Protein AF-A0A7S1AYH3-F1 (afdb_monomer_lite)

Organism: Noctiluca scintillans (NCBI:txid2966)

Secondary structure (DSSP, 8-state):
-----HHHHHHHS-PPPPTTGGGT--EEEEPP-----EEEEEEEEEEE-TTGGGGHHHHHHHHTSTT--EEHHHHHHH-TT-HHHHHHHHHHTTTSSTTSEE-HHHHHHHHHHHH--HHHHTT-HHHH-SS-SSEEEHHHHHHHHHHHHHHHH--HHHHHHHHHHHHHHHHTHHHHHHHHHHGGG------------------PPPPP---HHHHHHHHEEEHHHHHHHHHT--HHHHHHHHHHHS--TTS----SPPEEEEEEEEEEEPPEE--S-EEEEE--HHHHHHHHHHIIIIITTTEE-EEEEEE--HHHHHHTTTHHHHHHHHHHHHHSEEEE-------HHHHHHHT-SS-PPPHHHHHHHHHTEEEEEEE---GGGS--SSTT--S-EEEEEE--PPPPEEEEESS-EEEEEEE--SSSPPPEEEEEEEE--TT-EEEEE----HHHHHHHHHHHHHHHHHHT--EEEEE-TTTSTTHHHHHHHHHHHHIIIIIHHHHHHTT--EEEEEHHHHHHHHHHS---EEEEE-HHHHHHHHHHHHHHHT-GGGEEEEEEETTS--EEEEESS---HHHHHHHHTT-------HHHHHHHHHHHHHHHHHHT-HHHHHHHHHHHHHHHHHHHTT--BHHHHHHHH-TT----B-HHHHHHHHHHHHHHHHTS---------PPPTTHHHHHHHHHHTTT--

Radius of gyration: 31.61 Å; chains: 1; bounding box: 78×70×101 Å

Sequence (705 aa):
MRFLRPRDVARHFLVPRHAWQQRFGFAIYHTPQTPQELEWVLEHPVRVTPWMARLRPAFDALRADPGREMARFELADICPGAVPEIDGIFRTFRSYPRNGKVSYTEVCAMMFVASGRQDMLESWFPVLDDDGDGIISREQLASAIHAMYYVRYQDVEYADLKTRQAVNEAMQVHSATQAARSSDTEKPQADAEVPKGETPPTAAPESPTETESEKLQRECLTLEQFTQWLRGGGRHICELHKLAALPPTSLTISSDKGETWTLPAKMKFAKINVDNPVVEMDGDEMSRILWLLIKQKLIFPFLTMDIDYYDLSVTFRDETDDQVTTGAAKALSKHHVGIKCATMTPDGDRVLEYNLKKMWKSPTSLLRNAIGGTTFWTPIVLGPAVPGILPHWVKPIVVGRHTEEGSAMELTCDGPGTFKIMFEPNDEGKAKEQAAFELSANGGGVMLGTYNTRESVEKFARCCFEHALHMEMPLYFSSKANILGRFDGLFVDVFNHLYHDKYRKVFEEKGIWFETRLIDDMVAQAMRSSGGFVWACKSYDGDVQSDFVAQGFGGVTLMSSVTMSSDGTTMLVEAAHGSITKHYRAHQKSEVTSTNPLSCIYAWIHGLRHRARLDGNARLAHFSQALEEACVATVQNGHLTRDLAVRVHGDGATEWLQTEEMLNAVARELRLTLSKPLWNRPFVQAAPFEGQIEGLDRAINRIDS

InterPro domains:
  IPR002048 EF-hand domain [PS50222] (116-151)
  IPR004790 Isocitrate dehydrogenase NADP-dependent [PTHR11822] (270-675)
  IPR004790 Isocitrate dehydrogenase NADP-dependent [TIGR00127] (271-674)
  IPR011992 EF-hand domain pair [SSF47473] (34-149)
  IPR024084 Isopropylmalate dehydrogenase-like domain [PF00180] (274-666)
  IPR024084 Isopropylmalate dehydrogenase-like domain [SM01329] (277-666)

Foldseek 3Di:
DDDDDPVRVVVPDADDDDDPCPPQNWDWGWQPPPFPLDKDKFWFKDWFFCLLVQQVQVLVVQLVPQPDWAALVRSCVSRVVNNVVSVVLCVLCVVPDPPRTDHNLLSLLQRQLQVLDLVVVLQCQQSLPSVQPQKHFLVSQLSNQLSLVCSAPVDNVVSNVLSVVLSLLLLCLVVVVVVVVVVVPDDDDDDDDDDDDDDDDDDDDDDPDDDPVNVRSSRIGGLQSNLVSLQVPDPSNVVVSVSSNHHHPSDDRDPDRTDIGIRIHIDGAGAAEQPAEAEEEAADFQQNVLLVLCCVQQNSVRHGHIYRYAHQEPLSCQVNVNVSLVVSLVVLVVRQFYQYTFYDQDDPVNCVVNVGPDRDDDSVLVNLVSQLWKKKKWFLQLAPLQAFPQNLQNDIEIETELSDWFDKDKDWFQAWDKDWDWDDDPPPDDIDTDDIDTDHDNRTDMDIDIDDDLVSLLLSLLNQLVVCLLLLFAEEEEDQCVVVVPRVVSNVVSNVVCCVPPRVVVCVVSVYYYDYDYPVVVVVCCSVDNHGHYYYYYNVSSVVVSQVSQNRSQGQLRMKMWTAHSLRRHIHTYRSDHNPNVQSVCVVVVHFAQDRSRSSLLSVLVSQCSSCLVVVPPVSVLLSVLLSVLLSVLVSVVAAGPSSQCSNPNPPRPDYDTSSRSSVSSSSSSVNSVSGSDDDDDPPSPDRSPPPVVVVVVVVVVVVD

pLDDT: mean 78.6, std 19.54, range [24.69, 98.75]

Structure (mmCIF, N/CA/C/O backbone):
data_AF-A0A7S1AYH3-F1
#
_entry.id   AF-A0A7S1AYH3-F1
#
loop_
_atom_site.group_PDB
_atom_site.id
_atom_site.type_symbol
_atom_site.label_atom_id
_atom_site.label_alt_id
_atom_site.label_comp_id
_atom_site.label_asym_id
_atom_site.label_entity_id
_atom_site.label_seq_id
_atom_site.pdbx_PDB_ins_code
_atom_site.Cartn_x
_atom_site.Cartn_y
_atom_site.Cartn_z
_atom_site.occupancy
_atom_site.B_iso_or_equiv
_atom_site.auth_seq_id
_atom_site.auth_comp_id
_atom_site.auth_asym_id
_atom_site.auth_atom_id
_atom_site.pdbx_PDB_model_num
ATOM 1 N N . MET A 1 1 ? 6.974 26.935 -12.895 1.00 35.06 1 MET A N 1
ATOM 2 C CA . MET A 1 1 ? 5.500 26.996 -13.028 1.00 35.06 1 MET A CA 1
ATOM 3 C C . MET A 1 1 ? 4.966 27.862 -11.892 1.00 35.06 1 MET A C 1
ATOM 5 O O . MET A 1 1 ? 5.352 27.624 -10.757 1.00 35.06 1 MET A O 1
ATOM 9 N N . ARG A 1 2 ? 4.210 28.933 -12.185 1.00 27.22 2 ARG A N 1
ATOM 10 C CA . ARG A 1 2 ? 3.680 29.874 -11.176 1.00 27.22 2 ARG A CA 1
ATOM 11 C C . ARG A 1 2 ? 2.567 29.201 -10.357 1.00 27.22 2 ARG A C 1
ATOM 13 O O . ARG A 1 2 ? 1.706 28.548 -10.932 1.00 27.22 2 ARG A O 1
ATOM 20 N N . PHE A 1 3 ? 2.636 29.384 -9.039 1.00 34.00 3 PHE A N 1
ATOM 21 C CA . PHE A 1 3 ? 1.749 28.874 -7.989 1.00 34.00 3 PHE A CA 1
ATOM 22 C C . PHE A 1 3 ? 0.256 28.868 -8.360 1.00 34.00 3 PHE A C 1
ATOM 24 O O . PHE A 1 3 ? -0.306 29.911 -8.691 1.00 34.00 3 PHE A O 1
ATOM 31 N N . LEU A 1 4 ? -0.398 27.712 -8.226 1.00 28.98 4 LEU A N 1
ATOM 32 C CA . LEU A 1 4 ? -1.858 27.620 -8.195 1.00 28.98 4 LEU A CA 1
ATOM 33 C C . LEU A 1 4 ? -2.319 27.743 -6.740 1.00 28.98 4 LEU A C 1
ATOM 35 O O . LEU A 1 4 ? -1.878 26.987 -5.876 1.00 28.98 4 LEU A O 1
ATOM 39 N N . ARG A 1 5 ? -3.211 28.698 -6.459 1.00 33.69 5 ARG A N 1
ATOM 40 C CA . ARG A 1 5 ? -3.952 28.730 -5.189 1.00 33.69 5 ARG A CA 1
ATOM 41 C C . ARG A 1 5 ? -4.891 27.511 -5.143 1.00 33.69 5 ARG A C 1
ATOM 43 O O . ARG A 1 5 ? -5.345 27.091 -6.206 1.00 33.69 5 ARG A O 1
ATOM 50 N N . PRO A 1 6 ? -5.267 26.975 -3.968 1.00 38.84 6 PRO A N 1
ATOM 51 C CA . PRO A 1 6 ? -6.164 25.813 -3.871 1.00 38.84 6 PRO A CA 1
ATOM 52 C C . PRO A 1 6 ? -7.480 25.966 -4.661 1.00 38.84 6 PRO A C 1
ATOM 54 O O . PRO A 1 6 ? -7.933 25.027 -5.308 1.00 38.84 6 PRO A O 1
ATOM 57 N N . ARG A 1 7 ? -8.041 27.185 -4.731 1.00 34.88 7 ARG A N 1
ATOM 58 C CA . ARG A 1 7 ? -9.218 27.500 -5.570 1.00 34.88 7 ARG A CA 1
ATOM 59 C C . ARG A 1 7 ? -8.960 27.477 -7.085 1.00 34.88 7 ARG A C 1
ATOM 61 O O . ARG A 1 7 ? -9.907 27.320 -7.851 1.00 34.88 7 ARG A O 1
ATOM 68 N N . ASP A 1 8 ? -7.714 27.638 -7.521 1.00 35.22 8 ASP A N 1
ATOM 69 C CA . ASP A 1 8 ? -7.328 27.678 -8.936 1.00 35.22 8 ASP A CA 1
ATOM 70 C C . ASP A 1 8 ? -7.064 26.266 -9.508 1.00 35.22 8 ASP A C 1
ATOM 72 O O . ASP A 1 8 ? -7.216 26.068 -10.716 1.00 35.22 8 ASP A O 1
ATOM 76 N N . VAL A 1 9 ? -6.775 25.268 -8.655 1.00 39.59 9 VAL A N 1
ATOM 77 C CA . VAL A 1 9 ? -6.632 23.844 -9.043 1.00 39.59 9 VAL A CA 1
ATOM 78 C C . VAL A 1 9 ? -7.961 23.276 -9.551 1.00 39.59 9 VAL A C 1
ATOM 80 O O . VAL A 1 9 ? -7.996 22.626 -10.591 1.00 39.59 9 VAL A O 1
ATOM 83 N N . ALA A 1 10 ? -9.075 23.630 -8.903 1.00 38.41 10 ALA A N 1
ATOM 84 C CA . ALA A 1 10 ? -10.421 23.236 -9.328 1.00 38.41 10 ALA A CA 1
ATOM 85 C C . ALA A 1 10 ? -10.908 23.933 -10.618 1.00 38.41 10 ALA A C 1
ATOM 87 O O . ALA A 1 10 ? -11.940 23.554 -11.165 1.00 38.41 10 ALA A O 1
ATOM 88 N N . ARG A 1 11 ? -10.213 24.978 -11.097 1.00 36.38 11 ARG A N 1
ATOM 89 C CA . ARG A 1 11 ? -10.559 25.700 -12.339 1.00 36.38 11 ARG A CA 1
ATOM 90 C C . ARG A 1 11 ? -9.756 25.251 -13.558 1.00 36.38 11 ARG A C 1
ATOM 92 O O . ARG A 1 11 ? -10.199 25.517 -14.669 1.00 36.38 11 ARG A O 1
ATOM 99 N N . HIS A 1 12 ? -8.594 24.622 -13.371 1.00 34.69 12 HIS A N 1
ATOM 100 C CA . HIS A 1 12 ? -7.700 24.265 -14.482 1.00 34.69 12 HIS A CA 1
ATOM 101 C C . HIS A 1 12 ? -7.874 22.833 -14.998 1.00 34.69 12 HIS A C 1
ATOM 103 O O . HIS A 1 12 ? -7.355 22.526 -16.066 1.00 34.69 12 HIS A O 1
ATOM 109 N N . PHE A 1 13 ? -8.638 21.979 -14.310 1.00 39.75 13 PHE A N 1
ATOM 110 C CA . PHE A 1 13 ? -8.932 20.626 -14.778 1.00 39.75 13 PHE A CA 1
ATOM 111 C C . PHE A 1 13 ? -10.377 20.212 -14.430 1.00 39.75 13 PHE A C 1
ATOM 113 O O . PHE A 1 13 ? -10.768 20.283 -13.269 1.00 39.75 13 PHE A O 1
ATOM 120 N N . LEU A 1 14 ? -11.095 19.708 -15.452 1.00 40.66 14 LEU A N 1
ATOM 121 C CA . LEU A 1 14 ? -12.330 18.886 -15.439 1.00 40.66 14 LEU A CA 1
ATOM 122 C C . LEU A 1 14 ? -13.707 19.593 -15.666 1.00 40.66 14 LEU A C 1
ATOM 124 O O . LEU A 1 14 ? -13.961 20.712 -15.237 1.00 40.66 14 LEU A O 1
ATOM 128 N N . VAL A 1 15 ? -14.545 18.883 -16.443 1.00 33.75 15 VAL A N 1
ATOM 129 C CA . VAL A 1 15 ? -15.781 19.168 -17.244 1.00 33.75 15 VAL A CA 1
ATOM 130 C C . VAL A 1 15 ? -17.033 19.587 -16.399 1.00 33.75 15 VAL A C 1
ATOM 132 O O . VAL A 1 15 ? -16.984 19.453 -15.178 1.00 33.75 15 VAL A O 1
ATOM 135 N N . PRO A 1 16 ? -18.128 20.185 -16.960 1.00 36.84 16 PRO A N 1
ATOM 136 C CA . PRO A 1 16 ? -18.965 21.158 -16.247 1.00 36.84 16 PRO A CA 1
ATOM 137 C C . PRO A 1 16 ? -20.050 20.584 -15.319 1.00 36.84 16 PRO A C 1
ATOM 139 O O . PRO A 1 16 ? -20.597 19.503 -15.507 1.00 36.84 16 PRO A O 1
ATOM 142 N N . ARG A 1 17 ? -20.377 21.414 -14.322 1.00 36.78 17 ARG A N 1
ATOM 143 C CA . ARG A 1 17 ? -21.222 21.161 -13.145 1.00 36.78 17 ARG A CA 1
ATOM 144 C C . ARG A 1 17 ? -22.711 21.005 -13.487 1.00 36.78 17 ARG A C 1
ATOM 146 O O . ARG A 1 17 ? -23.308 21.940 -14.018 1.00 36.78 17 ARG A O 1
ATOM 153 N N . HIS A 1 18 ? -23.337 19.901 -13.068 1.00 35.06 18 HIS A N 1
ATOM 154 C CA . HIS A 1 18 ? -24.800 19.736 -13.075 1.00 35.06 18 HIS A CA 1
ATOM 155 C C . HIS A 1 18 ? -25.420 20.143 -11.718 1.00 35.06 18 HIS A C 1
ATOM 157 O O . HIS A 1 18 ? -24.805 20.021 -10.657 1.00 35.06 18 HIS A O 1
ATOM 163 N N . ALA A 1 19 ? -26.655 20.656 -11.751 1.00 31.39 19 ALA A N 1
ATOM 164 C CA . ALA A 1 19 ? -27.261 21.528 -10.731 1.00 31.39 19 ALA A CA 1
ATOM 165 C C . ALA A 1 19 ? -27.438 20.971 -9.294 1.00 31.39 19 ALA A C 1
ATOM 167 O O . ALA A 1 19 ? -27.672 21.758 -8.380 1.00 31.39 19 ALA A O 1
ATOM 168 N N . TRP A 1 20 ? -27.281 19.666 -9.043 1.00 33.00 20 TRP A N 1
ATOM 169 C CA . TRP A 1 20 ? -27.378 19.091 -7.686 1.00 33.00 20 TRP A CA 1
ATOM 170 C C . TRP A 1 20 ? -26.069 19.177 -6.869 1.00 33.00 20 TRP A C 1
ATOM 172 O O . TRP A 1 20 ? -26.107 19.138 -5.642 1.00 33.00 20 TRP A O 1
ATOM 182 N N . GLN A 1 21 ? -24.914 19.378 -7.518 1.00 42.78 21 GLN A N 1
ATOM 183 C CA . GLN A 1 21 ? -23.586 19.436 -6.873 1.00 42.78 21 GLN A CA 1
ATOM 184 C C . GLN A 1 21 ? -23.283 20.774 -6.165 1.00 42.78 21 GLN A C 1
ATOM 186 O O . GLN A 1 21 ? -22.289 20.902 -5.449 1.00 42.78 21 GLN A O 1
ATOM 191 N N . GLN A 1 22 ? -24.126 21.798 -6.344 1.00 38.62 22 GLN A N 1
ATOM 192 C CA . GLN A 1 22 ? -23.790 23.174 -5.961 1.00 38.62 22 GLN A CA 1
ATOM 193 C C . GLN A 1 22 ? -23.875 23.490 -4.462 1.00 38.62 22 GLN A C 1
ATOM 195 O O . GLN A 1 22 ? -23.338 24.515 -4.051 1.00 38.62 22 GLN A O 1
ATOM 200 N N . ARG A 1 23 ? -24.512 22.653 -3.631 1.00 38.50 23 ARG A N 1
ATOM 201 C CA . ARG A 1 23 ? -24.723 23.004 -2.214 1.00 38.50 23 ARG A CA 1
ATOM 202 C C . ARG A 1 23 ? -23.624 22.512 -1.266 1.00 38.50 23 ARG A C 1
ATOM 204 O O . ARG A 1 23 ? -23.480 23.093 -0.198 1.00 38.50 23 ARG A O 1
ATOM 211 N N . PHE A 1 24 ? -22.842 21.501 -1.662 1.00 39.66 24 PHE A N 1
ATOM 212 C CA . PHE A 1 24 ? -21.825 20.879 -0.795 1.00 39.66 24 PHE A CA 1
ATOM 213 C C . PHE A 1 24 ? -20.517 20.451 -1.495 1.00 39.66 24 PHE A C 1
ATOM 215 O O . PHE A 1 24 ? -19.638 19.909 -0.838 1.00 39.66 24 PHE A O 1
ATOM 222 N N . GLY A 1 25 ? -20.342 20.712 -2.799 1.00 44.56 25 GLY A N 1
ATOM 223 C CA . GLY A 1 25 ? -19.037 20.539 -3.458 1.00 44.56 25 GLY A CA 1
ATOM 224 C C . GLY A 1 25 ? -18.561 19.091 -3.633 1.00 44.56 25 GLY A C 1
ATOM 225 O O . GLY A 1 25 ? -17.359 18.865 -3.701 1.00 44.56 25 GLY A O 1
ATOM 226 N N . PHE A 1 26 ? -19.474 18.122 -3.733 1.00 53.59 26 PHE A N 1
ATOM 227 C CA . PHE A 1 26 ? -19.140 16.737 -4.087 1.00 53.59 26 PHE A CA 1
ATOM 228 C C . PHE A 1 26 ? -19.052 16.596 -5.609 1.00 53.59 26 PHE A C 1
ATOM 230 O O . PHE A 1 26 ? -19.979 17.002 -6.318 1.00 53.59 26 PHE A O 1
ATOM 237 N N . ALA A 1 27 ? -17.950 16.045 -6.115 1.00 54.78 27 ALA A N 1
ATOM 238 C CA . ALA A 1 27 ? -17.737 15.856 -7.543 1.00 54.78 27 ALA A CA 1
ATOM 239 C C . ALA A 1 27 ? -17.349 14.405 -7.821 1.00 54.78 27 ALA A C 1
ATOM 241 O O . ALA A 1 27 ? -16.257 13.974 -7.465 1.00 54.78 27 ALA A O 1
ATOM 242 N N . ILE A 1 28 ? -18.226 13.680 -8.515 1.00 54.38 28 ILE A N 1
ATOM 243 C CA . ILE A 1 28 ? -17.785 12.515 -9.276 1.00 54.38 28 ILE A CA 1
ATOM 244 C C . ILE A 1 28 ? -17.100 13.083 -10.509 1.00 54.38 28 ILE A C 1
ATOM 246 O O . ILE A 1 28 ? -17.728 13.828 -11.270 1.00 54.38 28 ILE A O 1
ATOM 250 N N . TYR A 1 29 ? -15.816 12.792 -10.676 1.00 67.62 29 TYR A N 1
ATOM 251 C CA . TYR A 1 29 ? -15.111 13.143 -11.896 1.00 67.62 29 TYR A CA 1
ATOM 252 C C . TYR A 1 29 ? -14.601 11.890 -12.591 1.00 67.62 29 TYR A C 1
ATOM 254 O O . TYR A 1 29 ? -14.086 10.955 -11.978 1.00 67.62 29 TYR A O 1
ATOM 262 N N . HIS A 1 30 ? -14.754 11.901 -13.907 1.00 60.25 30 HIS A N 1
ATOM 263 C CA . HIS A 1 30 ? -14.210 10.878 -14.774 1.00 60.25 30 HIS A CA 1
ATOM 264 C C . HIS A 1 30 ? -12.747 11.209 -15.042 1.00 60.25 30 HIS A C 1
ATOM 266 O O . HIS A 1 30 ? -12.399 12.360 -15.344 1.00 60.25 30 HIS A O 1
ATOM 272 N N . THR A 1 31 ? -11.880 10.204 -14.960 1.00 62.31 31 THR A N 1
ATOM 273 C CA . THR A 1 31 ? -10.553 10.312 -15.577 1.00 62.31 31 THR A CA 1
ATOM 274 C C . THR A 1 31 ? -10.708 10.745 -17.044 1.00 62.31 31 THR A C 1
ATOM 276 O O . THR A 1 31 ? -11.663 10.322 -17.700 1.00 62.31 31 THR A O 1
ATOM 279 N N . PRO A 1 32 ? -9.839 11.630 -17.578 1.00 53.91 32 PRO A N 1
ATOM 280 C CA . PRO A 1 32 ? -9.981 12.125 -18.944 1.00 53.91 32 PRO A CA 1
ATOM 281 C C . PRO A 1 32 ? -10.142 10.966 -19.936 1.00 53.91 32 PRO A C 1
ATOM 283 O O . PRO A 1 32 ? -9.243 10.135 -20.068 1.00 53.91 32 PRO A O 1
ATOM 286 N N . GLN A 1 33 ? -11.296 10.926 -20.612 1.00 44.09 33 GLN A N 1
ATOM 287 C CA . GLN A 1 33 ? -11.733 9.815 -21.463 1.00 44.09 33 GLN A CA 1
ATOM 288 C C . GLN A 1 33 ? -10.948 9.655 -22.762 1.00 44.09 33 GLN A C 1
ATOM 290 O O . GLN A 1 33 ? -11.305 8.791 -23.555 1.00 44.09 33 GLN A O 1
ATOM 295 N N . THR A 1 34 ? -9.915 10.457 -23.032 1.00 45.31 34 THR A N 1
ATOM 296 C CA . THR A 1 34 ? -9.166 10.294 -24.276 1.00 45.31 34 THR A CA 1
ATOM 297 C C . THR A 1 34 ? -8.597 8.874 -24.304 1.00 45.31 34 THR A C 1
ATOM 299 O O . THR A 1 34 ? -7.733 8.565 -23.470 1.00 45.31 34 THR A O 1
ATOM 302 N N . PRO A 1 35 ? -9.056 8.001 -25.226 1.00 44.81 35 PRO A N 1
ATOM 303 C CA . PRO A 1 35 ? -8.439 6.713 -25.456 1.00 44.81 35 PRO A CA 1
ATOM 304 C C . PRO A 1 35 ? -7.127 7.046 -26.148 1.00 44.81 35 PRO A C 1
ATOM 306 O O . PRO A 1 35 ? -7.035 7.138 -27.366 1.00 44.81 35 PRO A O 1
ATOM 309 N N . GLN A 1 36 ? -6.120 7.376 -25.358 1.00 53.69 36 GLN A N 1
ATOM 310 C CA . GLN A 1 36 ? -4.764 7.294 -25.835 1.00 53.69 36 GLN A CA 1
ATOM 311 C C . GLN A 1 36 ? -4.395 5.841 -25.603 1.00 53.69 36 GLN A C 1
ATOM 313 O O . GLN A 1 36 ? -4.161 5.442 -24.462 1.00 53.69 36 GLN A O 1
ATOM 318 N N . GLU A 1 37 ? -4.396 5.047 -26.679 1.00 58.50 37 GLU A N 1
ATOM 319 C CA . GLU A 1 37 ? -3.379 4.005 -26.770 1.00 58.50 37 GLU A CA 1
ATOM 320 C C . GLU A 1 37 ? -2.075 4.697 -26.407 1.00 58.50 37 GLU A C 1
ATOM 322 O O . GLU A 1 37 ? -1.625 5.623 -27.088 1.00 58.50 37 GLU A O 1
ATOM 327 N N . LEU A 1 38 ? -1.562 4.364 -25.230 1.00 68.44 38 LEU A N 1
ATOM 328 C CA . LEU A 1 38 ? -0.317 4.941 -24.805 1.00 68.44 38 LEU A CA 1
ATOM 329 C C . LEU A 1 38 ? 0.761 4.209 -25.583 1.00 68.44 38 LEU A C 1
ATOM 331 O O . LEU A 1 38 ? 0.955 3.011 -25.391 1.00 68.44 38 LEU A O 1
ATOM 335 N N . GLU A 1 39 ? 1.419 4.936 -26.476 1.00 70.50 39 GLU A N 1
ATOM 336 C CA . GLU A 1 39 ? 2.622 4.467 -27.138 1.00 70.50 39 GLU A CA 1
ATOM 337 C C . GLU A 1 39 ? 3.822 5.022 -26.376 1.00 70.50 39 GLU A C 1
ATOM 339 O O . GLU A 1 39 ? 3.977 6.236 -26.206 1.00 70.50 39 GLU A O 1
ATOM 344 N N . TRP A 1 40 ? 4.665 4.133 -25.870 1.00 73.31 40 TRP A N 1
ATOM 345 C CA . TRP A 1 40 ? 5.926 4.525 -25.260 1.00 73.31 40 TRP A CA 1
ATOM 346 C C . TRP A 1 40 ? 7.046 3.607 -25.728 1.00 73.31 40 TRP A C 1
ATOM 348 O O . TRP A 1 40 ? 6.832 2.435 -26.027 1.00 73.31 40 TRP A O 1
ATOM 358 N N . VAL A 1 41 ? 8.260 4.151 -25.763 1.00 71.38 41 VAL A N 1
ATOM 359 C CA . VAL A 1 41 ? 9.472 3.361 -25.976 1.00 71.38 41 VAL A CA 1
ATOM 360 C C . VAL A 1 41 ? 9.967 2.895 -24.610 1.00 71.38 41 VAL A C 1
ATOM 362 O O . VAL A 1 41 ? 10.231 3.717 -23.729 1.00 71.38 41 VAL A O 1
ATOM 365 N N . LEU A 1 42 ? 10.041 1.583 -24.417 1.00 69.94 42 LEU A N 1
ATOM 366 C CA . LEU A 1 42 ? 10.668 0.943 -23.269 1.00 69.94 42 LEU A CA 1
ATOM 367 C C . LEU A 1 42 ? 12.103 0.594 -23.587 1.00 69.94 42 LEU A C 1
ATOM 369 O O . LEU A 1 42 ? 12.386 0.057 -24.646 1.00 69.94 42 LEU A O 1
ATOM 373 N N . GLU A 1 43 ? 12.986 0.818 -22.627 1.00 72.62 43 GLU A N 1
ATOM 374 C CA . GLU A 1 43 ? 14.332 0.270 -22.655 1.00 72.62 43 GLU A CA 1
ATOM 375 C C . GLU A 1 43 ? 14.362 -1.012 -21.826 1.00 72.62 43 GLU A C 1
ATOM 377 O O . GLU A 1 43 ? 14.426 -0.962 -20.599 1.00 72.62 43 GLU A O 1
ATOM 382 N N . HIS A 1 44 ? 14.287 -2.167 -22.484 1.00 68.69 44 HIS A N 1
ATOM 383 C CA . HIS A 1 44 ? 14.351 -3.461 -21.811 1.00 68.69 44 HIS A CA 1
ATOM 384 C C . HIS A 1 44 ? 15.799 -3.802 -21.447 1.00 68.69 44 HIS A C 1
ATOM 386 O O . HIS A 1 44 ? 16.621 -3.947 -22.357 1.00 68.69 44 HIS A O 1
ATOM 392 N N . PRO A 1 45 ? 16.140 -3.948 -20.151 1.00 68.19 45 PRO A N 1
ATOM 393 C CA . PRO A 1 45 ? 17.477 -4.347 -19.748 1.00 68.19 45 PRO A CA 1
ATOM 394 C C . PRO A 1 45 ? 17.695 -5.837 -20.037 1.00 68.19 45 PRO A C 1
ATOM 396 O O . PRO A 1 45 ? 17.038 -6.707 -19.467 1.00 68.19 45 PRO A O 1
ATOM 399 N N . VAL A 1 46 ? 18.656 -6.129 -20.903 1.00 67.88 46 VAL A N 1
ATOM 400 C CA . VAL A 1 46 ? 19.089 -7.465 -21.305 1.00 67.88 46 VAL A CA 1
ATOM 401 C C . VAL A 1 46 ? 20.502 -7.677 -20.786 1.00 67.88 46 VAL A C 1
ATOM 403 O O . VAL A 1 46 ? 21.440 -6.972 -21.159 1.00 67.88 46 VAL A O 1
ATOM 406 N N . ARG A 1 47 ? 20.663 -8.659 -19.896 1.00 67.75 47 ARG A N 1
ATOM 407 C CA . ARG A 1 47 ? 21.981 -9.032 -19.384 1.00 67.75 47 ARG A CA 1
ATOM 408 C C . ARG A 1 47 ? 22.653 -9.992 -20.354 1.00 67.75 47 ARG A C 1
ATOM 410 O O . ARG A 1 47 ? 22.162 -11.095 -20.579 1.00 67.75 47 ARG A O 1
ATOM 417 N N . VAL A 1 48 ? 23.797 -9.587 -20.878 1.00 69.06 48 VAL A N 1
ATOM 418 C CA . VAL A 1 48 ? 24.586 -10.337 -21.849 1.00 69.06 48 VAL A CA 1
ATOM 419 C C . VAL A 1 48 ? 25.957 -10.668 -21.272 1.00 69.06 48 VAL A C 1
ATOM 421 O O . VAL A 1 48 ? 26.454 -10.033 -20.342 1.00 69.06 48 VAL A O 1
ATOM 424 N N . THR A 1 49 ? 26.598 -11.701 -21.802 1.00 69.50 49 THR A N 1
ATOM 425 C CA . THR A 1 49 ? 27.997 -11.973 -21.446 1.00 69.50 49 THR A CA 1
ATOM 426 C C . THR A 1 49 ? 28.912 -10.848 -21.969 1.00 69.50 49 THR A C 1
ATOM 428 O O . THR A 1 49 ? 28.607 -10.259 -23.009 1.00 69.50 49 THR A O 1
ATOM 431 N N . PRO A 1 50 ? 30.058 -10.546 -21.325 1.00 72.75 50 PRO A N 1
ATOM 432 C CA . PRO A 1 50 ? 30.923 -9.435 -21.751 1.00 72.75 50 PRO A CA 1
ATOM 433 C C . PRO A 1 50 ? 31.529 -9.602 -23.153 1.00 72.75 50 PRO A C 1
ATOM 435 O O . PRO A 1 50 ? 32.022 -8.649 -23.749 1.00 72.75 50 PRO A O 1
ATOM 438 N N . TRP A 1 51 ? 31.527 -10.818 -23.705 1.00 71.31 51 TRP A N 1
ATOM 439 C CA . TRP A 1 51 ? 31.916 -11.032 -25.096 1.00 71.31 51 TRP A CA 1
ATOM 440 C C . TRP A 1 51 ? 30.787 -10.678 -26.067 1.00 71.31 51 TRP A C 1
ATOM 442 O O . TRP A 1 51 ? 31.060 -10.055 -27.089 1.00 71.31 51 TRP A O 1
ATOM 452 N N . MET A 1 52 ? 29.528 -10.991 -25.729 1.00 72.88 52 MET A N 1
ATOM 453 C CA . MET A 1 52 ? 28.361 -10.572 -26.514 1.00 72.88 52 MET A CA 1
ATOM 454 C C . MET A 1 52 ? 28.267 -9.056 -26.551 1.00 72.88 52 MET A C 1
ATOM 456 O O . MET A 1 52 ? 28.086 -8.529 -27.638 1.00 72.88 52 MET A O 1
ATOM 460 N N . ALA A 1 53 ? 28.560 -8.408 -25.415 1.00 76.31 53 ALA A N 1
ATOM 461 C CA . ALA A 1 53 ? 29.379 -7.197 -25.270 1.00 76.31 53 ALA A CA 1
ATOM 462 C C . ALA A 1 53 ? 29.818 -6.429 -26.543 1.00 76.31 53 ALA A C 1
ATOM 464 O O . ALA A 1 53 ? 29.642 -5.240 -26.808 1.00 76.31 53 ALA A O 1
ATOM 465 N N . ARG A 1 54 ? 30.563 -7.150 -27.362 1.00 79.31 54 ARG A N 1
ATOM 466 C CA . ARG A 1 54 ? 31.323 -6.549 -28.449 1.00 79.31 54 ARG A CA 1
ATOM 467 C C . ARG A 1 54 ? 30.552 -6.569 -29.767 1.00 79.31 54 ARG A C 1
ATOM 469 O O . ARG A 1 54 ? 30.994 -5.949 -30.724 1.00 79.31 54 ARG A O 1
ATOM 476 N N . LEU A 1 55 ? 29.383 -7.212 -29.788 1.00 81.25 55 LEU A N 1
ATOM 477 C CA . LEU A 1 55 ? 28.474 -7.341 -30.927 1.00 81.25 55 LEU A CA 1
ATOM 478 C C . LEU A 1 55 ? 27.323 -6.322 -30.910 1.00 81.25 55 LEU A C 1
ATOM 480 O O . LEU A 1 55 ? 26.472 -6.369 -31.793 1.00 81.25 55 LEU A O 1
ATOM 484 N N . ARG A 1 56 ? 27.276 -5.387 -29.947 1.00 83.12 56 ARG A N 1
ATOM 485 C CA . ARG A 1 56 ? 26.196 -4.383 -29.859 1.00 83.12 56 ARG A CA 1
ATOM 486 C C . ARG A 1 56 ? 26.016 -3.593 -31.157 1.00 83.12 56 ARG A C 1
ATOM 488 O O . ARG A 1 56 ? 24.884 -3.503 -31.619 1.00 83.12 56 ARG A O 1
ATOM 495 N N . PRO A 1 57 ? 27.093 -3.086 -31.795 1.00 86.50 57 PRO A N 1
ATOM 496 C CA . PRO A 1 57 ? 26.948 -2.353 -33.049 1.00 86.50 57 PRO A CA 1
ATOM 497 C C . PRO A 1 57 ? 26.312 -3.200 -34.156 1.00 86.50 57 PRO A C 1
ATOM 499 O O . PRO A 1 57 ? 25.540 -2.680 -34.954 1.00 86.50 57 PRO A O 1
ATOM 502 N N . ALA A 1 58 ? 26.607 -4.504 -34.191 1.00 84.19 58 ALA A N 1
ATOM 503 C CA . ALA A 1 58 ? 26.003 -5.437 -35.138 1.00 84.19 58 ALA A CA 1
ATOM 504 C C . ALA A 1 58 ? 24.528 -5.671 -34.865 1.00 84.19 58 ALA A C 1
ATOM 506 O O . ALA A 1 58 ? 23.724 -5.643 -35.791 1.00 84.19 58 ALA A O 1
ATOM 507 N N . PHE A 1 59 ? 24.180 -5.855 -33.596 1.00 83.50 59 PHE A N 1
ATOM 508 C CA . PHE A 1 59 ? 22.799 -5.992 -33.172 1.00 83.50 59 PHE A CA 1
ATOM 509 C C . PHE A 1 59 ? 21.970 -4.758 -33.562 1.00 83.50 59 PHE A C 1
ATOM 511 O O . PHE A 1 59 ? 20.947 -4.895 -34.230 1.00 83.50 59 PHE A O 1
ATOM 518 N N . ASP A 1 60 ? 22.441 -3.556 -33.218 1.00 82.00 60 ASP A N 1
ATOM 519 C CA . ASP A 1 60 ? 21.740 -2.300 -33.510 1.00 82.00 60 ASP A CA 1
ATOM 520 C C . ASP A 1 60 ? 21.607 -2.067 -35.028 1.00 82.00 60 ASP A C 1
ATOM 522 O O . ASP A 1 60 ? 20.559 -1.637 -35.510 1.00 82.00 60 ASP A O 1
ATOM 526 N N . ALA A 1 61 ? 22.649 -2.400 -35.800 1.00 84.94 61 ALA A N 1
ATOM 527 C CA . ALA A 1 61 ? 22.662 -2.258 -37.255 1.00 84.94 61 ALA A CA 1
ATOM 528 C C . ALA A 1 61 ? 21.733 -3.241 -37.986 1.00 84.94 61 ALA A C 1
ATOM 530 O O . ALA A 1 61 ? 21.207 -2.888 -39.041 1.00 84.94 61 ALA A O 1
ATOM 531 N N . LEU A 1 62 ? 21.567 -4.457 -37.454 1.00 83.62 62 LEU A N 1
ATOM 532 C CA . LEU A 1 62 ? 20.631 -5.465 -37.961 1.00 83.62 62 LEU A CA 1
ATOM 533 C C . LEU A 1 62 ? 19.186 -5.138 -37.559 1.00 83.62 62 LEU A C 1
ATOM 535 O O . LEU A 1 62 ? 18.281 -5.324 -38.359 1.00 83.62 62 LEU A O 1
ATOM 539 N N . ARG A 1 63 ? 18.963 -4.600 -36.353 1.00 78.88 63 ARG A N 1
ATOM 540 C CA . ARG A 1 63 ? 17.625 -4.201 -35.882 1.00 78.88 63 ARG A CA 1
ATOM 541 C C . ARG A 1 63 ? 17.060 -3.003 -36.644 1.00 78.88 63 ARG A C 1
ATOM 543 O O . ARG A 1 63 ? 15.863 -2.926 -36.877 1.00 78.88 63 ARG A O 1
ATOM 550 N N . ALA A 1 64 ? 17.910 -2.047 -37.017 1.00 79.88 64 ALA A N 1
ATOM 551 C CA . ALA A 1 64 ? 17.479 -0.847 -37.737 1.00 79.88 64 ALA A CA 1
ATOM 552 C C . ALA A 1 64 ? 16.943 -1.132 -39.156 1.00 79.88 64 ALA A C 1
ATOM 554 O O . ALA A 1 64 ? 16.297 -0.264 -39.741 1.00 79.88 64 ALA A O 1
ATOM 555 N N . ASP A 1 65 ? 17.229 -2.314 -39.709 1.00 80.62 65 ASP A N 1
ATOM 556 C CA . ASP A 1 65 ? 16.788 -2.760 -41.030 1.00 80.62 65 ASP A CA 1
ATOM 557 C C . ASP A 1 65 ? 16.448 -4.265 -40.971 1.00 80.62 65 ASP A C 1
ATOM 559 O O . ASP A 1 65 ? 17.332 -5.090 -41.214 1.00 80.62 65 ASP A O 1
ATOM 563 N N . PRO A 1 66 ? 15.194 -4.639 -40.635 1.00 67.50 66 PRO A N 1
ATOM 564 C CA . PRO A 1 66 ? 14.771 -6.030 -40.407 1.00 67.50 66 PRO A CA 1
ATOM 565 C C . PRO A 1 66 ? 15.011 -7.006 -41.577 1.00 67.50 66 PRO A C 1
ATOM 567 O O . PRO A 1 66 ? 14.978 -8.219 -41.388 1.00 67.50 66 PRO A O 1
ATOM 570 N N . GLY A 1 67 ? 15.305 -6.509 -42.786 1.00 74.00 67 GLY A N 1
ATOM 571 C CA . GLY A 1 67 ? 15.688 -7.328 -43.946 1.00 74.00 67 GLY A CA 1
ATOM 572 C C . GLY A 1 67 ? 17.200 -7.481 -44.159 1.00 74.00 67 GLY A C 1
ATOM 573 O O . GLY A 1 67 ? 17.628 -8.150 -45.104 1.00 74.00 67 GLY A O 1
ATOM 574 N N . ARG A 1 68 ? 18.031 -6.840 -43.331 1.00 85.19 68 ARG A N 1
ATOM 575 C CA . ARG A 1 68 ? 19.485 -6.824 -43.489 1.00 85.19 68 ARG A CA 1
ATOM 576 C C . ARG A 1 68 ? 20.111 -8.123 -42.994 1.00 85.19 68 ARG A C 1
ATOM 578 O O . ARG A 1 68 ? 19.895 -8.566 -41.872 1.00 85.19 68 ARG A O 1
ATOM 585 N N . GLU A 1 69 ? 21.006 -8.668 -43.810 1.00 86.69 69 GLU A N 1
ATOM 586 C CA . GLU A 1 69 ? 21.890 -9.772 -43.437 1.00 86.69 69 GLU A CA 1
ATOM 587 C C . GLU A 1 69 ? 23.346 -9.343 -43.602 1.00 86.69 69 GLU A C 1
ATOM 589 O O . GLU A 1 69 ? 23.694 -8.677 -44.583 1.00 86.69 69 GLU A O 1
ATOM 594 N N . MET A 1 70 ? 24.212 -9.761 -42.681 1.00 87.88 70 MET A N 1
ATOM 595 C CA . MET A 1 70 ? 25.618 -9.355 -42.668 1.00 87.88 70 MET A CA 1
ATOM 596 C C . MET A 1 70 ? 26.561 -10.535 -42.871 1.00 87.88 70 MET A C 1
ATOM 598 O O . MET A 1 70 ? 26.479 -11.554 -42.186 1.00 87.88 70 MET A O 1
ATOM 602 N N . ALA A 1 71 ? 27.498 -10.390 -43.803 1.00 89.06 71 ALA A N 1
ATOM 603 C CA . ALA A 1 71 ? 28.600 -11.320 -43.986 1.00 89.06 71 ALA A CA 1
ATOM 604 C C . ALA A 1 71 ? 29.647 -11.169 -42.871 1.00 89.06 71 ALA A C 1
ATOM 606 O O . ALA A 1 71 ? 29.760 -10.135 -42.209 1.00 89.06 71 ALA A O 1
ATOM 607 N N . ARG A 1 72 ? 30.495 -12.192 -42.712 1.00 87.56 72 ARG A N 1
ATOM 608 C CA . ARG A 1 72 ? 31.557 -12.217 -41.690 1.00 87.56 72 ARG A CA 1
ATOM 609 C C . ARG A 1 72 ? 32.452 -10.977 -41.704 1.00 87.56 72 ARG A C 1
ATOM 611 O O . ARG A 1 72 ? 32.819 -10.482 -40.643 1.00 87.56 72 ARG A O 1
ATOM 618 N N . PHE A 1 73 ? 32.837 -10.501 -42.889 1.00 87.38 73 PHE A N 1
ATOM 619 C CA . PHE A 1 73 ? 33.728 -9.346 -43.010 1.00 87.38 73 PHE A CA 1
ATOM 620 C C . PHE A 1 73 ? 33.039 -8.039 -42.599 1.00 87.38 73 PHE A C 1
ATOM 622 O O . PHE A 1 73 ? 33.680 -7.207 -41.973 1.00 87.38 73 PHE A O 1
ATOM 629 N N . GLU A 1 74 ? 31.742 -7.887 -42.887 1.00 87.62 74 GLU A N 1
ATOM 630 C CA . GLU A 1 74 ? 30.963 -6.706 -42.500 1.00 87.62 74 GLU A CA 1
ATOM 631 C C . GLU A 1 74 ? 30.832 -6.639 -40.981 1.00 87.62 74 GLU A C 1
ATOM 633 O O . GLU A 1 74 ? 31.056 -5.587 -40.394 1.00 87.62 74 GLU A O 1
ATOM 638 N N . LEU A 1 75 ? 30.560 -7.779 -40.333 1.00 85.62 75 LEU A N 1
ATOM 639 C CA . LEU A 1 75 ? 30.534 -7.880 -38.873 1.00 85.62 75 LEU A CA 1
ATOM 640 C C . LEU A 1 75 ? 31.890 -7.564 -38.238 1.00 85.62 75 LEU A C 1
ATOM 642 O O . LEU A 1 75 ? 31.942 -6.886 -37.216 1.00 85.62 75 LEU A O 1
ATOM 646 N N . ALA A 1 76 ? 32.988 -8.029 -38.838 1.00 86.38 76 ALA A N 1
ATOM 647 C CA . ALA A 1 76 ? 34.331 -7.742 -38.340 1.00 86.38 76 ALA A CA 1
ATOM 648 C C . ALA A 1 76 ? 34.707 -6.258 -38.482 1.00 86.38 76 ALA A C 1
ATOM 650 O O . ALA A 1 76 ? 35.479 -5.759 -37.669 1.00 86.38 76 ALA A O 1
ATOM 651 N N . ASP A 1 77 ? 34.153 -5.559 -39.475 1.00 89.62 77 ASP A N 1
ATOM 652 C CA . ASP A 1 77 ? 34.375 -4.127 -39.687 1.00 89.62 77 ASP A CA 1
ATOM 653 C C . ASP A 1 77 ? 33.646 -3.272 -38.638 1.00 89.62 77 ASP A C 1
ATOM 655 O O . ASP A 1 77 ? 34.244 -2.398 -38.013 1.00 89.62 77 ASP A O 1
ATOM 659 N N . ILE A 1 78 ? 32.373 -3.577 -38.363 1.00 89.94 78 ILE A N 1
ATOM 660 C CA . ILE A 1 78 ? 31.581 -2.832 -37.369 1.00 89.94 78 ILE A CA 1
ATOM 661 C C . ILE A 1 78 ? 31.858 -3.254 -35.917 1.00 89.94 78 ILE A C 1
ATOM 663 O O . ILE A 1 78 ? 31.583 -2.499 -34.983 1.00 89.94 78 ILE A O 1
ATOM 667 N N . CYS A 1 79 ? 32.410 -4.451 -35.711 1.00 87.62 79 CYS A N 1
ATOM 668 C CA . CYS A 1 79 ? 32.774 -4.994 -34.404 1.00 87.62 79 CYS A CA 1
ATOM 669 C C . CYS A 1 79 ? 34.240 -5.481 -34.399 1.00 87.62 79 CYS A C 1
ATOM 671 O O . CYS A 1 79 ? 34.500 -6.670 -34.186 1.00 87.62 79 CYS A O 1
ATOM 673 N N . PRO A 1 80 ? 35.234 -4.584 -34.574 1.00 81.62 80 PRO A N 1
ATOM 674 C CA . PRO A 1 80 ? 36.638 -4.967 -34.769 1.00 81.62 80 PRO A CA 1
ATOM 675 C C . PRO A 1 80 ? 37.261 -5.681 -33.560 1.00 81.62 80 PRO A C 1
ATOM 677 O O . PRO A 1 80 ? 38.213 -6.445 -33.704 1.00 81.62 80 PRO A O 1
ATOM 680 N N . GLY A 1 81 ? 36.706 -5.483 -32.359 1.00 82.31 81 GLY A N 1
ATOM 681 C CA . GLY A 1 81 ? 37.118 -6.173 -31.131 1.00 82.31 81 GLY A CA 1
ATOM 682 C C . GLY A 1 81 ? 36.454 -7.536 -30.890 1.00 82.31 81 GLY A C 1
ATOM 683 O O . GLY A 1 81 ? 36.698 -8.134 -29.841 1.00 82.31 81 GLY A O 1
ATOM 684 N N . ALA A 1 82 ? 35.601 -8.014 -31.804 1.00 81.81 82 ALA A N 1
ATOM 685 C CA . ALA A 1 82 ? 34.759 -9.202 -31.625 1.00 81.81 82 ALA A CA 1
ATOM 686 C C . ALA A 1 82 ? 35.103 -10.368 -32.578 1.00 81.81 82 ALA A C 1
ATOM 688 O O . ALA A 1 82 ? 34.270 -11.236 -32.823 1.00 81.81 82 ALA A O 1
ATOM 689 N N . VAL A 1 83 ? 36.298 -10.388 -33.185 1.00 79.69 83 VAL A N 1
ATOM 690 C CA . VAL A 1 83 ? 36.645 -11.372 -34.235 1.00 79.69 83 VAL A CA 1
ATOM 691 C C . VAL A 1 83 ? 36.496 -12.840 -33.778 1.00 79.69 83 VAL A C 1
ATOM 693 O O . VAL A 1 83 ? 35.868 -13.607 -34.512 1.00 79.69 83 VAL A O 1
ATOM 696 N N . PRO A 1 84 ? 36.986 -13.260 -32.590 1.00 76.81 84 PRO A N 1
ATOM 697 C CA . PRO A 1 84 ? 36.758 -14.621 -32.087 1.00 76.81 84 PRO A CA 1
ATOM 698 C C . PRO A 1 84 ? 35.274 -14.971 -31.903 1.00 76.81 84 PRO A C 1
ATOM 700 O O . PRO A 1 84 ? 34.862 -16.108 -32.137 1.00 76.81 84 PRO A O 1
ATOM 703 N N . GLU A 1 85 ? 34.467 -13.997 -31.490 1.00 76.94 85 GLU A N 1
ATOM 704 C CA . GLU A 1 85 ? 33.032 -14.137 -31.252 1.00 76.94 85 GLU A CA 1
ATOM 705 C C . GLU A 1 85 ? 32.265 -14.268 -32.571 1.00 76.94 85 GLU A C 1
ATOM 707 O O . GLU A 1 85 ? 31.425 -15.156 -32.716 1.00 76.94 85 GLU A O 1
ATOM 712 N N . ILE A 1 86 ? 32.617 -13.441 -33.557 1.00 81.25 86 ILE A N 1
ATOM 713 C CA . ILE A 1 86 ? 32.107 -13.514 -34.929 1.00 81.25 86 ILE A CA 1
ATOM 714 C C . ILE A 1 86 ? 32.426 -14.892 -35.521 1.00 81.25 86 ILE A C 1
ATOM 716 O O . ILE A 1 86 ? 31.546 -15.545 -36.076 1.00 81.25 86 ILE A O 1
ATOM 720 N N . ASP A 1 87 ? 33.646 -15.400 -35.337 1.00 80.38 87 ASP A N 1
ATOM 721 C CA . ASP A 1 87 ? 34.005 -16.757 -35.768 1.00 80.38 87 ASP A CA 1
ATOM 722 C C . ASP A 1 87 ? 33.179 -17.844 -35.067 1.00 80.38 87 ASP A C 1
ATOM 724 O O . ASP A 1 87 ? 32.852 -18.863 -35.679 1.00 80.38 87 ASP A O 1
ATOM 728 N N . GLY A 1 88 ? 32.815 -17.635 -33.800 1.00 77.56 88 GLY A N 1
ATOM 729 C CA . GLY A 1 88 ? 31.895 -18.496 -33.058 1.00 77.56 88 GLY A CA 1
ATOM 730 C C . GLY A 1 88 ? 30.478 -18.497 -33.639 1.00 77.56 88 GLY A C 1
ATOM 731 O O . GLY A 1 88 ? 29.895 -19.574 -33.803 1.00 77.56 88 GLY A O 1
ATOM 732 N N . ILE A 1 89 ? 29.951 -17.323 -34.008 1.00 79.44 89 ILE A N 1
ATOM 733 C CA . ILE A 1 89 ? 28.648 -17.173 -34.678 1.00 79.44 89 ILE A CA 1
ATOM 734 C C . ILE A 1 89 ? 28.657 -17.961 -35.988 1.00 79.44 89 ILE A C 1
ATOM 736 O O . ILE A 1 89 ? 27.888 -18.908 -36.137 1.00 79.44 89 ILE A O 1
ATOM 740 N N . PHE A 1 90 ? 29.590 -17.663 -36.896 1.00 81.94 90 PHE A N 1
ATOM 741 C CA . PHE A 1 90 ? 29.663 -18.324 -38.206 1.00 81.94 90 PHE A CA 1
ATOM 742 C C . PHE A 1 90 ? 30.030 -19.812 -38.129 1.00 81.94 90 PHE A C 1
ATOM 744 O O . PHE A 1 90 ? 29.791 -20.552 -39.080 1.00 81.94 90 PHE A O 1
ATOM 751 N N . ARG A 1 91 ? 30.598 -20.288 -37.013 1.00 79.19 91 ARG A N 1
ATOM 752 C CA . ARG A 1 91 ? 30.793 -21.725 -36.762 1.00 79.19 91 ARG A CA 1
ATOM 753 C C . ARG A 1 91 ? 29.508 -22.406 -36.304 1.00 79.19 91 ARG A C 1
ATOM 755 O O . ARG A 1 91 ? 29.234 -23.522 -36.733 1.00 79.19 91 ARG A O 1
ATOM 762 N N . THR A 1 92 ? 28.736 -21.752 -35.442 1.00 78.00 92 THR A N 1
ATOM 763 C CA . THR A 1 92 ? 27.451 -22.269 -34.944 1.00 78.00 92 THR A CA 1
ATOM 764 C C . THR A 1 92 ? 26.432 -22.336 -36.079 1.00 78.00 92 THR A C 1
ATOM 766 O O . THR A 1 92 ? 25.756 -23.342 -36.267 1.00 78.00 92 THR A O 1
ATOM 769 N N . PHE A 1 93 ? 26.436 -21.297 -36.905 1.00 76.62 93 PHE A N 1
ATOM 770 C CA . PHE A 1 93 ? 25.593 -21.089 -38.074 1.00 76.62 93 PHE A CA 1
ATOM 771 C C . PHE A 1 93 ? 26.286 -21.515 -39.383 1.00 76.62 93 PHE A C 1
ATOM 773 O O . PHE A 1 93 ? 25.919 -21.119 -40.480 1.00 76.62 93 PHE A O 1
ATOM 780 N N . ARG A 1 94 ? 27.307 -22.381 -39.316 1.00 67.31 94 ARG A N 1
ATOM 781 C CA . ARG A 1 94 ? 28.100 -22.755 -40.506 1.00 67.31 94 ARG A CA 1
ATOM 782 C C . ARG A 1 94 ? 27.275 -23.422 -41.609 1.00 67.31 94 ARG A C 1
ATOM 784 O O . ARG A 1 94 ? 27.621 -23.311 -42.781 1.00 67.31 94 ARG A O 1
ATOM 791 N N . SER A 1 95 ? 26.208 -24.112 -41.216 1.00 62.66 95 SER A N 1
ATOM 792 C CA . SER A 1 95 ? 25.264 -24.793 -42.109 1.00 62.66 95 SER A CA 1
ATOM 793 C C . SER A 1 95 ? 23.941 -24.023 -42.274 1.00 62.66 95 SER A C 1
ATOM 795 O O . SER A 1 95 ? 23.005 -24.558 -42.862 1.00 62.66 95 SER A O 1
ATOM 797 N N . TYR A 1 96 ? 23.846 -22.797 -41.741 1.00 58.06 96 TYR A N 1
ATOM 798 C CA . TYR A 1 96 ? 22.604 -22.031 -41.597 1.00 58.06 96 TYR A CA 1
ATOM 799 C C . TYR A 1 96 ? 22.917 -20.521 -41.518 1.00 58.06 96 TYR A C 1
ATOM 801 O O . TYR A 1 96 ? 23.410 -20.137 -40.472 1.00 58.06 96 TYR A O 1
ATOM 809 N N . PRO A 1 97 ? 22.710 -19.660 -42.539 1.00 55.06 97 PRO A N 1
ATOM 810 C CA . PRO A 1 97 ? 21.848 -19.803 -43.705 1.00 55.06 97 PRO A CA 1
ATOM 811 C C . PRO A 1 97 ? 22.604 -19.849 -45.055 1.00 55.06 97 PRO A C 1
ATOM 813 O O . PRO A 1 97 ? 23.826 -19.721 -45.153 1.00 55.06 97 PRO A O 1
ATOM 816 N N . ARG A 1 98 ? 21.820 -20.061 -46.124 1.00 57.06 98 ARG A N 1
ATOM 817 C CA . ARG A 1 98 ? 22.147 -20.426 -47.525 1.00 57.06 98 ARG A CA 1
ATOM 818 C C . ARG A 1 98 ? 23.153 -19.532 -48.289 1.00 57.06 98 ARG A C 1
ATOM 820 O O . ARG A 1 98 ? 23.330 -19.734 -49.489 1.00 57.06 98 ARG A O 1
ATOM 827 N N . ASN A 1 99 ? 23.803 -18.559 -47.652 1.00 66.50 99 ASN A N 1
ATOM 828 C CA . ASN A 1 99 ? 24.619 -17.532 -48.313 1.00 66.50 99 ASN A CA 1
ATOM 829 C C . ASN A 1 99 ? 25.864 -17.050 -47.528 1.00 66.50 99 ASN A C 1
ATOM 831 O O . ASN A 1 99 ? 26.566 -16.166 -48.019 1.00 66.50 99 ASN A O 1
ATOM 835 N N . GLY A 1 100 ? 26.165 -17.605 -46.345 1.00 75.75 100 GLY A N 1
ATOM 836 C CA . GLY A 1 100 ? 27.325 -17.184 -45.543 1.00 75.75 100 GLY A CA 1
ATOM 837 C C . GLY A 1 100 ? 27.164 -15.824 -44.848 1.00 75.75 100 GLY A C 1
ATOM 838 O O . GLY A 1 100 ? 28.164 -15.143 -44.599 1.00 75.75 100 GLY A O 1
ATOM 839 N N . LYS A 1 101 ? 25.923 -15.427 -44.550 1.00 85.12 101 LYS A N 1
ATOM 840 C CA . LYS A 1 101 ? 25.561 -14.223 -43.788 1.00 85.12 101 LYS A CA 1
ATOM 841 C C . LYS A 1 101 ? 24.792 -14.588 -42.518 1.00 85.12 101 LYS A C 1
ATOM 843 O O . LYS A 1 101 ? 24.440 -15.744 -42.352 1.00 85.12 101 LYS A O 1
ATOM 848 N N . VAL A 1 102 ? 24.549 -13.624 -41.635 1.00 84.12 102 VAL A N 1
ATOM 849 C CA . VAL A 1 102 ? 23.667 -13.788 -40.469 1.00 84.12 102 VAL A CA 1
ATOM 850 C C . VAL A 1 102 ? 22.660 -12.647 -40.356 1.00 84.12 102 VAL A C 1
ATOM 852 O O . VAL A 1 102 ? 22.958 -11.505 -40.716 1.00 84.12 102 VAL A O 1
ATOM 855 N N . SER A 1 103 ? 21.479 -12.981 -39.853 1.00 84.56 103 SER A N 1
ATOM 856 C CA . SER A 1 103 ? 20.319 -12.115 -39.635 1.00 84.56 103 SER A CA 1
ATOM 857 C C . SER A 1 103 ? 20.211 -11.636 -38.183 1.00 84.56 103 SER A C 1
ATOM 859 O O . SER A 1 103 ? 20.847 -12.180 -37.274 1.00 84.56 103 SER A O 1
ATOM 861 N N . TYR A 1 104 ? 19.350 -10.640 -37.950 1.00 83.19 104 TYR A N 1
ATOM 862 C CA . TYR A 1 104 ? 18.989 -10.176 -36.606 1.00 83.19 104 TYR A CA 1
ATOM 863 C C . TYR A 1 104 ? 18.529 -11.333 -35.701 1.00 83.19 104 TYR A C 1
ATOM 865 O O . TYR A 1 104 ? 19.008 -11.485 -34.574 1.00 83.19 104 TYR A O 1
ATOM 873 N N . THR A 1 105 ? 17.649 -12.197 -36.213 1.00 79.62 105 THR A N 1
ATOM 874 C CA . THR A 1 105 ? 17.050 -13.301 -35.459 1.00 79.62 105 THR A CA 1
ATOM 875 C C . THR A 1 105 ? 18.075 -14.351 -35.023 1.00 79.62 105 THR A C 1
ATOM 877 O O . THR A 1 105 ? 18.007 -14.855 -33.902 1.00 79.62 105 THR A O 1
ATOM 880 N N . GLU A 1 106 ? 19.060 -14.666 -35.865 1.00 82.19 106 GLU A N 1
ATOM 881 C CA . GLU A 1 106 ? 20.125 -15.628 -35.541 1.00 82.19 106 GLU A CA 1
ATOM 882 C C . GLU A 1 106 ? 21.067 -15.089 -34.460 1.00 82.19 106 GLU A C 1
ATOM 884 O O . GLU A 1 106 ? 21.443 -15.820 -33.536 1.00 82.19 106 GLU A O 1
ATOM 889 N N . VAL A 1 107 ? 21.392 -13.794 -34.526 1.00 80.25 107 VAL A N 1
ATOM 890 C CA . VAL A 1 107 ? 22.157 -13.108 -33.477 1.00 80.25 107 VAL A CA 1
ATOM 891 C C . VAL A 1 107 ? 21.373 -13.121 -32.158 1.00 80.25 107 VAL A C 1
ATOM 893 O O . VAL A 1 107 ? 21.934 -13.499 -31.126 1.00 80.25 107 VAL A O 1
ATOM 896 N N . CYS A 1 108 ? 20.069 -12.816 -32.185 1.00 77.75 108 CYS A N 1
ATOM 897 C CA . CYS A 1 108 ? 19.194 -12.884 -31.009 1.00 77.75 108 CYS A CA 1
ATOM 898 C C . CYS A 1 108 ? 19.128 -14.296 -30.412 1.00 77.75 108 CYS A C 1
ATOM 900 O O . CYS A 1 108 ? 19.318 -14.471 -29.208 1.00 77.75 108 CYS A O 1
ATOM 902 N N . ALA A 1 109 ? 18.909 -15.322 -31.237 1.00 78.69 109 ALA A N 1
ATOM 903 C CA . ALA A 1 109 ? 18.844 -16.713 -30.794 1.00 78.69 109 ALA A CA 1
ATOM 904 C C . ALA A 1 109 ? 20.151 -17.160 -30.125 1.00 78.69 109 ALA A C 1
ATOM 906 O O . ALA A 1 109 ? 20.126 -17.809 -29.077 1.00 78.69 109 ALA A O 1
ATOM 907 N N . MET A 1 110 ? 21.302 -16.766 -30.676 1.00 76.19 110 MET A N 1
ATOM 908 C CA . MET A 1 110 ? 22.596 -17.045 -30.059 1.00 76.19 110 MET A CA 1
ATOM 909 C C . MET A 1 110 ? 22.762 -16.324 -28.719 1.00 76.19 110 MET A C 1
ATOM 911 O O . MET A 1 110 ? 23.227 -16.944 -27.762 1.00 76.19 110 MET A O 1
ATOM 915 N N . MET A 1 111 ? 22.336 -15.060 -28.613 1.00 73.81 111 MET A N 1
ATOM 916 C CA . MET A 1 111 ? 22.313 -14.335 -27.337 1.00 73.81 111 MET A CA 1
ATOM 917 C C . MET A 1 111 ? 21.448 -15.054 -26.297 1.00 73.81 111 MET A C 1
ATOM 919 O O . MET A 1 111 ? 21.885 -15.236 -25.161 1.00 73.81 111 MET A O 1
ATOM 923 N N . PHE A 1 112 ? 20.262 -15.529 -26.689 1.00 72.81 112 PHE A N 1
ATOM 924 C CA . PHE A 1 112 ? 19.358 -16.257 -25.801 1.00 72.81 112 PHE A CA 1
ATOM 925 C C . PHE A 1 112 ? 19.975 -17.547 -25.272 1.00 72.81 112 PHE A C 1
ATOM 927 O O . PHE A 1 112 ? 20.115 -17.697 -24.057 1.00 72.81 112 PHE A O 1
ATOM 934 N N . VAL A 1 113 ? 20.390 -18.455 -26.159 1.00 71.12 113 VAL A N 1
ATOM 935 C CA . VAL A 1 113 ? 20.882 -19.776 -25.740 1.00 71.12 113 VAL A CA 1
ATOM 936 C C . VAL A 1 113 ? 22.198 -19.651 -24.967 1.00 71.12 113 VAL A C 1
ATOM 938 O O . VAL A 1 113 ? 22.385 -20.328 -23.960 1.00 71.12 113 VAL A O 1
ATOM 941 N N . ALA A 1 114 ? 23.111 -18.762 -25.369 1.00 67.69 114 ALA A N 1
ATOM 942 C CA . ALA A 1 114 ? 24.393 -18.628 -24.677 1.00 67.69 114 ALA A CA 1
ATOM 943 C C . ALA A 1 114 ? 24.341 -17.789 -23.388 1.00 67.69 114 ALA A C 1
ATOM 945 O O . ALA A 1 114 ? 25.271 -17.879 -22.588 1.00 67.69 114 ALA A O 1
ATOM 946 N N . SER A 1 115 ? 23.264 -17.033 -23.135 1.00 66.19 115 SER A N 1
ATOM 947 C CA . SER A 1 115 ? 23.051 -16.382 -21.832 1.00 66.19 115 SER A CA 1
ATOM 948 C C . SER A 1 115 ? 22.729 -17.376 -20.710 1.00 66.19 115 SER A C 1
ATOM 950 O O . SER A 1 115 ? 22.998 -17.083 -19.544 1.00 66.19 115 SER A O 1
ATOM 952 N N . GLY A 1 116 ? 22.154 -18.540 -21.038 1.00 60.56 116 GLY A N 1
ATOM 953 C CA . GLY A 1 116 ? 21.769 -19.541 -20.044 1.00 60.56 116 GLY A CA 1
ATOM 954 C C . GLY A 1 116 ? 20.637 -19.096 -19.104 1.00 60.56 116 GLY A C 1
ATOM 955 O O . GLY A 1 116 ? 20.412 -19.752 -18.085 1.00 60.56 116 GLY A O 1
ATOM 956 N N . ARG A 1 117 ? 19.966 -17.962 -19.372 1.00 60.66 117 ARG A N 1
ATOM 957 C CA . ARG A 1 117 ? 19.002 -17.376 -18.435 1.00 60.66 117 ARG A CA 1
ATOM 958 C C . ARG A 1 117 ? 17.562 -17.484 -18.910 1.00 60.66 117 ARG A C 1
ATOM 960 O O . ARG A 1 117 ? 17.187 -16.990 -19.968 1.00 60.66 117 ARG A O 1
ATOM 967 N N . GLN A 1 118 ? 16.737 -18.057 -18.042 1.00 59.94 118 GLN A N 1
ATOM 968 C CA . GLN A 1 118 ? 15.298 -18.182 -18.241 1.00 59.94 118 GLN A CA 1
ATOM 969 C C . GLN A 1 118 ? 14.577 -16.821 -18.258 1.00 59.94 118 GLN A C 1
ATOM 971 O O . GLN A 1 118 ? 13.628 -16.658 -19.010 1.00 59.94 118 GLN A O 1
ATOM 976 N N . ASP A 1 119 ? 15.058 -15.816 -17.521 1.00 57.91 119 ASP A N 1
ATOM 977 C CA . ASP A 1 119 ? 14.434 -14.480 -17.472 1.00 57.91 119 ASP A CA 1
ATOM 978 C C . ASP A 1 119 ? 14.520 -13.705 -18.803 1.00 57.91 119 ASP A C 1
ATOM 980 O O . ASP A 1 119 ? 13.732 -12.797 -19.068 1.00 57.91 119 ASP A O 1
ATOM 984 N N . MET A 1 120 ? 15.447 -14.095 -19.681 1.00 61.41 120 MET A N 1
ATOM 985 C CA . MET A 1 120 ? 15.521 -13.585 -21.048 1.00 61.41 120 MET A CA 1
ATOM 986 C C . MET A 1 120 ? 14.369 -14.116 -21.904 1.00 61.41 120 MET A C 1
ATOM 988 O O . MET A 1 120 ? 13.847 -13.359 -22.717 1.00 61.41 120 MET A O 1
ATOM 992 N N . LEU A 1 121 ? 13.926 -15.365 -21.683 1.00 62.41 121 LEU A N 1
ATOM 993 C CA . LEU A 1 121 ? 12.718 -15.921 -22.316 1.00 62.41 121 LEU A CA 1
ATOM 994 C C . LEU A 1 121 ? 11.474 -15.108 -21.970 1.00 62.41 121 LEU A C 1
ATOM 996 O O . LEU A 1 121 ? 10.622 -14.837 -22.812 1.00 62.41 121 LEU A O 1
ATOM 1000 N N . GLU A 1 122 ? 11.412 -14.667 -20.719 1.00 59.81 122 GLU A N 1
ATOM 1001 C CA . GLU A 1 122 ? 10.333 -13.842 -20.186 1.00 59.81 122 GLU A CA 1
ATOM 1002 C C . GLU A 1 122 ? 10.350 -12.418 -20.767 1.00 59.81 122 GLU A C 1
ATOM 1004 O O . GLU A 1 122 ? 9.395 -11.680 -20.595 1.00 59.81 122 GLU A O 1
ATOM 1009 N N . SER A 1 123 ? 11.394 -12.017 -21.496 1.00 62.03 123 SER A N 1
ATOM 1010 C CA . SER A 1 123 ? 11.494 -10.703 -22.152 1.00 62.03 123 SER A CA 1
ATOM 1011 C C . SER A 1 123 ? 11.491 -10.810 -23.682 1.00 62.03 123 SER A C 1
ATOM 1013 O O . SER A 1 123 ? 11.944 -9.895 -24.364 1.00 62.03 123 SER A O 1
ATOM 1015 N N . TRP A 1 124 ? 11.003 -11.929 -24.233 1.00 73.62 124 TRP A N 1
ATOM 1016 C CA . TRP A 1 124 ? 11.066 -12.231 -25.667 1.00 73.62 124 TRP A CA 1
ATOM 1017 C C . TRP A 1 124 ? 10.342 -11.263 -26.561 1.00 73.62 124 TRP A C 1
ATOM 1019 O O . TRP A 1 124 ? 10.847 -10.959 -27.633 1.00 73.62 124 TRP A O 1
ATOM 1029 N N . PHE A 1 125 ? 9.179 -10.789 -26.138 1.00 72.19 125 PHE A N 1
ATOM 1030 C CA . PHE A 1 125 ? 8.317 -10.038 -27.031 1.00 72.19 125 PHE A CA 1
ATOM 1031 C C . PHE A 1 125 ? 9.036 -8.813 -27.653 1.00 72.19 125 PHE A C 1
ATOM 1033 O O . PHE A 1 125 ? 9.169 -8.786 -28.870 1.00 72.19 125 PHE A O 1
ATOM 1040 N N . PRO A 1 126 ? 9.673 -7.921 -26.865 1.00 67.06 126 PRO A N 1
ATOM 1041 C CA . PRO A 1 126 ? 10.534 -6.830 -27.361 1.00 67.06 126 PRO A CA 1
ATOM 1042 C C . PRO A 1 126 ? 11.727 -7.207 -28.258 1.00 67.06 126 PRO A C 1
ATOM 1044 O O . PRO A 1 126 ? 12.315 -6.342 -28.921 1.00 67.06 126 PRO A O 1
ATOM 1047 N N . VAL A 1 127 ? 12.185 -8.458 -28.169 1.00 70.50 127 VAL A N 1
ATOM 1048 C CA . VAL A 1 127 ? 13.348 -8.964 -28.910 1.00 70.50 127 VAL A CA 1
ATOM 1049 C C . VAL A 1 127 ? 12.916 -9.610 -30.225 1.00 70.50 127 VAL A C 1
ATOM 1051 O O . VAL A 1 127 ? 13.658 -9.512 -31.196 1.00 70.50 127 VAL A O 1
ATOM 1054 N N . LEU A 1 128 ? 11.743 -10.252 -30.241 1.00 74.00 128 LEU A N 1
ATOM 1055 C CA . LEU A 1 128 ? 11.157 -10.952 -31.388 1.00 74.00 128 LEU A CA 1
ATOM 1056 C C . LEU A 1 128 ? 10.362 -10.036 -32.321 1.00 74.00 128 LEU A C 1
ATOM 1058 O O . LEU A 1 128 ? 10.298 -10.316 -33.513 1.00 74.00 128 LEU A O 1
ATOM 1062 N N . ASP A 1 129 ? 9.772 -8.980 -31.768 1.00 72.38 129 ASP A N 1
ATOM 1063 C CA . ASP A 1 129 ? 9.176 -7.860 -32.496 1.00 72.38 129 ASP A CA 1
ATOM 1064 C C . ASP A 1 129 ? 10.318 -6.979 -33.044 1.00 72.38 129 ASP A C 1
ATOM 1066 O O . ASP A 1 129 ? 10.781 -6.030 -32.394 1.00 72.38 129 ASP A O 1
ATOM 1070 N N . ASP A 1 130 ? 10.898 -7.414 -34.167 1.00 67.81 130 ASP A N 1
ATOM 1071 C CA . ASP A 1 130 ? 12.105 -6.819 -34.749 1.00 67.81 130 ASP A CA 1
ATOM 1072 C C . ASP A 1 130 ? 11.848 -5.452 -35.399 1.00 67.81 130 ASP A C 1
ATOM 1074 O O . ASP A 1 130 ? 12.726 -4.584 -35.358 1.00 67.81 130 ASP A O 1
ATOM 1078 N N . ASP A 1 131 ? 10.632 -5.221 -35.889 1.00 66.12 131 ASP A N 1
ATOM 1079 C CA . ASP A 1 131 ? 10.140 -3.961 -36.437 1.00 66.12 131 ASP A CA 1
ATOM 1080 C C . ASP A 1 131 ? 9.451 -3.064 -35.392 1.00 66.12 131 ASP A C 1
ATOM 1082 O O . ASP A 1 131 ? 9.281 -1.859 -35.618 1.00 66.12 131 ASP A O 1
ATOM 1086 N N . GLY A 1 132 ? 9.169 -3.593 -34.199 1.00 64.75 132 GLY A N 1
ATOM 1087 C CA . GLY A 1 132 ? 8.636 -2.841 -33.065 1.00 64.75 132 GLY A CA 1
ATOM 1088 C C . GLY A 1 132 ? 7.187 -2.411 -33.277 1.00 64.75 132 GLY A C 1
ATOM 1089 O O . GLY A 1 132 ? 6.794 -1.337 -32.802 1.00 64.75 132 GLY A O 1
ATOM 1090 N N . ASP A 1 133 ? 6.423 -3.178 -34.049 1.00 66.19 133 ASP A N 1
ATOM 1091 C CA . ASP A 1 133 ? 5.046 -2.864 -34.419 1.00 66.19 133 ASP A CA 1
ATOM 1092 C C . ASP A 1 133 ? 4.027 -3.308 -33.348 1.00 66.19 133 ASP A C 1
ATOM 1094 O O . ASP A 1 133 ? 2.852 -2.909 -33.379 1.00 66.19 133 ASP A O 1
ATOM 1098 N N . GLY A 1 134 ? 4.498 -4.029 -32.326 1.00 67.25 134 GLY A N 1
ATOM 1099 C CA . GLY A 1 134 ? 3.708 -4.512 -31.206 1.00 67.25 134 GLY A CA 1
ATOM 1100 C C . GLY A 1 134 ? 2.975 -5.821 -31.491 1.00 67.25 134 GLY A C 1
ATOM 1101 O O . GLY A 1 134 ? 2.060 -6.163 -30.728 1.00 67.25 134 GLY A O 1
ATOM 1102 N N . ILE A 1 135 ? 3.352 -6.552 -32.543 1.00 76.31 135 ILE A N 1
ATOM 1103 C CA . ILE A 1 135 ? 2.905 -7.915 -32.839 1.00 76.31 135 ILE A CA 1
ATOM 1104 C C . ILE A 1 135 ? 4.100 -8.806 -33.211 1.00 76.31 135 ILE A C 1
ATOM 1106 O O . ILE A 1 135 ? 5.165 -8.351 -33.585 1.00 76.31 135 ILE A O 1
ATOM 1110 N N . ILE A 1 136 ? 3.934 -10.120 -33.067 1.00 82.81 136 ILE A N 1
ATOM 1111 C CA . ILE A 1 136 ? 4.893 -11.099 -33.586 1.00 82.81 136 ILE A CA 1
ATOM 1112 C C . ILE A 1 136 ? 4.198 -11.862 -34.701 1.00 82.81 136 ILE A C 1
ATOM 1114 O O . ILE A 1 136 ? 3.291 -12.658 -34.444 1.00 82.81 136 ILE A O 1
ATOM 1118 N N . SER A 1 137 ? 4.627 -11.645 -35.936 1.00 85.19 137 SER A N 1
ATOM 1119 C CA . SER A 1 137 ? 4.179 -12.424 -37.085 1.00 85.19 137 SER A CA 1
ATOM 1120 C C . SER A 1 137 ? 4.603 -13.889 -36.974 1.00 85.19 137 SER A C 1
ATOM 1122 O O . SER A 1 137 ? 5.578 -14.267 -36.314 1.00 85.19 137 SER A O 1
ATOM 1124 N N . ARG A 1 138 ? 3.879 -14.756 -37.678 1.00 88.19 138 ARG A N 1
ATOM 1125 C CA . ARG A 1 138 ? 4.191 -16.180 -37.794 1.00 88.19 138 ARG A CA 1
ATOM 1126 C C . ARG A 1 138 ? 5.600 -16.418 -38.313 1.00 88.19 138 ARG A C 1
ATOM 1128 O O . ARG A 1 138 ? 6.241 -17.372 -37.878 1.00 88.19 138 ARG A O 1
ATOM 1135 N N . GLU A 1 139 ? 6.067 -15.569 -39.220 1.00 85.44 139 GLU A N 1
ATOM 1136 C CA . GLU A 1 139 ? 7.402 -15.656 -39.805 1.00 85.44 139 GLU A CA 1
ATOM 1137 C C . GLU A 1 139 ? 8.484 -15.267 -38.794 1.00 85.44 139 GLU A C 1
ATOM 1139 O O . GLU A 1 139 ? 9.412 -16.053 -38.590 1.00 85.44 139 GLU A O 1
ATOM 1144 N N . GLN A 1 140 ? 8.321 -14.140 -38.088 1.00 84.38 140 GLN A N 1
ATOM 1145 C CA . GLN A 1 140 ? 9.221 -13.723 -37.002 1.00 84.38 140 GLN A CA 1
ATOM 1146 C C . GLN A 1 140 ? 9.318 -14.815 -35.921 1.00 84.38 140 GLN A C 1
ATOM 1148 O O . GLN A 1 140 ? 10.417 -15.236 -35.544 1.00 84.38 140 GLN A O 1
ATOM 1153 N N . LEU A 1 141 ? 8.174 -15.358 -35.478 1.00 86.00 141 LEU A N 1
ATOM 1154 C CA . LEU A 1 141 ? 8.137 -16.427 -34.475 1.00 86.00 141 LEU A CA 1
ATOM 1155 C C . LEU A 1 141 ? 8.807 -17.714 -34.976 1.00 86.00 141 LEU A C 1
ATOM 1157 O O . LEU A 1 141 ? 9.582 -18.337 -34.247 1.00 86.00 141 LEU A O 1
ATOM 1161 N N . ALA A 1 142 ? 8.515 -18.124 -36.214 1.00 88.00 142 ALA A N 1
ATOM 1162 C CA . ALA A 1 142 ? 9.093 -19.326 -36.803 1.00 88.00 142 ALA A CA 1
ATOM 1163 C C . ALA A 1 142 ? 10.610 -19.209 -36.953 1.00 88.00 142 ALA A C 1
ATOM 1165 O O . ALA A 1 142 ? 11.332 -20.129 -36.565 1.00 88.00 142 ALA A O 1
ATOM 1166 N N . SER A 1 143 ? 11.091 -18.073 -37.458 1.00 85.88 143 SER A N 1
ATOM 1167 C CA . SER A 1 143 ? 12.518 -17.796 -37.624 1.00 85.88 143 SER A CA 1
ATOM 1168 C C . SER A 1 143 ? 13.260 -17.893 -36.287 1.00 85.88 143 SER A C 1
ATOM 1170 O O . SER A 1 143 ? 14.269 -18.596 -36.174 1.00 85.88 143 SER A O 1
ATOM 1172 N N . ALA A 1 144 ? 12.710 -17.282 -35.233 1.00 83.94 144 ALA A N 1
ATOM 1173 C CA . ALA A 1 144 ? 13.325 -17.273 -33.910 1.00 83.94 144 ALA A CA 1
ATOM 1174 C C . ALA A 1 144 ? 13.366 -18.652 -33.248 1.00 83.94 144 ALA A C 1
ATOM 1176 O O . ALA A 1 144 ? 14.425 -19.092 -32.788 1.00 83.94 144 ALA A O 1
ATOM 1177 N N . ILE A 1 145 ? 12.234 -19.363 -33.235 1.00 87.00 145 ILE A N 1
ATOM 1178 C CA . ILE A 1 145 ? 12.159 -20.714 -32.670 1.00 87.00 145 ILE A CA 1
ATOM 1179 C C . ILE A 1 145 ? 13.101 -21.652 -33.431 1.00 87.00 145 ILE A C 1
ATOM 1181 O O . ILE A 1 145 ? 13.839 -22.421 -32.808 1.00 87.00 145 ILE A O 1
ATOM 1185 N N . HIS A 1 146 ? 13.133 -21.551 -34.762 1.00 88.00 146 HIS A N 1
ATOM 1186 C CA . HIS A 1 146 ? 14.030 -22.352 -35.587 1.00 88.00 146 HIS A CA 1
ATOM 1187 C C . HIS A 1 146 ? 15.491 -22.103 -35.227 1.00 88.00 146 HIS A C 1
ATOM 1189 O O . HIS A 1 146 ? 16.218 -23.054 -34.925 1.00 88.00 146 HIS A O 1
ATOM 1195 N N . ALA A 1 147 ? 15.918 -20.838 -35.208 1.00 85.25 147 ALA A N 1
ATOM 1196 C CA . ALA A 1 147 ? 17.291 -20.474 -34.886 1.00 85.25 147 ALA A CA 1
ATOM 1197 C C . ALA A 1 147 ? 17.714 -21.022 -33.512 1.00 85.25 147 ALA A C 1
ATOM 1199 O O . ALA A 1 147 ? 18.811 -21.557 -33.374 1.00 85.25 147 ALA A O 1
ATOM 1200 N N . MET A 1 148 ? 16.837 -20.992 -32.508 1.00 82.69 148 MET A N 1
ATOM 1201 C CA . MET A 1 148 ? 17.145 -21.531 -31.182 1.00 82.69 148 MET A CA 1
ATOM 1202 C C . MET A 1 148 ? 17.306 -23.048 -31.129 1.00 82.69 148 MET A C 1
ATOM 1204 O O . MET A 1 148 ? 18.267 -23.543 -30.531 1.00 82.69 148 MET A O 1
ATOM 1208 N N . TYR A 1 149 ? 16.377 -23.797 -31.731 1.00 85.50 149 TYR A N 1
ATOM 1209 C CA . TYR A 1 149 ? 16.512 -25.251 -31.826 1.00 85.50 149 TYR A CA 1
ATOM 1210 C C . TYR A 1 149 ? 17.795 -25.606 -32.586 1.00 85.50 149 TYR A C 1
ATOM 1212 O O . TYR A 1 149 ? 18.563 -26.468 -32.150 1.00 85.50 149 TYR A O 1
ATOM 1220 N N . TYR A 1 150 ? 18.085 -24.882 -33.664 1.00 84.38 150 TYR A N 1
ATOM 1221 C CA . TYR A 1 150 ? 19.281 -25.100 -34.459 1.00 84.38 150 TYR A CA 1
ATOM 1222 C C . TYR A 1 150 ? 20.579 -24.809 -33.685 1.00 84.38 150 TYR A C 1
ATOM 1224 O O . TYR A 1 150 ? 21.484 -25.643 -33.697 1.00 84.38 150 TYR A O 1
ATOM 1232 N N . VAL A 1 151 ? 20.666 -23.698 -32.940 1.00 80.38 151 VAL A N 1
ATOM 1233 C CA . VAL A 1 151 ? 21.844 -23.359 -32.109 1.00 80.38 151 VAL A CA 1
ATOM 1234 C C . VAL A 1 151 ? 22.206 -24.500 -31.154 1.00 80.38 151 VAL A C 1
ATOM 1236 O O . VAL A 1 151 ? 23.387 -24.754 -30.911 1.00 80.38 151 VAL A O 1
ATOM 1239 N N . ARG A 1 152 ? 21.207 -25.211 -30.617 1.00 78.06 152 ARG A N 1
ATOM 1240 C CA . ARG A 1 152 ? 21.444 -26.297 -29.663 1.00 78.06 152 ARG A CA 1
ATOM 1241 C C . ARG A 1 152 ? 21.758 -27.633 -30.320 1.00 78.06 152 ARG A C 1
ATOM 1243 O O . ARG A 1 152 ? 22.672 -28.320 -29.862 1.00 78.06 152 ARG A O 1
ATOM 1250 N N . TYR A 1 153 ? 20.949 -28.032 -31.296 1.00 81.94 153 TYR A N 1
ATOM 1251 C CA . TYR A 1 153 ? 20.969 -29.391 -31.839 1.00 81.94 153 TYR A CA 1
ATOM 1252 C C . TYR A 1 153 ? 21.823 -29.517 -33.100 1.00 81.94 153 TYR A C 1
ATOM 1254 O O . TYR A 1 153 ? 22.228 -30.624 -33.435 1.00 81.94 153 TYR A O 1
ATOM 1262 N N . GLN A 1 154 ? 22.122 -28.397 -33.766 1.00 80.75 154 GLN A N 1
ATOM 1263 C CA . GLN A 1 154 ? 22.833 -28.340 -35.047 1.00 80.75 154 GLN A CA 1
ATOM 1264 C C . GLN A 1 154 ? 22.234 -29.269 -36.119 1.00 80.75 154 GLN A C 1
ATOM 1266 O O . GLN A 1 154 ? 22.944 -29.788 -36.977 1.00 80.75 154 GLN A O 1
ATOM 1271 N N . ASP A 1 155 ? 20.915 -29.462 -36.064 1.00 85.06 155 ASP A N 1
ATOM 1272 C CA . ASP A 1 155 ? 20.137 -30.331 -36.944 1.00 85.06 155 ASP A CA 1
ATOM 1273 C C . ASP A 1 155 ? 18.974 -29.520 -37.531 1.00 85.06 155 ASP A C 1
ATOM 1275 O O . ASP A 1 155 ? 18.091 -29.057 -36.801 1.00 85.06 155 ASP A O 1
ATOM 1279 N N . VAL A 1 156 ? 19.020 -29.308 -38.850 1.00 84.00 156 VAL A N 1
ATOM 1280 C CA . VAL A 1 156 ? 18.045 -28.490 -39.588 1.00 84.00 156 VAL A CA 1
ATOM 1281 C C . VAL A 1 156 ? 16.686 -29.179 -39.647 1.00 84.00 156 VAL A C 1
ATOM 1283 O O . VAL A 1 156 ? 15.672 -28.542 -39.383 1.00 84.00 156 VAL A O 1
ATOM 1286 N N . GLU A 1 157 ? 16.644 -30.482 -39.933 1.00 86.12 157 GLU A N 1
ATOM 1287 C CA . GLU A 1 157 ? 15.376 -31.211 -40.056 1.00 86.12 157 GLU A CA 1
ATOM 1288 C C . GLU A 1 157 ? 14.652 -31.275 -38.707 1.00 86.12 157 GLU A C 1
ATOM 1290 O O . GLU A 1 157 ? 13.426 -31.120 -38.631 1.00 86.12 157 GLU A O 1
ATOM 1295 N N . TYR A 1 158 ? 15.416 -31.450 -37.626 1.00 87.19 158 TYR A N 1
ATOM 1296 C CA . TYR A 1 158 ? 14.883 -31.426 -36.271 1.00 87.19 158 TYR A CA 1
ATOM 1297 C C . TYR A 1 158 ? 14.368 -30.036 -35.875 1.00 87.19 158 TYR A C 1
ATOM 1299 O O . TYR A 1 158 ? 13.271 -29.929 -35.314 1.00 87.19 158 TYR A O 1
ATOM 1307 N N . ALA A 1 159 ? 15.121 -28.975 -36.184 1.00 87.44 159 ALA A N 1
ATOM 1308 C CA . ALA A 1 159 ? 14.695 -27.600 -35.939 1.00 87.44 159 ALA A CA 1
ATOM 1309 C C . ALA A 1 159 ? 13.411 -27.268 -36.719 1.00 87.44 159 ALA A C 1
ATOM 1311 O O . ALA A 1 159 ? 12.436 -26.825 -36.114 1.00 87.44 159 ALA A O 1
ATOM 1312 N N . ASP A 1 160 ? 13.338 -27.598 -38.010 1.00 87.88 160 ASP A N 1
ATOM 1313 C CA . ASP A 1 160 ? 12.149 -27.412 -38.850 1.00 87.88 160 ASP A CA 1
ATOM 1314 C C . ASP A 1 160 ? 10.910 -28.128 -38.305 1.00 87.88 160 ASP A C 1
ATOM 1316 O O . ASP A 1 160 ? 9.793 -27.598 -38.346 1.00 87.88 160 ASP A O 1
ATOM 1320 N N . LEU A 1 161 ? 11.072 -29.366 -37.829 1.00 89.88 161 LEU A N 1
ATOM 1321 C CA . LEU A 1 161 ? 9.977 -30.140 -37.248 1.00 89.88 161 LEU A CA 1
ATOM 1322 C C . LEU A 1 161 ? 9.444 -29.469 -35.978 1.00 89.88 161 LEU A C 1
ATOM 1324 O O . LEU A 1 161 ? 8.231 -29.304 -35.823 1.00 89.88 161 LEU A O 1
ATOM 1328 N N . LYS A 1 162 ? 10.346 -29.086 -35.070 1.00 90.62 162 LYS A N 1
ATOM 1329 C CA . LYS A 1 162 ? 9.986 -28.491 -33.780 1.00 90.62 162 LYS A CA 1
ATOM 1330 C C . LYS A 1 162 ? 9.389 -27.100 -33.931 1.00 90.62 162 LYS A C 1
ATOM 1332 O O . LYS A 1 162 ? 8.364 -26.827 -33.309 1.00 90.62 162 LYS A O 1
ATOM 1337 N N . THR A 1 163 ? 9.948 -26.276 -34.812 1.00 90.31 163 THR A N 1
ATOM 1338 C CA . THR A 1 163 ? 9.415 -24.951 -35.143 1.00 90.31 163 THR A CA 1
ATOM 1339 C C . THR A 1 163 ? 7.994 -25.035 -35.658 1.00 90.31 163 THR A C 1
ATOM 1341 O O . THR A 1 163 ? 7.116 -24.367 -35.124 1.00 90.31 163 THR A O 1
ATOM 1344 N N . ARG A 1 164 ? 7.726 -25.901 -36.646 1.00 89.81 164 ARG A N 1
ATOM 1345 C CA . ARG A 1 164 ? 6.369 -26.058 -37.190 1.00 89.81 164 ARG A CA 1
ATOM 1346 C C . ARG A 1 164 ? 5.358 -26.418 -36.106 1.00 89.81 164 ARG A C 1
ATOM 1348 O O . ARG A 1 164 ? 4.260 -25.874 -36.099 1.00 89.81 164 ARG A O 1
ATOM 1355 N N . GLN A 1 165 ? 5.721 -27.310 -35.187 1.00 88.56 165 GLN A N 1
ATOM 1356 C CA . GLN A 1 165 ? 4.838 -27.714 -34.094 1.00 88.56 165 GLN A CA 1
ATOM 1357 C C . GLN A 1 165 ? 4.597 -26.578 -33.091 1.00 88.56 165 GLN A C 1
ATOM 1359 O O . GLN A 1 165 ? 3.444 -26.282 -32.796 1.00 88.56 165 GLN A O 1
ATOM 1364 N N . ALA A 1 166 ? 5.661 -25.921 -32.623 1.00 87.88 166 ALA A N 1
ATOM 1365 C CA . ALA A 1 166 ? 5.573 -24.845 -31.637 1.00 87.88 166 ALA A CA 1
ATOM 1366 C C . ALA A 1 166 ? 4.833 -23.611 -32.181 1.00 87.88 166 ALA A C 1
ATOM 1368 O O . ALA A 1 166 ? 3.994 -23.040 -31.493 1.00 87.88 166 ALA A O 1
ATOM 1369 N N . VAL A 1 167 ? 5.088 -23.230 -33.437 1.00 88.75 167 VAL A N 1
ATOM 1370 C CA . VAL A 1 167 ? 4.393 -22.115 -34.100 1.00 88.75 167 VAL A CA 1
ATOM 1371 C C . VAL A 1 167 ? 2.919 -22.443 -34.305 1.00 88.75 167 VAL A C 1
ATOM 1373 O O . VAL A 1 167 ? 2.069 -21.598 -34.051 1.00 88.75 167 VAL A O 1
ATOM 1376 N N . ASN A 1 168 ? 2.585 -23.666 -34.731 1.00 87.75 168 ASN A N 1
ATOM 1377 C CA . ASN A 1 168 ? 1.185 -24.068 -34.869 1.00 87.75 168 ASN A CA 1
ATOM 1378 C C . ASN A 1 168 ? 0.453 -24.040 -33.521 1.00 87.75 168 ASN A C 1
ATOM 1380 O O . ASN A 1 168 ? -0.683 -23.582 -33.470 1.00 87.75 168 ASN A O 1
ATOM 1384 N N . GLU A 1 169 ? 1.101 -24.489 -32.444 1.00 87.38 169 GLU A N 1
ATOM 1385 C CA . GLU A 1 169 ? 0.564 -24.394 -31.083 1.00 87.38 169 GLU A CA 1
ATOM 1386 C C . GLU A 1 169 ? 0.336 -22.931 -30.671 1.00 87.38 169 GLU A C 1
ATOM 1388 O O . GLU A 1 169 ? -0.734 -22.595 -30.167 1.00 87.38 169 GLU A O 1
ATOM 1393 N N . ALA A 1 170 ? 1.296 -22.046 -30.948 1.00 85.38 170 ALA A N 1
ATOM 1394 C CA . ALA A 1 170 ? 1.190 -20.624 -30.631 1.00 85.38 170 ALA A CA 1
ATOM 1395 C C . ALA A 1 170 ? 0.039 -19.939 -31.382 1.00 85.38 170 ALA A C 1
ATOM 1397 O O . ALA A 1 170 ? -0.769 -19.233 -30.783 1.00 85.38 170 ALA A O 1
ATOM 1398 N N . MET A 1 171 ? -0.089 -20.204 -32.684 1.00 86.69 171 MET A N 1
ATOM 1399 C CA . MET A 1 171 ? -1.128 -19.609 -33.534 1.00 86.69 171 MET A CA 1
ATOM 1400 C C . MET A 1 171 ? -2.536 -20.152 -33.223 1.00 86.69 171 MET A C 1
ATOM 1402 O O . MET A 1 171 ? -3.537 -19.506 -33.523 1.00 86.69 171 MET A O 1
ATOM 1406 N N . GLN A 1 172 ? -2.645 -21.315 -32.568 1.00 80.62 172 GLN A N 1
ATOM 1407 C CA . GLN A 1 172 ? -3.925 -21.886 -32.124 1.00 80.62 172 GLN A CA 1
ATOM 1408 C C . GLN A 1 172 ? -4.500 -21.226 -30.861 1.00 80.62 172 GLN A C 1
ATOM 1410 O O . GLN A 1 172 ? -5.675 -21.432 -30.549 1.00 80.62 172 GLN A O 1
ATOM 1415 N N . VAL A 1 173 ? -3.739 -20.375 -30.163 1.00 70.88 173 VAL A N 1
ATOM 1416 C CA . VAL A 1 173 ? -4.227 -19.636 -28.981 1.00 70.88 173 VAL A CA 1
ATOM 1417 C C . VAL A 1 173 ? -5.421 -18.725 -29.322 1.00 70.88 173 VAL A C 1
ATOM 1419 O O . VAL A 1 173 ? -6.233 -18.410 -28.454 1.00 70.88 173 VAL A O 1
ATOM 1422 N N . HIS A 1 174 ? -5.627 -18.415 -30.607 1.00 56.25 174 HIS A N 1
ATOM 1423 C CA . HIS A 1 174 ? -6.762 -17.645 -31.113 1.00 56.25 174 HIS A CA 1
ATOM 1424 C C . HIS A 1 174 ? -8.139 -18.319 -30.901 1.00 56.25 174 HIS A C 1
ATOM 1426 O O . HIS A 1 174 ? -9.118 -17.634 -30.600 1.00 56.25 174 HIS A O 1
ATOM 1432 N N . SER A 1 175 ? -8.245 -19.653 -31.013 1.00 48.25 175 SER A N 1
ATOM 1433 C CA . SER A 1 175 ? -9.546 -20.351 -30.957 1.00 48.25 175 SER A CA 1
ATOM 1434 C C . SER A 1 175 ? -10.086 -20.559 -29.538 1.00 48.25 175 SER A C 1
ATOM 1436 O O . SER A 1 175 ? -11.299 -20.626 -29.342 1.00 48.25 175 SER A O 1
ATOM 1438 N N . ALA A 1 176 ? -9.214 -20.625 -28.529 1.00 45.50 176 ALA A N 1
ATOM 1439 C CA . ALA A 1 176 ? -9.630 -20.817 -27.136 1.00 45.50 176 ALA A CA 1
ATOM 1440 C C . ALA A 1 176 ? -10.277 -19.551 -26.538 1.00 45.50 176 ALA A C 1
ATOM 1442 O O . ALA A 1 176 ? -11.206 -19.636 -25.734 1.00 45.50 176 ALA A O 1
ATOM 1443 N N . THR A 1 177 ? -9.829 -18.370 -26.969 1.00 42.09 177 THR A N 1
ATOM 1444 C CA . THR A 1 177 ? -10.242 -17.070 -26.416 1.00 42.09 177 THR A CA 1
ATOM 1445 C C . THR A 1 177 ? -11.625 -16.619 -26.910 1.00 42.09 177 THR A C 1
ATOM 1447 O O . THR A 1 177 ? -12.337 -15.925 -26.185 1.00 42.09 177 THR A O 1
ATOM 1450 N N . GLN A 1 178 ? -12.060 -17.053 -28.101 1.00 37.00 178 GLN A N 1
ATOM 1451 C CA . GLN A 1 178 ? -13.437 -16.840 -28.581 1.00 37.00 178 GLN A CA 1
ATOM 1452 C C . GLN A 1 178 ? -14.436 -17.857 -28.002 1.00 37.00 178 GLN A C 1
ATOM 1454 O O . GLN A 1 178 ? -15.569 -17.485 -27.692 1.00 37.00 178 GLN A O 1
ATOM 1459 N N . ALA A 1 179 ? -14.022 -19.113 -27.795 1.00 34.47 179 ALA A N 1
ATOM 1460 C CA . ALA A 1 179 ? -14.872 -20.143 -27.192 1.00 34.47 179 ALA A CA 1
ATOM 1461 C C . ALA A 1 179 ? -15.211 -19.831 -25.720 1.00 34.47 179 ALA A C 1
ATOM 1463 O O . ALA A 1 179 ? -16.361 -19.959 -25.315 1.00 34.47 179 ALA A O 1
ATOM 1464 N N . ALA A 1 180 ? -14.245 -19.326 -24.944 1.00 36.06 180 ALA A N 1
ATOM 1465 C CA . ALA A 1 180 ? -14.474 -18.928 -23.552 1.00 36.06 180 ALA A CA 1
ATOM 1466 C C . ALA A 1 180 ? -15.394 -17.696 -23.413 1.00 36.06 180 ALA A C 1
ATOM 1468 O O . ALA A 1 180 ? -16.163 -17.604 -22.464 1.00 36.06 180 ALA A O 1
ATOM 1469 N N . ARG A 1 181 ? -15.358 -16.759 -24.374 1.00 34.41 181 ARG A N 1
ATOM 1470 C CA . ARG A 1 181 ? -16.233 -15.569 -24.375 1.00 34.41 181 ARG A CA 1
ATOM 1471 C C . ARG A 1 181 ? -17.666 -15.856 -24.830 1.00 34.41 181 ARG A C 1
ATOM 1473 O O . ARG A 1 181 ? -18.554 -15.075 -24.514 1.00 34.41 181 ARG A O 1
ATOM 1480 N 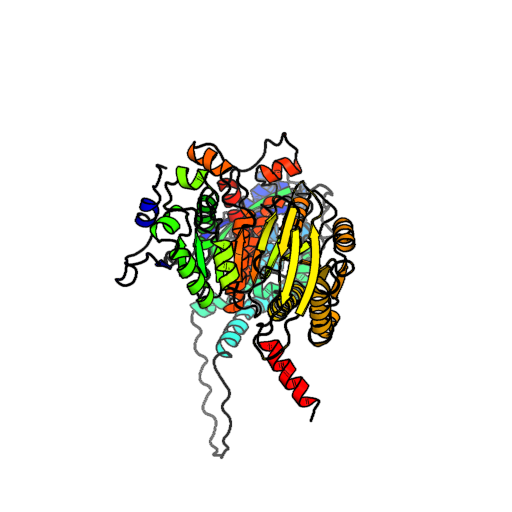N . SER A 1 182 ? -17.892 -16.937 -25.576 1.00 33.44 182 SER A N 1
ATOM 1481 C CA . SER A 1 182 ? -19.225 -17.336 -26.056 1.00 33.44 182 SER A CA 1
ATOM 1482 C C . SER A 1 182 ? -19.949 -18.277 -25.084 1.00 33.44 182 SER A C 1
ATOM 1484 O O . SER A 1 182 ? -21.175 -18.230 -24.994 1.00 33.44 182 SER A O 1
ATOM 1486 N N . SER A 1 183 ? -19.215 -19.065 -24.289 1.00 32.88 183 SER A N 1
ATOM 1487 C CA . SER A 1 183 ? -19.798 -19.956 -23.274 1.00 32.88 183 SER A CA 1
ATOM 1488 C C . SER A 1 183 ? -20.366 -19.249 -22.037 1.00 32.88 183 SER A C 1
ATOM 1490 O O . SER A 1 183 ? -21.155 -19.852 -21.317 1.00 32.88 183 SER A O 1
ATOM 1492 N N . ASP A 1 184 ? -20.027 -17.978 -21.800 1.00 35.50 184 ASP A N 1
ATOM 1493 C CA . ASP A 1 184 ? -20.554 -17.192 -20.668 1.00 35.50 184 ASP A CA 1
ATOM 1494 C C . ASP A 1 184 ? -21.953 -16.590 -20.927 1.00 35.50 184 ASP A C 1
ATOM 1496 O O . ASP A 1 184 ? -22.517 -15.922 -20.059 1.00 35.50 184 ASP A O 1
ATOM 1500 N N . THR A 1 185 ? -22.556 -16.850 -22.096 1.00 33.91 185 THR A N 1
ATOM 1501 C CA . THR A 1 185 ? -23.867 -16.287 -22.481 1.00 33.91 185 THR A CA 1
ATOM 1502 C C . THR A 1 185 ? -25.019 -17.280 -22.642 1.00 33.91 185 THR A C 1
ATOM 1504 O O . THR A 1 185 ? -26.140 -16.838 -22.881 1.00 33.91 185 THR A O 1
ATOM 1507 N N . GLU A 1 186 ? -24.834 -18.584 -22.419 1.00 29.91 186 GLU A N 1
ATOM 1508 C CA . GLU A 1 186 ? -25.948 -19.544 -22.505 1.00 29.91 186 GLU A CA 1
ATOM 1509 C C . GLU A 1 186 ? -26.153 -20.334 -21.205 1.00 29.91 186 GLU A C 1
ATOM 1511 O O . GLU A 1 186 ? -25.431 -21.272 -20.873 1.00 29.91 186 GLU A O 1
ATOM 1516 N N . LYS A 1 187 ? -27.204 -19.960 -20.461 1.00 28.52 187 LYS A N 1
ATOM 1517 C CA . LYS A 1 187 ? -27.818 -20.826 -19.444 1.00 28.52 187 LYS A CA 1
ATOM 1518 C C . LYS A 1 187 ? -28.537 -21.994 -20.138 1.00 28.52 187 LYS A C 1
ATOM 1520 O O . LYS A 1 187 ? -29.239 -21.750 -21.118 1.00 28.52 187 LYS A O 1
ATOM 1525 N N . PRO A 1 188 ? -28.483 -23.225 -19.599 1.00 31.72 188 PRO A N 1
ATOM 1526 C CA . PRO A 1 188 ? -29.216 -24.347 -20.168 1.00 31.72 188 PRO A CA 1
ATOM 1527 C C . PRO A 1 188 ? -30.699 -24.278 -19.773 1.00 31.72 188 PRO A C 1
ATOM 1529 O O . PRO A 1 188 ? -31.033 -24.184 -18.589 1.00 31.72 188 PRO A O 1
ATOM 1532 N N . GLN A 1 189 ? -31.593 -24.355 -20.761 1.00 28.89 189 GLN A N 1
ATOM 1533 C CA . GLN A 1 189 ? -33.010 -24.666 -20.558 1.00 28.89 189 GLN A CA 1
ATOM 1534 C C . GLN A 1 189 ? -33.287 -26.109 -20.994 1.00 28.89 189 GLN A C 1
ATOM 1536 O O . GLN A 1 189 ? -32.803 -26.561 -22.030 1.00 28.89 189 GLN A O 1
ATOM 1541 N N . ALA A 1 190 ? -34.034 -26.819 -20.152 1.00 31.38 190 ALA A N 1
ATOM 1542 C CA . ALA A 1 190 ? -34.353 -28.235 -20.259 1.00 31.38 190 ALA A CA 1
ATOM 1543 C C . ALA A 1 190 ? -35.575 -28.527 -21.158 1.00 31.38 190 ALA A C 1
ATOM 1545 O O . ALA A 1 190 ? -36.503 -27.724 -21.225 1.00 31.38 190 ALA A O 1
ATOM 1546 N N . ASP A 1 191 ? -35.532 -29.731 -21.742 1.00 30.28 191 ASP A N 1
ATOM 1547 C CA . ASP A 1 191 ? -36.596 -30.659 -22.167 1.00 30.28 191 ASP A CA 1
ATOM 1548 C C . ASP A 1 191 ? -37.648 -30.273 -23.232 1.00 30.28 191 ASP A C 1
ATOM 1550 O O . ASP A 1 191 ? -38.511 -29.430 -23.004 1.00 30.28 191 ASP A O 1
ATOM 1554 N N . ALA A 1 192 ? -37.670 -31.042 -24.341 1.00 29.36 192 ALA A N 1
ATOM 1555 C CA . ALA A 1 192 ? -38.854 -31.773 -24.847 1.00 29.36 192 ALA A CA 1
ATOM 1556 C C . ALA A 1 192 ? -38.531 -32.690 -26.061 1.00 29.36 192 ALA A C 1
ATOM 1558 O O . ALA A 1 192 ? -37.693 -32.379 -26.905 1.00 29.36 192 ALA A O 1
ATOM 1559 N N . GLU A 1 193 ? -39.228 -33.828 -26.135 1.00 31.69 193 GLU A N 1
ATOM 1560 C CA . GLU A 1 193 ? -39.062 -34.976 -27.045 1.00 31.69 193 GLU A CA 1
ATOM 1561 C C . GLU A 1 193 ? -39.603 -34.796 -28.499 1.00 31.69 193 GLU A C 1
ATOM 1563 O O . GLU A 1 193 ? -40.684 -34.258 -28.709 1.00 31.69 193 GLU A O 1
ATOM 1568 N N . VAL A 1 194 ? -38.829 -35.292 -29.489 1.00 34.00 194 VAL A N 1
ATOM 1569 C CA . VAL A 1 194 ? -39.102 -36.206 -30.656 1.00 34.00 194 VAL A CA 1
ATOM 1570 C C . VAL A 1 194 ? -40.579 -36.356 -31.152 1.00 34.00 194 VAL A C 1
ATOM 1572 O O . VAL A 1 194 ? -41.431 -36.637 -30.313 1.00 34.00 194 VAL A O 1
ATOM 1575 N N . PRO A 1 195 ? -40.924 -36.337 -32.487 1.00 37.41 195 PRO A N 1
ATOM 1576 C CA . PRO A 1 195 ? -40.498 -37.399 -33.424 1.00 37.41 195 PRO A CA 1
ATOM 1577 C C . PRO A 1 195 ? -40.300 -37.151 -34.948 1.00 37.41 195 PRO A C 1
ATOM 1579 O O . PRO A 1 195 ? -40.971 -36.363 -35.599 1.00 37.41 195 PRO A O 1
ATOM 1582 N N . LYS A 1 196 ? -39.376 -37.983 -35.470 1.00 33.59 196 LYS A N 1
ATOM 1583 C CA . LYS A 1 196 ? -39.127 -38.582 -36.809 1.00 33.59 196 LYS A CA 1
ATOM 1584 C C . LYS A 1 196 ? -39.875 -38.092 -38.070 1.00 33.59 196 LYS A C 1
ATOM 1586 O O . LYS A 1 196 ? -41.089 -38.225 -38.177 1.00 33.59 196 LYS A O 1
ATOM 1591 N N . GLY A 1 197 ? -39.080 -37.827 -39.115 1.00 29.25 197 GLY A N 1
ATOM 1592 C CA . GLY A 1 197 ? -39.439 -37.934 -40.538 1.00 29.25 197 GLY A CA 1
ATOM 1593 C C . GLY A 1 197 ? -38.185 -37.974 -41.431 1.00 29.25 197 GLY A C 1
ATOM 1594 O O . GLY A 1 197 ? -37.304 -37.135 -41.283 1.00 29.25 197 GLY A O 1
ATOM 1595 N N . GLU A 1 198 ? -38.081 -38.978 -42.307 1.00 33.78 198 GLU A N 1
ATOM 1596 C CA . GLU A 1 198 ? -36.974 -39.226 -43.253 1.00 33.78 198 GLU A CA 1
ATOM 1597 C C . GLU A 1 198 ? -37.071 -38.348 -44.520 1.00 33.78 198 GLU A C 1
ATOM 1599 O O . GLU A 1 198 ? -38.167 -38.198 -45.057 1.00 33.78 198 GLU A O 1
ATOM 1604 N N . THR A 1 199 ? -35.946 -37.819 -45.040 1.00 29.92 199 THR A N 1
ATOM 1605 C CA . THR A 1 199 ? -35.645 -37.555 -46.482 1.00 29.92 199 THR A CA 1
ATOM 1606 C C . THR A 1 199 ? -34.175 -37.061 -46.679 1.00 29.92 199 THR A C 1
ATOM 1608 O O . THR A 1 199 ? -33.553 -36.662 -45.697 1.00 29.92 199 THR A O 1
ATOM 1611 N N . PRO A 1 200 ? -33.566 -37.186 -47.889 1.00 33.88 200 PRO A N 1
ATOM 1612 C CA . PRO A 1 200 ? -32.137 -37.515 -48.127 1.00 33.88 200 PRO A CA 1
ATOM 1613 C C . PRO A 1 200 ? -31.185 -36.291 -48.277 1.00 33.88 200 PRO A C 1
ATOM 1615 O O . PRO A 1 200 ? -31.658 -35.158 -48.221 1.00 33.88 200 PRO A O 1
ATOM 1618 N N . PRO A 1 201 ? -29.845 -36.463 -48.438 1.00 35.44 201 PRO A N 1
ATOM 1619 C CA . PRO A 1 201 ? -28.878 -35.417 -48.119 1.00 35.44 201 PRO A CA 1
ATOM 1620 C C . PRO A 1 201 ? -28.756 -34.379 -49.240 1.00 35.44 201 PRO A C 1
ATOM 1622 O O . PRO A 1 201 ? -28.341 -34.690 -50.357 1.00 35.44 201 PRO A O 1
ATOM 1625 N N . THR A 1 202 ? -29.065 -33.126 -48.916 1.00 31.92 202 THR A N 1
ATOM 1626 C CA . THR A 1 202 ? -28.685 -31.952 -49.712 1.00 31.92 202 THR A CA 1
ATOM 1627 C C . THR A 1 202 ? -27.300 -31.463 -49.295 1.00 31.92 202 THR A C 1
ATOM 1629 O O . THR A 1 202 ? -26.952 -31.485 -48.116 1.00 31.92 202 THR A O 1
ATOM 1632 N N . ALA A 1 203 ? -26.518 -31.071 -50.300 1.00 36.72 203 ALA A N 1
ATOM 1633 C CA . ALA A 1 203 ? -25.113 -30.687 -50.240 1.00 36.72 203 ALA A CA 1
ATOM 1634 C C . ALA A 1 203 ? -24.749 -29.749 -49.075 1.00 36.72 203 ALA A C 1
ATOM 1636 O O . ALA A 1 203 ? -25.500 -28.836 -48.730 1.00 36.72 203 ALA A O 1
ATOM 1637 N N . ALA A 1 204 ? -23.562 -29.984 -48.507 1.00 32.72 204 ALA A N 1
ATOM 1638 C CA . ALA A 1 204 ? -22.943 -29.143 -47.490 1.00 32.72 204 ALA A CA 1
ATOM 1639 C C . ALA A 1 204 ? -22.879 -27.675 -47.955 1.00 32.72 204 ALA A C 1
ATOM 1641 O O . ALA A 1 204 ? -22.480 -27.434 -49.098 1.00 32.72 204 ALA A O 1
ATOM 1642 N N . PRO A 1 205 ? -23.232 -26.694 -47.106 1.00 37.50 205 PRO A N 1
ATOM 1643 C CA . PRO A 1 205 ? -22.964 -25.304 -47.419 1.00 37.50 205 PRO A CA 1
ATOM 1644 C C . PRO A 1 205 ? -21.454 -25.075 -47.315 1.00 37.50 205 PRO A C 1
ATOM 1646 O O . PRO A 1 205 ? -20.817 -25.466 -46.334 1.00 37.50 205 PRO A O 1
ATOM 1649 N N . GLU A 1 206 ? -20.887 -24.478 -48.360 1.00 39.66 206 GLU A N 1
ATOM 1650 C CA . GLU A 1 206 ? -19.510 -24.000 -48.375 1.00 39.66 206 GLU A CA 1
ATOM 1651 C C . GLU A 1 206 ? -19.256 -23.125 -47.141 1.00 39.66 206 GLU A C 1
ATOM 1653 O O . GLU A 1 206 ? -20.060 -22.258 -46.786 1.00 39.66 206 GLU A O 1
ATOM 1658 N N . SER A 1 207 ? -18.145 -23.400 -46.457 1.00 37.69 207 SER A N 1
ATOM 1659 C CA . SER A 1 207 ? -17.664 -22.625 -45.316 1.00 37.69 207 SER A CA 1
ATOM 1660 C C . SER A 1 207 ? -17.588 -21.136 -45.672 1.00 37.69 207 SER A C 1
ATOM 1662 O O . SER A 1 207 ? -17.113 -20.826 -46.769 1.00 37.69 207 SER A O 1
ATOM 1664 N N . PRO A 1 208 ? -17.978 -20.212 -44.774 1.00 45.75 208 PRO A N 1
ATOM 1665 C CA . PRO A 1 208 ? -17.822 -18.789 -45.037 1.00 45.75 208 PRO A CA 1
ATOM 1666 C C . PRO A 1 208 ? -16.345 -18.489 -45.310 1.00 45.75 208 PRO A C 1
ATOM 1668 O O . PRO A 1 208 ? -15.469 -18.881 -44.538 1.00 45.75 208 PRO A O 1
ATOM 1671 N N . THR A 1 209 ? -16.071 -17.839 -46.441 1.00 50.06 209 THR A N 1
ATOM 1672 C CA . THR A 1 209 ? -14.742 -17.328 -46.783 1.00 50.06 209 THR A CA 1
ATOM 1673 C C . THR A 1 209 ? -14.287 -16.374 -45.689 1.00 50.06 209 THR A C 1
ATOM 1675 O O . THR A 1 209 ? -14.888 -15.320 -45.492 1.00 50.06 209 THR A O 1
ATOM 1678 N N . GLU A 1 210 ? -13.247 -16.791 -44.977 1.00 52.84 210 GLU A N 1
ATOM 1679 C CA . GLU A 1 210 ? -12.586 -16.048 -43.911 1.00 52.84 210 GLU A CA 1
ATOM 1680 C C . GLU A 1 210 ? -12.149 -14.663 -44.402 1.00 52.84 210 GLU A C 1
ATOM 1682 O O . GLU A 1 210 ? -11.606 -14.526 -45.503 1.00 52.84 210 GLU A O 1
ATOM 1687 N N . THR A 1 211 ? -12.410 -13.624 -43.608 1.00 68.25 211 THR A N 1
ATOM 1688 C CA . THR A 1 211 ? -12.027 -12.258 -43.979 1.00 68.25 211 THR A CA 1
ATOM 1689 C C . THR A 1 211 ? -10.514 -12.062 -43.850 1.00 68.25 211 THR A C 1
ATOM 1691 O O . THR A 1 211 ? -9.849 -12.683 -43.023 1.00 68.25 211 THR A O 1
ATOM 1694 N N . GLU A 1 212 ? -9.940 -11.163 -44.652 1.00 61.84 212 GLU A N 1
ATOM 1695 C CA . GLU A 1 212 ? -8.493 -10.883 -44.649 1.00 61.84 212 GLU A CA 1
ATOM 1696 C C . GLU A 1 212 ? -7.985 -10.427 -43.265 1.00 61.84 212 GLU A C 1
ATOM 1698 O O . GLU A 1 212 ? -6.888 -10.793 -42.852 1.00 61.84 212 GLU A O 1
ATOM 1703 N N . SER A 1 213 ? -8.825 -9.721 -42.498 1.00 57.44 213 SER A N 1
ATOM 1704 C CA . SER A 1 213 ? -8.539 -9.322 -41.114 1.00 57.44 213 SER A CA 1
ATOM 1705 C C . SER A 1 213 ? -8.487 -10.506 -40.143 1.00 57.44 213 SER A C 1
ATOM 1707 O O . SER A 1 213 ? -7.654 -10.507 -39.240 1.00 57.44 213 SER A O 1
ATOM 1709 N N . GLU A 1 214 ? -9.368 -11.496 -40.291 1.00 62.34 214 GLU A N 1
ATOM 1710 C CA . GLU A 1 214 ? -9.365 -12.708 -39.455 1.00 62.34 214 GLU A CA 1
ATOM 1711 C C . GLU A 1 214 ? -8.141 -13.571 -39.762 1.00 62.34 214 GLU A C 1
ATOM 1713 O O . GLU A 1 214 ? -7.497 -14.093 -38.851 1.00 62.34 214 GLU A O 1
ATOM 1718 N N . LYS A 1 215 ? -7.757 -13.636 -41.040 1.00 66.06 215 LYS A N 1
ATOM 1719 C CA . LYS A 1 215 ? -6.550 -14.333 -41.475 1.00 66.06 215 LYS A CA 1
ATOM 1720 C C . LYS A 1 215 ? -5.282 -13.687 -40.907 1.00 66.06 215 LYS A C 1
ATOM 1722 O O . LYS A 1 215 ? -4.448 -14.392 -40.345 1.00 66.06 215 LYS A O 1
ATOM 1727 N N . LEU A 1 216 ? -5.173 -12.355 -40.968 1.00 63.28 216 LEU A N 1
ATOM 1728 C CA . LEU A 1 216 ? -4.043 -11.611 -40.396 1.00 63.28 216 LEU A CA 1
ATOM 1729 C C . LEU A 1 216 ? -3.941 -11.816 -38.871 1.00 63.28 216 LEU A C 1
ATOM 1731 O O . LEU A 1 216 ? -2.857 -12.003 -38.330 1.00 63.28 216 LEU A O 1
ATOM 1735 N N . GLN A 1 217 ? -5.082 -11.853 -38.176 1.00 63.34 217 GLN A N 1
ATOM 1736 C CA . GLN A 1 217 ? -5.154 -12.116 -36.734 1.00 63.34 217 GLN A CA 1
ATOM 1737 C C . GLN A 1 217 ? -4.767 -13.551 -36.337 1.00 63.34 217 GLN A C 1
ATOM 1739 O O . GLN A 1 217 ? -4.355 -13.771 -35.198 1.00 63.34 217 GLN A O 1
ATOM 1744 N N . ARG A 1 218 ? -4.890 -14.527 -37.246 1.00 71.81 218 ARG A N 1
ATOM 1745 C CA . ARG A 1 218 ? -4.400 -15.906 -37.054 1.00 71.81 218 ARG A CA 1
ATOM 1746 C C . ARG A 1 218 ? -2.920 -16.077 -37.389 1.00 71.81 218 ARG A C 1
ATOM 1748 O O . ARG A 1 218 ? -2.332 -17.093 -37.022 1.00 71.81 218 ARG A O 1
ATOM 1755 N N . GLU A 1 219 ? -2.338 -15.128 -38.111 1.00 80.88 219 GLU A N 1
ATOM 1756 C CA . GLU A 1 219 ? -0.941 -15.159 -38.544 1.00 80.88 219 GLU A CA 1
ATOM 1757 C C . GLU A 1 219 ? -0.022 -14.300 -37.664 1.00 80.88 219 GLU A C 1
ATOM 1759 O O . GLU A 1 219 ? 1.190 -14.360 -37.843 1.00 80.88 219 GLU A O 1
ATOM 1764 N N . CYS A 1 220 ? -0.554 -13.569 -36.680 1.00 84.25 220 CYS A N 1
ATOM 1765 C CA . CYS A 1 220 ? 0.223 -12.744 -35.755 1.00 84.25 220 CYS A CA 1
ATOM 1766 C C . CYS A 1 220 ? -0.214 -12.959 -34.299 1.00 84.25 220 CYS A C 1
ATOM 1768 O O . CYS A 1 220 ? -1.373 -13.261 -34.020 1.00 84.25 220 CYS A O 1
ATOM 1770 N N . LEU A 1 221 ? 0.709 -12.761 -33.357 1.00 79.38 221 LEU A N 1
ATOM 1771 C CA . LEU A 1 221 ? 0.443 -12.777 -31.921 1.00 79.38 221 LEU A CA 1
ATOM 1772 C C . LEU A 1 221 ? 0.612 -11.380 -31.336 1.00 79.38 221 LEU A C 1
ATOM 1774 O O . LEU A 1 221 ? 1.674 -10.773 -31.451 1.00 79.38 221 LEU A O 1
ATOM 1778 N N . THR A 1 222 ? -0.402 -10.899 -30.627 1.00 75.44 222 THR A N 1
ATOM 1779 C CA . THR A 1 222 ? -0.234 -9.762 -29.715 1.00 75.44 222 THR A CA 1
ATOM 1780 C C . THR A 1 222 ? 0.574 -10.186 -28.486 1.00 75.44 222 THR A C 1
ATOM 1782 O O . THR A 1 222 ? 0.683 -11.378 -28.179 1.00 75.44 222 THR A O 1
ATOM 1785 N N . LEU A 1 223 ? 1.082 -9.220 -27.712 1.00 71.88 223 LEU A N 1
ATOM 1786 C CA . LEU A 1 223 ? 1.733 -9.504 -26.425 1.00 71.88 223 LEU A CA 1
ATOM 1787 C C . LEU A 1 223 ? 0.851 -10.371 -25.512 1.00 71.88 223 LEU A C 1
ATOM 1789 O O . LEU A 1 223 ? 1.354 -11.273 -24.846 1.00 71.88 223 LEU A O 1
ATOM 1793 N N . GLU A 1 224 ? -0.464 -10.143 -25.508 1.00 68.00 224 GLU A N 1
ATOM 1794 C CA . GLU A 1 224 ? -1.422 -10.920 -24.714 1.00 68.00 224 GLU A CA 1
ATOM 1795 C C . GLU A 1 224 ? -1.475 -12.390 -25.156 1.00 68.00 224 GLU A C 1
ATOM 1797 O O . GLU A 1 224 ? -1.330 -13.290 -24.327 1.00 68.00 224 GLU A O 1
ATOM 1802 N N . GLN A 1 225 ? -1.618 -12.643 -26.458 1.00 76.81 225 GLN A N 1
ATOM 1803 C CA . GLN A 1 225 ? -1.684 -14.002 -27.007 1.00 76.81 225 GLN A CA 1
ATOM 1804 C C . GLN A 1 225 ? -0.353 -14.738 -26.846 1.00 76.81 225 GLN A C 1
ATOM 1806 O O . GLN A 1 225 ? -0.330 -15.907 -26.462 1.00 76.81 225 GLN A O 1
ATOM 1811 N N . PHE A 1 226 ? 0.761 -14.041 -27.064 1.00 78.75 226 PHE A N 1
ATOM 1812 C CA . PHE A 1 226 ? 2.098 -14.574 -26.834 1.00 78.75 226 PHE A CA 1
ATOM 1813 C C . PHE A 1 226 ? 2.313 -14.937 -25.354 1.00 78.75 226 PHE A C 1
ATOM 1815 O O . PHE A 1 226 ? 2.794 -16.024 -25.034 1.00 78.75 226 PHE A O 1
ATOM 1822 N N . THR A 1 227 ? 1.871 -14.072 -24.435 1.00 70.50 227 THR A N 1
ATOM 1823 C CA . THR A 1 227 ? 1.895 -14.335 -22.987 1.00 70.50 227 THR A CA 1
ATOM 1824 C C . THR A 1 227 ? 1.075 -15.568 -22.627 1.00 70.50 227 THR A C 1
ATOM 1826 O O . THR A 1 227 ? 1.522 -16.414 -21.850 1.00 70.50 227 THR A O 1
ATOM 1829 N N . GLN A 1 228 ? -0.133 -15.680 -23.179 1.00 72.56 228 GLN A N 1
ATOM 1830 C CA . GLN A 1 228 ? -1.021 -16.810 -22.944 1.00 72.56 228 GLN A CA 1
ATOM 1831 C C . GLN A 1 228 ? -0.418 -18.118 -23.464 1.00 72.56 228 GLN A C 1
ATOM 1833 O O . GLN A 1 228 ? -0.468 -19.125 -22.758 1.00 72.56 228 GLN A O 1
ATOM 1838 N N . TRP A 1 229 ? 0.191 -18.098 -24.652 1.00 82.12 229 TRP A N 1
ATOM 1839 C CA . TRP A 1 229 ? 0.884 -19.255 -25.212 1.00 82.12 229 TRP A CA 1
ATOM 1840 C C . TRP A 1 229 ? 2.014 -19.732 -24.303 1.00 82.12 229 TRP A C 1
ATOM 1842 O O . TRP A 1 229 ? 2.045 -20.910 -23.947 1.00 82.12 229 TRP A O 1
ATOM 1852 N N . LEU A 1 230 ? 2.886 -18.817 -23.856 1.00 74.00 230 LEU A N 1
ATOM 1853 C CA . LEU A 1 230 ? 3.954 -19.164 -22.924 1.00 74.00 230 LEU A CA 1
ATOM 1854 C C . LEU A 1 230 ? 3.356 -19.842 -21.674 1.00 74.00 230 LEU A C 1
ATOM 1856 O O . LEU A 1 230 ? 3.739 -20.958 -21.327 1.00 74.00 230 LEU A O 1
ATOM 1860 N N . ARG A 1 231 ? 2.338 -19.247 -21.042 1.00 67.12 231 ARG A N 1
ATOM 1861 C CA . ARG A 1 231 ? 1.697 -19.823 -19.841 1.00 67.12 231 ARG A CA 1
ATOM 1862 C C . ARG A 1 231 ? 1.033 -21.177 -20.039 1.00 67.12 231 ARG A C 1
ATOM 1864 O O . ARG A 1 231 ? 0.831 -21.877 -19.050 1.00 67.12 231 ARG A O 1
ATOM 1871 N N . GLY A 1 232 ? 0.653 -21.527 -21.268 1.00 68.94 232 GLY A N 1
ATOM 1872 C CA . GLY A 1 232 ? -0.095 -22.745 -21.577 1.00 68.94 232 GLY A CA 1
ATOM 1873 C C . GLY A 1 232 ? 0.605 -24.031 -21.132 1.00 68.94 232 GLY A C 1
ATOM 1874 O O . GLY A 1 232 ? -0.022 -25.087 -21.108 1.00 68.94 232 GLY A O 1
ATOM 1875 N N . GLY A 1 233 ? 1.891 -23.959 -20.756 1.00 63.81 233 GLY A N 1
ATOM 1876 C CA . GLY A 1 233 ? 2.634 -25.089 -20.196 1.00 63.81 233 GLY A CA 1
ATOM 1877 C C . GLY A 1 233 ? 2.847 -26.212 -21.211 1.00 63.81 233 GLY A C 1
ATOM 1878 O O . GLY A 1 233 ? 3.125 -27.349 -20.829 1.00 63.81 233 GLY A O 1
ATOM 1879 N N . GLY A 1 234 ? 2.701 -25.890 -22.499 1.00 77.88 234 GLY A N 1
ATOM 1880 C CA . GLY A 1 234 ? 2.878 -26.805 -23.610 1.00 77.88 234 GLY A CA 1
ATOM 1881 C C . GLY A 1 234 ? 4.239 -27.487 -23.580 1.00 77.88 234 GLY A C 1
ATOM 1882 O O . GLY A 1 234 ? 5.240 -26.932 -23.113 1.00 77.88 234 GLY A O 1
ATOM 1883 N N . ARG A 1 235 ? 4.301 -28.712 -24.112 1.00 79.75 235 ARG A N 1
ATOM 1884 C CA . ARG A 1 235 ? 5.544 -29.500 -24.151 1.00 79.75 235 ARG A CA 1
ATOM 1885 C C . ARG A 1 235 ? 6.674 -28.721 -24.834 1.00 79.75 235 ARG A C 1
ATOM 1887 O O . ARG A 1 235 ? 7.816 -28.797 -24.381 1.00 79.75 235 ARG A O 1
ATOM 1894 N N . HIS A 1 236 ? 6.354 -27.959 -25.879 1.00 81.56 236 HIS A N 1
ATOM 1895 C CA . HIS A 1 236 ? 7.308 -27.147 -26.631 1.00 81.56 236 HIS A CA 1
ATOM 1896 C C . HIS A 1 236 ? 7.781 -25.926 -25.843 1.00 81.56 236 HIS A C 1
ATOM 1898 O O . HIS A 1 236 ? 8.976 -25.653 -25.851 1.00 81.56 236 HIS A O 1
ATOM 1904 N N . ILE A 1 237 ? 6.917 -25.275 -25.056 1.00 78.12 237 ILE A N 1
ATOM 1905 C CA . ILE A 1 237 ? 7.341 -24.216 -24.123 1.00 78.12 237 ILE A CA 1
ATOM 1906 C C . ILE A 1 237 ? 8.321 -24.758 -23.082 1.00 78.12 237 ILE A C 1
ATOM 1908 O O . ILE A 1 237 ? 9.379 -24.173 -22.855 1.00 78.12 237 ILE A O 1
ATOM 1912 N N . CYS A 1 238 ? 8.021 -25.913 -22.480 1.00 78.12 238 CYS A N 1
ATOM 1913 C CA . CYS A 1 238 ? 8.944 -26.546 -21.539 1.00 78.12 238 CYS A CA 1
ATOM 1914 C C . CYS A 1 238 ? 10.292 -26.901 -22.189 1.00 78.12 238 CYS A C 1
ATOM 1916 O O . CYS A 1 238 ? 11.327 -26.837 -21.525 1.00 78.12 238 CYS A O 1
ATOM 1918 N N . GLU A 1 239 ? 10.305 -27.294 -23.466 1.00 80.25 239 GLU A N 1
ATOM 1919 C CA . GLU A 1 239 ? 11.547 -27.505 -24.216 1.00 80.25 239 GLU A CA 1
ATOM 1920 C C . GLU A 1 239 ? 12.294 -26.191 -24.476 1.00 80.25 239 GLU A C 1
ATOM 1922 O O . GLU A 1 239 ? 13.495 -26.147 -24.225 1.00 80.25 239 GLU A O 1
ATOM 1927 N N . LEU A 1 240 ? 11.613 -25.116 -24.888 1.00 79.38 240 LEU A N 1
ATOM 1928 C CA . LEU A 1 240 ? 12.214 -23.785 -25.057 1.00 79.38 240 LEU A CA 1
ATOM 1929 C C . LEU A 1 240 ? 12.828 -23.268 -23.744 1.00 79.38 240 LEU A C 1
ATOM 1931 O O . LEU A 1 240 ? 13.954 -22.771 -23.741 1.00 79.38 240 LEU A O 1
ATOM 1935 N N . HIS A 1 241 ? 12.152 -23.481 -22.609 1.00 75.25 241 HIS A N 1
ATOM 1936 C CA . HIS A 1 241 ? 12.679 -23.176 -21.273 1.00 75.25 241 HIS A CA 1
ATOM 1937 C C . HIS A 1 241 ? 13.968 -23.950 -20.966 1.00 75.25 241 HIS A C 1
ATOM 1939 O O . HIS A 1 241 ? 14.949 -23.375 -20.495 1.00 75.25 241 HIS A O 1
ATOM 1945 N N . LYS A 1 242 ? 14.005 -25.249 -21.284 1.00 76.00 242 LYS A N 1
ATOM 1946 C CA . LYS A 1 242 ? 15.211 -26.079 -21.119 1.00 76.00 242 LYS A CA 1
ATOM 1947 C C . LYS A 1 242 ? 16.346 -25.651 -22.048 1.00 76.00 242 LYS A C 1
ATOM 1949 O O . LYS A 1 242 ? 17.505 -25.742 -21.652 1.00 76.00 242 LYS A O 1
ATOM 1954 N N . LEU A 1 243 ? 16.021 -25.203 -23.261 1.00 73.88 243 LEU A N 1
ATOM 1955 C CA . LEU A 1 243 ? 16.998 -24.700 -24.224 1.00 73.88 243 LEU A CA 1
ATOM 1956 C C . LEU A 1 243 ? 17.690 -23.436 -23.721 1.00 73.88 243 LEU A C 1
ATOM 1958 O O . LEU A 1 243 ? 18.905 -23.340 -23.843 1.00 73.88 243 LEU A O 1
ATOM 1962 N N . ALA A 1 244 ? 16.953 -22.507 -23.111 1.00 67.94 244 ALA A N 1
ATOM 1963 C CA . ALA A 1 244 ? 17.560 -21.306 -22.542 1.00 67.94 244 ALA A CA 1
ATOM 1964 C C . ALA A 1 244 ? 18.316 -21.557 -21.236 1.00 67.94 244 ALA A C 1
ATOM 1966 O O . ALA A 1 244 ? 19.178 -20.763 -20.898 1.00 67.94 244 ALA A O 1
ATOM 1967 N N . ALA A 1 245 ? 18.013 -22.626 -20.496 1.00 65.44 245 ALA A N 1
ATOM 1968 C CA . ALA A 1 245 ? 18.660 -22.919 -19.214 1.00 65.44 245 ALA A CA 1
ATOM 1969 C C . ALA A 1 245 ? 20.068 -23.531 -19.348 1.00 65.44 245 ALA A C 1
ATOM 1971 O O . ALA A 1 245 ? 20.796 -23.617 -18.359 1.00 65.44 245 ALA A O 1
ATOM 1972 N N . LEU A 1 246 ? 20.452 -23.999 -20.541 1.00 61.62 246 LEU A N 1
ATOM 1973 C CA . LEU A 1 246 ? 21.726 -24.677 -20.770 1.00 61.62 246 LEU A CA 1
ATOM 1974 C C . LEU A 1 246 ? 22.458 -24.057 -21.964 1.00 61.62 246 LEU A C 1
ATOM 1976 O O . LEU A 1 246 ? 21.970 -24.162 -23.091 1.00 61.62 246 LEU A O 1
ATOM 1980 N N . PRO A 1 247 ? 23.652 -23.479 -21.760 1.00 62.25 247 PRO A N 1
ATOM 1981 C CA . PRO A 1 247 ? 24.424 -22.927 -22.860 1.00 62.25 247 PRO A CA 1
ATOM 1982 C C . PRO A 1 247 ? 24.870 -24.025 -23.838 1.00 62.25 247 PRO A C 1
ATOM 1984 O O . PRO A 1 247 ? 25.001 -25.197 -23.454 1.00 62.25 247 PRO A O 1
ATOM 1987 N N . PRO A 1 248 ? 25.126 -23.682 -25.112 1.00 61.31 248 PRO A N 1
ATOM 1988 C CA . PRO A 1 248 ? 25.572 -24.665 -26.082 1.00 61.31 248 PRO A CA 1
ATOM 1989 C C . PRO A 1 248 ? 26.992 -25.125 -25.735 1.00 61.31 248 PRO A C 1
ATOM 1991 O O . PRO A 1 248 ? 27.857 -24.340 -25.351 1.00 61.31 248 PRO A O 1
ATOM 1994 N N . THR A 1 249 ? 27.243 -26.421 -25.907 1.00 55.84 249 THR A N 1
ATOM 1995 C CA . THR A 1 249 ? 28.491 -27.106 -25.531 1.00 55.84 249 THR A CA 1
ATOM 1996 C C . THR A 1 249 ? 29.734 -26.598 -26.276 1.00 55.84 249 THR A C 1
ATOM 1998 O O . THR A 1 249 ? 30.853 -26.925 -25.895 1.00 55.84 249 THR A O 1
ATOM 2001 N N . SER A 1 250 ? 29.544 -25.829 -27.350 1.00 53.59 250 SER A N 1
ATOM 2002 C CA . SER A 1 250 ? 30.578 -25.334 -28.264 1.00 53.59 250 SER A CA 1
ATOM 2003 C C . SER A 1 250 ? 31.050 -23.902 -27.979 1.00 53.59 250 SER A C 1
ATOM 2005 O O . SER A 1 250 ? 32.012 -23.463 -28.613 1.00 53.59 250 SER A O 1
ATOM 2007 N N . LEU A 1 251 ? 30.407 -23.172 -27.059 1.00 55.69 251 LEU A N 1
ATOM 2008 C CA . LEU A 1 251 ? 30.755 -21.785 -26.739 1.00 55.69 251 LEU A CA 1
ATOM 2009 C C . LEU A 1 251 ? 31.440 -21.694 -25.375 1.00 55.69 251 LEU A C 1
ATOM 2011 O O . LEU A 1 251 ? 30.885 -22.082 -24.348 1.00 55.69 251 LEU A O 1
ATOM 2015 N N . THR A 1 252 ? 32.655 -21.148 -25.361 1.00 50.84 252 THR A N 1
ATOM 2016 C CA . THR A 1 252 ? 33.383 -20.846 -24.127 1.00 50.84 252 THR A CA 1
ATOM 2017 C C . THR A 1 252 ? 32.720 -19.650 -23.449 1.00 50.84 252 THR A C 1
ATOM 2019 O O . THR A 1 252 ? 32.821 -18.519 -23.921 1.00 50.84 252 THR A O 1
ATOM 2022 N N . ILE A 1 253 ? 32.017 -19.887 -22.347 1.00 54.62 253 ILE A N 1
ATOM 2023 C CA . ILE A 1 253 ? 31.413 -18.818 -21.551 1.00 54.62 253 ILE A CA 1
ATOM 2024 C C . ILE A 1 253 ? 32.492 -18.269 -20.624 1.00 54.62 253 ILE A C 1
ATOM 2026 O O . ILE A 1 253 ? 33.043 -19.013 -19.813 1.00 54.62 253 ILE A O 1
ATOM 2030 N N . SER A 1 254 ? 32.810 -16.978 -20.745 1.00 50.84 254 SER A N 1
ATOM 2031 C CA . SER A 1 254 ? 33.631 -16.315 -19.728 1.00 50.84 254 SER A CA 1
ATOM 2032 C C . SER A 1 254 ? 32.880 -16.321 -18.394 1.00 50.84 254 SER A C 1
ATOM 2034 O O . SER A 1 254 ? 31.693 -16.001 -18.351 1.00 50.84 254 SER A O 1
ATOM 2036 N N . SER A 1 255 ? 33.577 -16.652 -17.308 1.00 50.50 255 SER A N 1
ATOM 2037 C CA . SER A 1 255 ? 33.071 -16.595 -15.930 1.00 50.50 255 SER A CA 1
ATOM 2038 C C . SER A 1 255 ? 32.896 -15.166 -15.392 1.00 50.50 255 SER A C 1
ATOM 2040 O O . SER A 1 255 ? 32.576 -14.988 -14.216 1.00 50.50 255 SER A O 1
ATOM 2042 N N . ASP A 1 256 ? 33.150 -14.148 -16.214 1.00 55.62 256 ASP A N 1
ATOM 2043 C CA . ASP A 1 256 ? 33.054 -12.746 -15.821 1.00 55.62 256 ASP A CA 1
ATOM 2044 C C . ASP A 1 256 ? 31.605 -12.303 -15.571 1.00 55.62 256 ASP A C 1
ATOM 2046 O O . ASP A 1 256 ? 30.641 -12.822 -16.141 1.00 55.62 256 ASP A O 1
ATOM 2050 N N . LYS A 1 257 ? 31.441 -11.288 -14.714 1.00 58.28 257 LYS A N 1
ATOM 2051 C CA . LYS A 1 257 ? 30.138 -10.672 -14.435 1.00 58.28 257 LYS A CA 1
ATOM 2052 C C . LYS A 1 257 ? 29.564 -10.101 -15.741 1.00 58.28 257 LYS A C 1
ATOM 2054 O O . LYS A 1 257 ? 30.151 -9.189 -16.308 1.00 58.28 257 LYS A O 1
ATOM 2059 N N . GLY A 1 258 ? 28.423 -10.630 -16.192 1.00 64.56 258 GLY A N 1
ATOM 2060 C CA . GLY A 1 258 ? 27.729 -10.164 -17.401 1.00 64.56 258 GLY A CA 1
ATOM 2061 C C . GLY A 1 258 ? 27.442 -8.660 -17.404 1.00 64.56 258 GLY A C 1
ATOM 2062 O O . GLY A 1 258 ? 27.168 -8.090 -16.343 1.00 64.56 258 GLY A O 1
ATOM 2063 N N . GLU A 1 259 ? 27.486 -8.062 -18.593 1.00 66.38 259 GLU A N 1
ATOM 2064 C CA . GLU A 1 259 ? 27.167 -6.661 -18.884 1.00 66.38 259 GLU A CA 1
ATOM 2065 C C . GLU A 1 259 ? 25.657 -6.505 -19.140 1.00 66.38 259 GLU A C 1
ATOM 2067 O O . GLU A 1 259 ? 25.007 -7.444 -19.596 1.00 66.38 259 GLU A O 1
ATOM 2072 N N . THR A 1 260 ? 25.072 -5.347 -18.831 1.00 68.25 260 THR A N 1
ATOM 2073 C CA . THR A 1 260 ? 23.646 -5.075 -19.087 1.00 68.25 260 THR A CA 1
ATOM 2074 C C . THR A 1 260 ? 23.503 -4.063 -20.209 1.00 68.25 260 THR A C 1
ATOM 2076 O O . THR A 1 260 ? 24.079 -2.979 -20.140 1.00 68.25 260 THR A O 1
ATOM 2079 N N . TRP A 1 261 ? 22.691 -4.399 -21.206 1.00 73.44 261 TRP A N 1
ATOM 2080 C CA . TRP A 1 261 ? 22.332 -3.539 -22.332 1.00 73.44 261 TRP A CA 1
ATOM 2081 C C . TRP A 1 261 ? 20.860 -3.203 -22.326 1.00 73.44 261 TRP A C 1
ATOM 2083 O O . TRP A 1 261 ? 20.072 -3.953 -21.767 1.00 73.44 261 TRP A O 1
ATOM 2093 N N . THR A 1 262 ? 20.479 -2.106 -22.970 1.00 70.19 262 THR A N 1
ATOM 2094 C CA . THR A 1 262 ? 19.076 -1.724 -23.121 1.00 70.19 262 THR A CA 1
ATOM 2095 C C . THR A 1 262 ? 18.622 -1.860 -24.566 1.00 70.19 262 THR A C 1
ATOM 2097 O O . THR A 1 262 ? 19.315 -1.425 -25.487 1.00 70.19 262 THR A O 1
ATOM 2100 N N . LEU A 1 263 ? 17.453 -2.474 -24.753 1.00 67.62 263 LEU A N 1
ATOM 2101 C CA . LEU A 1 263 ? 16.794 -2.613 -26.048 1.00 67.62 263 LEU A CA 1
ATOM 2102 C C . LEU A 1 263 ? 15.568 -1.699 -26.110 1.00 67.62 263 LEU A C 1
ATOM 2104 O O . LEU A 1 263 ? 14.667 -1.876 -25.286 1.00 67.62 263 LEU A O 1
ATOM 2108 N N . PRO A 1 264 ? 15.504 -0.740 -27.052 1.00 67.12 264 PRO A N 1
ATOM 2109 C CA . PRO A 1 264 ? 14.321 0.083 -27.234 1.00 67.12 264 PRO A CA 1
ATOM 2110 C C . PRO A 1 264 ? 13.211 -0.741 -27.897 1.00 67.12 264 PRO A C 1
ATOM 2112 O O . PRO A 1 264 ? 13.399 -1.261 -28.992 1.00 67.12 264 PRO A O 1
ATOM 2115 N N . ALA A 1 265 ? 12.044 -0.823 -27.268 1.00 66.50 265 ALA A N 1
ATOM 2116 C CA . ALA A 1 265 ? 10.853 -1.444 -27.832 1.00 66.50 265 ALA A CA 1
ATOM 2117 C C . ALA A 1 265 ? 9.664 -0.502 -27.710 1.00 66.50 265 ALA A C 1
ATOM 2119 O O . ALA A 1 265 ? 9.399 0.052 -26.641 1.00 66.50 265 ALA A O 1
ATOM 2120 N N . LYS A 1 266 ? 8.951 -0.300 -28.815 1.00 68.62 266 LYS A N 1
ATOM 2121 C CA . LYS A 1 266 ? 7.697 0.440 -28.790 1.00 68.62 266 LYS A CA 1
ATOM 2122 C C . LYS A 1 266 ? 6.615 -0.456 -28.227 1.00 68.62 266 LYS A C 1
ATOM 2124 O O . LYS A 1 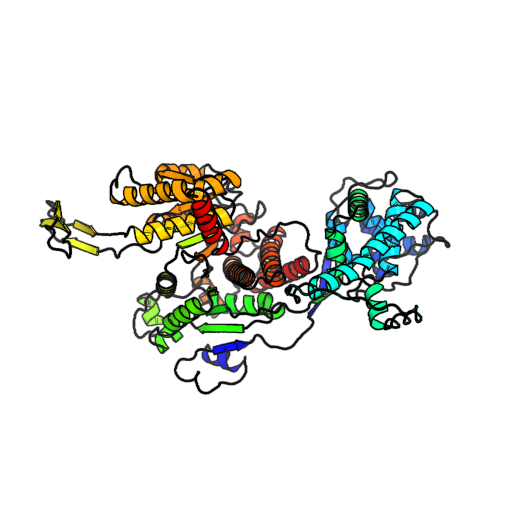266 ? 6.498 -1.620 -28.582 1.00 68.62 266 LYS A O 1
ATOM 2129 N N . MET A 1 267 ? 5.824 0.104 -27.333 1.00 69.88 267 MET A N 1
ATOM 2130 C CA . MET A 1 267 ? 4.739 -0.610 -26.702 1.00 69.88 267 MET A CA 1
ATOM 2131 C C . MET A 1 267 ? 3.479 0.215 -26.739 1.00 69.88 267 MET A C 1
ATOM 2133 O O . MET A 1 267 ? 3.466 1.356 -26.277 1.00 69.88 267 MET A O 1
ATOM 2137 N N . LYS A 1 268 ? 2.421 -0.408 -27.256 1.00 70.81 268 LYS A N 1
ATOM 2138 C CA . LYS A 1 268 ? 1.058 0.093 -27.165 1.00 70.81 268 LYS A CA 1
ATOM 2139 C C . LYS A 1 268 ? 0.395 -0.499 -25.936 1.00 70.81 268 LYS A C 1
ATOM 2141 O O . LYS A 1 268 ? 0.375 -1.714 -25.746 1.00 70.81 268 LYS A O 1
ATOM 2146 N N . PHE A 1 269 ? -0.172 0.362 -25.106 1.00 77.75 269 PHE A N 1
ATOM 2147 C CA . PHE A 1 269 ? -0.938 -0.050 -23.943 1.00 77.75 269 PHE A CA 1
ATOM 2148 C C . PHE A 1 269 ? -2.328 0.564 -23.981 1.00 77.75 269 PHE A C 1
ATOM 2150 O O . PHE A 1 269 ? -2.499 1.786 -23.945 1.00 77.75 269 PHE A O 1
ATOM 2157 N N . ALA A 1 270 ? -3.333 -0.306 -24.009 1.00 80.12 270 ALA A N 1
ATOM 2158 C CA . ALA A 1 270 ? -4.716 0.092 -23.833 1.00 80.12 270 ALA A CA 1
ATOM 2159 C C . ALA A 1 270 ? -5.007 0.262 -22.340 1.00 80.12 270 ALA A C 1
ATOM 2161 O O . ALA A 1 270 ? -4.830 -0.683 -21.560 1.00 80.12 270 ALA A O 1
ATOM 2162 N N . LYS A 1 271 ? -5.496 1.445 -21.948 1.00 86.31 271 LYS A N 1
ATOM 2163 C CA . LYS A 1 271 ? -5.899 1.711 -20.562 1.00 86.31 271 LYS A CA 1
ATOM 2164 C C . LYS A 1 271 ? -6.859 0.642 -20.034 1.00 86.31 271 LYS A C 1
ATOM 2166 O O . LYS A 1 271 ? -7.652 0.054 -20.774 1.00 86.31 271 LYS A O 1
ATOM 2171 N N . ILE A 1 272 ? -6.771 0.377 -18.739 1.00 87.88 272 ILE A N 1
ATOM 2172 C CA . ILE A 1 272 ? -7.620 -0.591 -18.049 1.00 87.88 272 ILE A CA 1
ATOM 2173 C C . ILE A 1 272 ? -8.890 0.127 -17.601 1.00 87.88 272 ILE A C 1
ATOM 2175 O O . ILE A 1 272 ? -8.807 1.128 -16.889 1.00 87.88 272 ILE A O 1
ATOM 2179 N N . ASN A 1 273 ? -10.051 -0.382 -18.011 1.00 89.75 273 ASN A N 1
ATOM 2180 C CA . ASN A 1 273 ? -11.333 0.109 -17.515 1.00 89.75 273 ASN A CA 1
ATOM 2181 C C . ASN A 1 273 ? -11.578 -0.406 -16.093 1.00 89.75 273 ASN A C 1
ATOM 2183 O O . ASN A 1 273 ? -11.335 -1.584 -15.819 1.00 89.75 273 ASN A O 1
ATOM 2187 N N . VAL A 1 274 ? -12.059 0.465 -15.212 1.00 92.88 274 VAL A N 1
ATOM 2188 C CA . VAL A 1 274 ? -12.513 0.125 -13.861 1.00 92.88 274 VAL A CA 1
ATOM 2189 C C . VAL A 1 274 ? -13.995 0.460 -13.780 1.00 92.88 274 VAL A C 1
ATOM 2191 O O . VAL A 1 274 ? -14.369 1.625 -13.898 1.00 92.88 274 VAL A O 1
ATOM 2194 N N . ASP A 1 275 ? -14.825 -0.567 -13.618 1.00 89.25 275 ASP A N 1
ATOM 2195 C CA . ASP A 1 275 ? -16.268 -0.457 -13.845 1.00 89.25 275 ASP A CA 1
ATOM 2196 C C . ASP A 1 275 ? -16.992 0.275 -12.711 1.00 89.25 275 ASP A C 1
ATOM 2198 O O . ASP A 1 275 ? -17.943 1.016 -12.954 1.00 89.25 275 ASP A O 1
ATOM 2202 N N . ASN A 1 276 ? -16.527 0.094 -11.471 1.00 93.94 276 ASN A N 1
ATOM 2203 C CA . ASN A 1 276 ? -17.091 0.744 -10.295 1.00 93.94 276 ASN A CA 1
ATOM 2204 C C . ASN A 1 276 ? -16.147 1.822 -9.738 1.00 93.94 276 ASN A C 1
ATOM 2206 O O . ASN A 1 276 ? -14.925 1.655 -9.752 1.00 93.94 276 ASN A O 1
ATOM 2210 N N . PRO A 1 277 ? -16.689 2.924 -9.193 1.00 93.69 277 PRO A N 1
ATOM 2211 C CA . PRO A 1 277 ? -15.872 4.016 -8.686 1.00 93.69 277 PRO A CA 1
ATOM 2212 C C . PRO A 1 277 ? -15.131 3.645 -7.397 1.00 93.69 277 PRO A C 1
ATOM 2214 O O . PRO A 1 277 ? -15.542 2.766 -6.630 1.00 93.69 277 PRO A O 1
ATOM 2217 N N . VAL A 1 278 ? -14.063 4.396 -7.129 1.00 95.44 278 VAL A N 1
ATOM 2218 C CA . VAL A 1 278 ? -13.413 4.458 -5.812 1.00 95.44 278 VAL A CA 1
ATOM 2219 C C . VAL A 1 278 ? -13.670 5.821 -5.177 1.00 95.44 278 VAL A C 1
ATOM 2221 O O . VAL A 1 278 ? -13.782 6.831 -5.876 1.00 95.44 278 VAL A O 1
ATOM 2224 N N . VAL A 1 279 ? -13.737 5.861 -3.848 1.00 96.62 279 VAL A N 1
ATOM 2225 C CA . VAL A 1 279 ? -13.834 7.113 -3.096 1.00 96.62 279 VAL A CA 1
ATOM 2226 C C . VAL A 1 279 ? -12.430 7.642 -2.863 1.00 96.62 279 VAL A C 1
ATOM 2228 O O . VAL A 1 279 ? -11.645 7.028 -2.141 1.00 96.62 279 VAL A O 1
ATOM 2231 N N . GLU A 1 280 ? -12.100 8.779 -3.464 1.00 95.56 280 GLU A N 1
ATOM 2232 C CA . GLU A 1 280 ? -10.826 9.449 -3.219 1.00 95.56 280 GLU A CA 1
ATOM 2233 C C . GLU A 1 280 ? -11.012 10.531 -2.161 1.00 95.56 280 GLU A C 1
ATOM 2235 O O . GLU A 1 280 ? -11.842 11.427 -2.308 1.00 95.56 280 GLU A O 1
ATOM 2240 N N . MET A 1 281 ? -10.197 10.473 -1.113 1.00 96.00 281 MET A N 1
ATOM 2241 C CA . MET A 1 281 ? -10.178 11.473 -0.053 1.00 96.00 281 MET A CA 1
ATOM 2242 C C . MET A 1 281 ? -8.839 12.210 -0.087 1.00 96.00 281 MET A C 1
ATOM 2244 O O . MET A 1 281 ? -7.820 11.676 0.355 1.00 96.00 281 MET A O 1
ATOM 2248 N N . ASP A 1 282 ? -8.830 13.419 -0.645 1.00 94.12 282 ASP A N 1
ATOM 2249 C CA . ASP A 1 282 ? -7.629 14.252 -0.745 1.00 94.12 282 ASP A CA 1
ATOM 2250 C C . ASP A 1 282 ? -7.238 14.830 0.623 1.00 94.12 282 ASP A C 1
ATOM 2252 O O . ASP A 1 282 ? -8.040 14.856 1.556 1.00 94.12 282 ASP A O 1
ATOM 2256 N N . GLY A 1 283 ? -5.994 15.279 0.754 1.00 93.69 283 GLY A N 1
ATOM 2257 C CA . GLY A 1 283 ? -5.389 15.611 2.039 1.00 93.69 283 GLY A CA 1
ATOM 2258 C C . GLY A 1 283 ? -4.721 16.977 2.082 1.00 93.69 283 GLY A C 1
ATOM 2259 O O . GLY A 1 283 ? -5.120 17.919 1.391 1.00 93.69 283 GLY A O 1
ATOM 2260 N N . ASP A 1 284 ? -3.683 17.076 2.911 1.00 93.56 284 ASP A N 1
ATOM 2261 C CA . ASP A 1 284 ? -2.998 18.328 3.234 1.00 93.56 284 ASP A CA 1
ATOM 2262 C C . ASP A 1 284 ? -1.489 18.297 2.914 1.00 93.56 284 ASP A C 1
ATOM 2264 O O . ASP A 1 284 ? -0.850 17.245 2.795 1.00 93.56 284 ASP A O 1
ATOM 2268 N N . GLU A 1 285 ? -0.904 19.493 2.827 1.00 95.00 285 GLU A N 1
ATOM 2269 C CA . GLU A 1 285 ? 0.544 19.744 2.806 1.00 95.00 285 GLU A CA 1
ATOM 2270 C C . GLU A 1 285 ? 1.323 18.925 1.744 1.00 95.00 285 GLU A C 1
ATOM 2272 O O . GLU A 1 285 ? 0.943 18.892 0.572 1.00 95.00 285 GLU A O 1
ATOM 2277 N N . MET A 1 286 ? 2.452 18.300 2.111 1.00 94.50 286 MET A N 1
ATOM 2278 C CA . MET A 1 286 ? 3.320 17.595 1.160 1.00 94.50 286 MET A CA 1
ATOM 2279 C C . MET A 1 286 ? 2.669 16.304 0.660 1.00 94.50 286 MET A C 1
ATOM 2281 O O . MET A 1 286 ? 2.868 15.918 -0.492 1.00 94.50 286 MET A O 1
ATOM 2285 N N . SER A 1 287 ? 1.860 15.658 1.505 1.00 93.44 287 SER A N 1
ATOM 2286 C CA . SER A 1 287 ? 1.116 14.463 1.108 1.00 93.44 287 SER A CA 1
ATOM 2287 C C . SER A 1 287 ? 0.136 14.752 -0.032 1.00 93.44 287 SER A C 1
ATOM 2289 O O . SER A 1 287 ? 0.098 13.980 -0.983 1.00 93.44 287 SER A O 1
ATOM 2291 N N . ARG A 1 288 ? -0.538 15.912 -0.027 1.00 94.25 288 ARG A N 1
ATOM 2292 C CA . ARG A 1 288 ? -1.416 16.354 -1.124 1.00 94.25 288 ARG A CA 1
ATOM 2293 C C . ARG A 1 288 ? -0.665 16.525 -2.448 1.00 94.25 288 ARG A C 1
ATOM 2295 O O . ARG A 1 288 ? -1.152 16.136 -3.508 1.00 94.25 288 ARG A O 1
ATOM 2302 N N . ILE A 1 289 ? 0.546 17.087 -2.397 1.00 92.25 289 ILE A N 1
ATOM 2303 C CA . ILE A 1 289 ? 1.403 17.257 -3.583 1.00 92.25 289 ILE A CA 1
ATOM 2304 C C . ILE A 1 289 ? 1.809 15.889 -4.142 1.00 92.25 289 ILE A C 1
ATOM 2306 O O . ILE A 1 289 ? 1.687 15.651 -5.344 1.00 92.25 289 ILE A O 1
ATOM 2310 N N . LEU A 1 290 ? 2.251 14.975 -3.271 1.00 93.69 290 LEU A N 1
ATOM 2311 C CA . LEU A 1 290 ? 2.553 13.592 -3.642 1.00 93.69 290 LEU A CA 1
ATOM 2312 C C . LEU A 1 290 ? 1.346 12.901 -4.271 1.00 93.69 290 LEU A C 1
ATOM 2314 O O . LEU A 1 290 ? 1.484 12.257 -5.308 1.00 93.69 290 LEU A O 1
ATOM 2318 N N . TRP A 1 291 ? 0.174 13.060 -3.662 1.00 94.25 291 TRP A N 1
ATOM 2319 C CA . TRP A 1 291 ? -1.071 12.446 -4.099 1.00 94.25 291 TRP A CA 1
ATOM 2320 C C . TRP A 1 291 ? -1.411 12.816 -5.541 1.00 94.25 291 TRP A C 1
ATOM 2322 O O . TRP A 1 291 ? -1.663 11.944 -6.373 1.00 94.25 291 TRP A O 1
ATOM 2332 N N . LEU A 1 292 ? -1.317 14.107 -5.872 1.00 90.50 292 LEU A N 1
ATOM 2333 C CA . LEU A 1 292 ? -1.523 14.597 -7.231 1.00 90.50 292 LEU A CA 1
ATOM 2334 C C . LEU A 1 292 ? -0.520 13.989 -8.223 1.00 90.50 292 LEU A C 1
ATOM 2336 O O . LEU A 1 292 ? -0.924 13.518 -9.287 1.00 90.50 292 LEU A O 1
ATOM 2340 N N . LEU A 1 293 ? 0.772 13.976 -7.878 1.00 91.38 293 LEU A N 1
ATOM 2341 C CA . LEU A 1 293 ? 1.819 13.438 -8.752 1.00 91.38 293 LEU A CA 1
ATOM 2342 C C . LEU A 1 293 ? 1.662 11.928 -8.977 1.00 91.38 293 LEU A C 1
ATOM 2344 O O . LEU A 1 293 ? 1.833 11.464 -10.104 1.00 91.38 293 LEU A O 1
ATOM 2348 N N . ILE A 1 294 ? 1.298 11.170 -7.938 1.00 95.56 294 ILE A N 1
ATOM 2349 C CA . ILE A 1 294 ? 1.007 9.732 -8.030 1.00 95.56 294 ILE A CA 1
ATOM 2350 C C . ILE A 1 294 ? -0.151 9.503 -9.000 1.00 95.56 294 ILE A C 1
ATOM 2352 O O . ILE A 1 294 ? -0.004 8.728 -9.944 1.00 95.56 294 ILE A O 1
ATOM 2356 N N . LYS A 1 295 ? -1.266 10.231 -8.851 1.00 92.50 295 LYS A N 1
ATOM 2357 C CA . LYS A 1 295 ? -2.402 10.112 -9.777 1.00 92.50 295 LYS A CA 1
ATOM 2358 C C . LYS A 1 295 ? -1.997 10.395 -11.223 1.00 92.50 295 LYS A C 1
ATOM 2360 O O . LYS A 1 295 ? -2.317 9.614 -12.115 1.00 92.50 295 LYS A O 1
ATOM 2365 N N . GLN A 1 296 ? -1.255 11.477 -11.453 1.00 88.75 296 GLN A N 1
ATOM 2366 C CA . GLN A 1 296 ? -0.852 11.912 -12.793 1.00 88.75 296 GLN A CA 1
ATOM 2367 C C . GLN A 1 296 ? 0.172 10.993 -13.465 1.00 88.75 296 GLN A C 1
ATOM 2369 O O . GLN A 1 296 ? 0.127 10.845 -14.683 1.00 88.75 296 GLN A O 1
ATOM 2374 N N . LYS A 1 297 ? 1.106 10.407 -12.708 1.00 91.12 297 LYS A N 1
ATOM 2375 C CA . LYS A 1 297 ? 2.219 9.623 -13.271 1.00 91.12 297 LYS A CA 1
ATOM 2376 C C . LYS A 1 297 ? 1.990 8.118 -13.221 1.00 91.12 297 LYS A C 1
ATOM 2378 O O . LYS A 1 297 ? 2.506 7.415 -14.085 1.00 91.12 297 LYS A O 1
ATOM 2383 N N . LEU A 1 298 ? 1.250 7.633 -12.225 1.00 95.38 298 LEU A N 1
ATOM 2384 C CA . LEU A 1 298 ? 1.146 6.208 -11.916 1.00 95.38 298 LEU A CA 1
ATOM 2385 C C . LEU A 1 298 ? -0.272 5.654 -12.053 1.00 95.38 298 LEU A C 1
ATOM 2387 O O . LEU A 1 298 ? -0.385 4.464 -12.287 1.00 95.38 298 LEU A O 1
ATOM 2391 N N . ILE A 1 299 ? -1.335 6.464 -11.952 1.00 94.19 299 ILE A N 1
ATOM 2392 C CA . ILE A 1 299 ? -2.724 5.958 -11.971 1.00 94.19 299 ILE A CA 1
ATOM 2393 C C . ILE A 1 299 ? -3.437 6.297 -13.289 1.00 94.19 299 ILE A C 1
ATOM 2395 O O . ILE A 1 299 ? -3.704 5.419 -14.106 1.00 94.19 299 ILE A O 1
ATOM 2399 N N . PHE A 1 300 ? -3.701 7.578 -13.550 1.00 90.50 300 PHE A N 1
ATOM 2400 C CA . PHE A 1 300 ? -4.489 8.049 -14.700 1.00 90.50 300 PHE A CA 1
ATOM 2401 C C . PHE A 1 300 ? -3.887 7.790 -16.084 1.00 90.50 300 PHE A C 1
ATOM 2403 O O . PHE A 1 300 ? -4.655 7.716 -17.051 1.00 90.50 300 PHE A O 1
ATOM 2410 N N . PRO A 1 301 ? -2.558 7.640 -16.247 1.00 88.81 301 PRO A N 1
ATOM 2411 C CA . PRO A 1 301 ? -2.023 7.161 -17.512 1.00 88.81 301 PRO A CA 1
ATOM 2412 C C . PRO A 1 301 ? -2.517 5.748 -17.835 1.00 88.81 301 PRO A C 1
ATOM 2414 O O . PRO A 1 301 ? -2.818 5.467 -18.985 1.00 88.81 301 PRO A O 1
ATOM 2417 N N . PHE A 1 302 ? -2.679 4.875 -16.844 1.00 89.50 302 PHE A N 1
ATOM 2418 C CA . PHE A 1 302 ? -2.936 3.453 -17.083 1.00 89.50 302 PHE A CA 1
ATOM 2419 C C . PHE A 1 302 ? -4.404 3.059 -16.926 1.00 89.50 302 PHE A C 1
ATOM 2421 O O . PHE A 1 302 ? -4.816 2.047 -17.490 1.00 89.50 302 PHE A O 1
ATOM 2428 N N . LEU A 1 303 ? -5.192 3.839 -16.184 1.00 91.19 303 LEU A N 1
ATOM 2429 C CA . LEU A 1 303 ? -6.570 3.500 -15.836 1.00 91.19 303 LEU A CA 1
ATOM 2430 C C . LEU A 1 303 ? -7.576 4.499 -16.412 1.00 91.19 303 LEU A C 1
ATOM 2432 O O . LEU A 1 303 ? -7.344 5.711 -16.408 1.00 91.19 303 LEU A O 1
ATOM 2436 N N . THR A 1 304 ? -8.717 3.965 -16.837 1.00 89.69 304 THR A N 1
ATOM 2437 C CA . THR A 1 304 ? -9.959 4.702 -17.060 1.00 89.69 304 THR A CA 1
ATOM 2438 C C . THR A 1 304 ? -10.923 4.303 -15.953 1.00 89.69 304 THR A C 1
ATOM 2440 O O . THR A 1 304 ? -11.334 3.150 -15.868 1.00 89.69 304 THR A O 1
ATOM 2443 N N . MET A 1 305 ? -11.228 5.241 -15.066 1.00 88.31 305 MET A N 1
ATOM 2444 C CA . MET A 1 305 ? -12.058 5.012 -13.890 1.00 88.31 305 MET A CA 1
ATOM 2445 C C . MET A 1 305 ? -12.821 6.262 -13.456 1.00 88.31 305 MET A C 1
ATOM 2447 O O . MET A 1 305 ? -12.415 7.396 -13.758 1.00 88.31 305 MET A O 1
ATOM 2451 N N . ASP A 1 306 ? -13.868 6.020 -12.676 1.00 87.44 306 ASP A N 1
ATOM 2452 C CA . ASP A 1 306 ? -14.644 7.040 -11.985 1.00 87.44 306 ASP A CA 1
ATOM 2453 C C . ASP A 1 306 ? -14.113 7.228 -10.566 1.00 87.44 306 ASP A C 1
ATOM 2455 O O . ASP A 1 306 ? -13.813 6.264 -9.855 1.00 87.44 306 ASP A O 1
ATOM 2459 N N . ILE A 1 307 ? -14.001 8.486 -10.149 1.00 89.00 307 ILE A N 1
ATOM 2460 C CA . ILE A 1 307 ? -13.597 8.837 -8.792 1.00 89.00 307 ILE A CA 1
ATOM 2461 C C . ILE A 1 307 ? -14.696 9.664 -8.147 1.00 89.00 307 ILE A C 1
ATOM 2463 O O . ILE A 1 307 ? -15.044 10.737 -8.643 1.00 89.00 307 ILE A O 1
ATOM 2467 N N . ASP A 1 308 ? -15.200 9.178 -7.013 1.00 91.88 308 ASP A N 1
ATOM 2468 C CA . ASP A 1 308 ? -16.065 9.947 -6.123 1.00 91.88 308 ASP A CA 1
ATOM 2469 C C . ASP A 1 308 ? -15.182 10.736 -5.147 1.00 91.88 308 ASP A C 1
ATOM 2471 O O . ASP A 1 308 ? -14.616 10.182 -4.201 1.00 91.88 308 ASP A O 1
ATOM 2475 N N . TYR A 1 309 ? -14.953 12.014 -5.454 1.00 93.50 309 TYR A N 1
ATOM 2476 C CA . TYR A 1 309 ? -13.895 12.808 -4.835 1.00 93.50 309 TYR A CA 1
ATOM 2477 C C . TYR A 1 309 ? -14.377 13.675 -3.676 1.00 93.50 309 TYR A C 1
ATOM 2479 O O . TYR A 1 309 ? -15.350 14.428 -3.783 1.00 93.50 309 TYR A O 1
ATOM 2487 N N . TYR A 1 310 ? -13.589 13.647 -2.603 1.00 92.44 310 TYR A N 1
ATOM 2488 C CA . TYR A 1 310 ? -13.788 14.410 -1.382 1.00 92.44 310 TYR A CA 1
ATOM 2489 C C . TYR A 1 310 ? -12.496 15.135 -0.993 1.00 92.44 310 TYR A C 1
ATOM 2491 O O . TYR A 1 310 ? -11.470 14.510 -0.739 1.00 92.44 310 TYR A O 1
ATOM 2499 N N . ASP A 1 311 ? -12.540 16.465 -0.904 1.00 92.69 311 ASP A N 1
ATOM 2500 C CA . ASP A 1 311 ? -11.404 17.259 -0.428 1.00 92.69 311 ASP A CA 1
ATOM 2501 C C . ASP A 1 311 ? -11.402 17.308 1.107 1.00 92.69 311 ASP A C 1
ATOM 2503 O O . ASP A 1 311 ? -12.165 18.066 1.701 1.00 92.69 311 ASP A O 1
ATOM 2507 N N . LEU A 1 312 ? -10.567 16.505 1.772 1.00 94.56 312 LEU A N 1
ATOM 2508 C CA . LEU A 1 312 ? -10.467 16.526 3.238 1.00 94.56 312 LEU A CA 1
ATOM 2509 C C . LEU A 1 312 ? -9.380 17.478 3.752 1.00 94.56 312 LEU A C 1
ATOM 2511 O O . LEU A 1 312 ? -8.984 17.373 4.921 1.00 94.56 312 LEU A O 1
ATOM 2515 N N . SER A 1 313 ? -8.924 18.431 2.928 1.00 93.38 313 SER A N 1
ATOM 2516 C CA . SER A 1 313 ? -8.026 19.483 3.405 1.00 93.38 313 SER A CA 1
ATOM 2517 C C . SER A 1 313 ? -8.624 20.208 4.604 1.00 93.38 313 SER A C 1
ATOM 2519 O O . SER A 1 313 ? -9.837 20.422 4.694 1.00 93.38 313 SER A O 1
ATOM 2521 N N . VAL A 1 314 ? -7.770 20.615 5.543 1.00 92.25 314 VAL A N 1
ATOM 2522 C CA . VAL A 1 314 ? -8.207 21.305 6.764 1.00 92.25 314 VAL A CA 1
ATOM 2523 C C . VAL A 1 314 ? -9.052 22.540 6.453 1.00 92.25 314 VAL A C 1
ATOM 2525 O O . VAL A 1 314 ? -10.032 22.804 7.142 1.00 92.25 314 VAL A O 1
ATOM 2528 N N . THR A 1 315 ? -8.720 23.261 5.380 1.00 90.56 315 THR A N 1
ATOM 2529 C CA . THR A 1 315 ? -9.431 24.472 4.974 1.00 90.56 315 THR A CA 1
ATOM 2530 C C . THR A 1 315 ? -10.824 24.158 4.454 1.00 90.56 315 THR A C 1
ATOM 2532 O O . THR A 1 315 ? -11.764 24.867 4.793 1.00 90.56 315 THR A O 1
ATOM 2535 N N . PHE A 1 316 ? -10.996 23.085 3.675 1.00 91.94 316 PHE A N 1
ATOM 2536 C CA . PHE A 1 316 ? -12.317 22.733 3.152 1.00 91.94 316 PHE A CA 1
ATOM 2537 C C . PHE A 1 316 ? -13.196 22.045 4.203 1.00 91.94 316 PHE A C 1
ATOM 2539 O O . PHE A 1 316 ? -14.409 22.263 4.248 1.00 91.94 316 PHE A O 1
ATOM 2546 N N . ARG A 1 317 ? -12.590 21.280 5.119 1.00 93.56 317 ARG A N 1
ATOM 2547 C CA . ARG A 1 317 ? -13.285 20.802 6.321 1.00 93.56 317 ARG A CA 1
ATOM 2548 C C . ARG A 1 317 ? -13.782 21.969 7.167 1.00 93.56 317 ARG A C 1
ATOM 2550 O O . ARG A 1 317 ? -14.942 21.962 7.555 1.00 93.56 317 ARG A O 1
ATOM 2557 N N . ASP A 1 318 ? -12.968 22.998 7.385 1.00 92.50 318 ASP A N 1
ATOM 2558 C CA . ASP A 1 318 ? -13.405 24.194 8.110 1.00 92.50 318 ASP A CA 1
ATOM 2559 C C . ASP A 1 318 ? -14.517 24.961 7.376 1.00 92.50 318 ASP A C 1
ATOM 2561 O O . ASP A 1 318 ? -15.542 25.289 7.979 1.00 92.50 318 ASP A O 1
ATOM 2565 N N . GLU A 1 319 ? -14.384 25.171 6.059 1.00 92.50 319 GLU A N 1
ATOM 2566 C CA . GLU A 1 319 ? -15.414 25.816 5.229 1.00 92.50 319 GLU A CA 1
ATOM 2567 C C . GLU A 1 319 ? -16.765 25.082 5.311 1.00 92.50 319 GLU A C 1
ATOM 2569 O O . GLU A 1 319 ? -17.806 25.734 5.416 1.00 92.50 319 GLU A O 1
ATOM 2574 N N . THR A 1 320 ? -16.753 23.745 5.313 1.00 89.94 320 THR A N 1
ATOM 2575 C CA . THR A 1 320 ? -17.958 22.891 5.297 1.00 89.94 320 THR A CA 1
ATOM 2576 C C . THR A 1 320 ? -18.444 22.443 6.675 1.00 89.94 320 THR A C 1
ATOM 2578 O O . THR A 1 320 ? -19.329 21.594 6.759 1.00 89.94 320 THR A O 1
ATOM 2581 N N . ASP A 1 321 ? -17.875 22.975 7.756 1.00 93.25 321 ASP A N 1
ATOM 2582 C CA . ASP A 1 321 ? -18.150 22.532 9.127 1.00 93.25 321 ASP A CA 1
ATOM 2583 C C . ASP A 1 321 ? -18.002 21.002 9.314 1.00 93.25 321 ASP A C 1
ATOM 2585 O O . ASP A 1 321 ? -18.801 20.344 9.986 1.00 93.25 321 ASP A O 1
ATOM 2589 N N . ASP A 1 322 ? -16.978 20.442 8.666 1.00 90.62 322 ASP A N 1
ATOM 2590 C CA . ASP A 1 322 ? -16.596 19.025 8.606 1.00 90.62 322 ASP A CA 1
ATOM 2591 C C . ASP A 1 322 ? -17.654 18.090 7.979 1.00 90.62 322 ASP A C 1
ATOM 2593 O O . ASP A 1 322 ? -17.561 16.860 8.048 1.00 90.62 322 ASP A O 1
ATOM 2597 N N . GLN A 1 323 ? -18.656 18.653 7.290 1.00 92.12 323 GLN A N 1
ATOM 2598 C CA . GLN A 1 323 ? -19.655 17.870 6.554 1.00 92.12 323 GLN A CA 1
ATOM 2599 C C . GLN A 1 323 ? -19.039 17.075 5.399 1.00 92.12 323 GLN A C 1
ATOM 2601 O O . GLN A 1 323 ? -19.543 15.997 5.076 1.00 92.12 323 GLN A O 1
ATOM 2606 N N . VAL A 1 324 ? -17.937 17.550 4.803 1.00 89.31 324 VAL A N 1
ATOM 2607 C CA . VAL A 1 324 ? -17.231 16.815 3.739 1.00 89.31 324 VAL A CA 1
ATOM 2608 C C . VAL A 1 324 ? -16.727 15.450 4.220 1.00 89.31 324 VAL A C 1
ATOM 2610 O O . VAL A 1 324 ? -16.892 14.462 3.507 1.00 89.31 324 VAL A O 1
ATOM 2613 N N . THR A 1 325 ? -16.222 15.354 5.454 1.00 92.00 325 THR A N 1
ATOM 2614 C CA . THR A 1 325 ? -15.739 14.097 6.050 1.00 92.00 325 THR A CA 1
ATOM 2615 C C . THR A 1 325 ? -16.888 13.111 6.270 1.00 92.00 325 THR A C 1
ATOM 2617 O O . THR A 1 325 ? -16.766 11.920 5.988 1.00 92.00 325 THR A O 1
ATOM 2620 N N . THR A 1 326 ? -18.051 13.614 6.695 1.00 91.44 326 THR A N 1
ATOM 2621 C CA . THR A 1 326 ? -19.272 12.800 6.826 1.00 91.44 326 THR A CA 1
ATOM 2622 C C . THR A 1 326 ? -19.796 12.344 5.460 1.00 91.44 326 THR A C 1
ATOM 2624 O O . THR A 1 326 ? -20.272 11.218 5.317 1.00 91.44 326 THR A O 1
ATOM 2627 N N . GLY A 1 327 ? -19.708 13.201 4.438 1.00 91.88 327 GLY A N 1
ATOM 2628 C CA . GLY A 1 327 ? -20.032 12.845 3.057 1.00 91.88 327 GLY A CA 1
ATOM 2629 C C . GLY A 1 327 ? -19.135 11.724 2.531 1.00 91.88 327 GLY A C 1
ATOM 2630 O O . GLY A 1 327 ? -19.645 10.747 1.988 1.00 91.88 327 GLY A O 1
ATOM 2631 N N . ALA A 1 328 ? -17.826 11.828 2.773 1.00 93.62 328 ALA A N 1
ATOM 2632 C CA . ALA A 1 328 ? -16.840 10.827 2.380 1.00 93.62 328 ALA A CA 1
ATOM 2633 C C . ALA A 1 328 ? -17.105 9.470 3.051 1.00 93.62 328 ALA A C 1
ATOM 2635 O O . ALA A 1 328 ? -17.036 8.435 2.394 1.00 93.62 328 ALA A O 1
ATOM 2636 N N . ALA A 1 329 ? -17.492 9.471 4.333 1.00 92.62 329 ALA A N 1
ATOM 2637 C CA . ALA A 1 329 ? -17.895 8.259 5.046 1.00 92.62 329 ALA A CA 1
ATOM 2638 C C . ALA A 1 329 ? -19.108 7.572 4.391 1.00 92.62 329 ALA A C 1
ATOM 2640 O O . ALA A 1 329 ? -19.100 6.361 4.190 1.00 92.62 329 ALA A O 1
ATOM 2641 N N . LYS A 1 330 ? -20.131 8.342 3.993 1.00 93.31 330 LYS A N 1
ATOM 2642 C CA . LYS A 1 330 ? -21.320 7.801 3.310 1.00 93.31 330 LYS A CA 1
ATOM 2643 C C . LYS A 1 330 ? -20.991 7.229 1.931 1.00 93.31 330 LYS A C 1
ATOM 2645 O O . LYS A 1 330 ? -21.509 6.172 1.576 1.00 93.31 330 LYS A O 1
ATOM 2650 N N . ALA A 1 331 ? -20.145 7.910 1.158 1.00 92.81 331 ALA A N 1
ATOM 2651 C CA . ALA A 1 331 ? -19.685 7.393 -0.128 1.00 92.81 331 ALA A CA 1
ATOM 2652 C C . ALA A 1 331 ? -18.855 6.124 0.045 1.00 92.81 331 ALA A C 1
ATOM 2654 O O . ALA A 1 331 ? -19.026 5.180 -0.722 1.00 92.81 331 ALA A O 1
ATOM 2655 N N . LEU A 1 332 ? -18.012 6.062 1.079 1.00 93.88 332 LEU A N 1
ATOM 2656 C CA . LEU A 1 332 ? -17.237 4.867 1.389 1.00 93.88 332 LEU A CA 1
ATOM 2657 C C . LEU A 1 332 ? -18.144 3.668 1.679 1.00 93.88 332 LEU A C 1
ATOM 2659 O O . LEU A 1 332 ? -17.933 2.608 1.102 1.00 93.88 332 LEU A O 1
ATOM 2663 N N . SER A 1 333 ? -19.191 3.840 2.488 1.00 91.31 333 SER A N 1
ATOM 2664 C CA . SER A 1 333 ? -20.174 2.777 2.738 1.00 91.31 333 SER A CA 1
ATOM 2665 C C . SER A 1 333 ? -20.923 2.338 1.473 1.00 91.31 333 SER A C 1
ATOM 2667 O O . SER A 1 333 ? -21.372 1.201 1.401 1.00 91.31 333 SER A O 1
ATOM 2669 N N . LYS A 1 334 ? -21.074 3.225 0.479 1.00 93.62 334 LYS A N 1
ATOM 2670 C CA . LYS A 1 334 ? -21.753 2.938 -0.795 1.00 93.62 334 LYS A CA 1
ATOM 2671 C C . LYS A 1 334 ? -20.845 2.240 -1.813 1.00 93.62 334 LYS A C 1
ATOM 2673 O O . LYS A 1 334 ? -21.310 1.403 -2.577 1.00 93.62 334 LYS A O 1
ATOM 2678 N N . HIS A 1 335 ? -19.581 2.647 -1.889 1.00 94.69 335 HIS A N 1
ATOM 2679 C CA . HIS A 1 335 ? -18.645 2.217 -2.932 1.00 94.69 335 HIS A CA 1
ATOM 2680 C C . HIS A 1 335 ? -17.619 1.190 -2.441 1.00 94.69 335 HIS A C 1
ATOM 2682 O O . HIS A 1 335 ? -16.929 0.580 -3.257 1.00 94.69 335 HIS A O 1
ATOM 2688 N N . HIS A 1 336 ? -17.544 0.967 -1.128 1.00 95.56 336 HIS A N 1
ATOM 2689 C CA . HIS A 1 336 ? -16.742 -0.048 -0.438 1.00 95.56 336 HIS A CA 1
ATOM 2690 C C . HIS A 1 336 ? -15.216 0.084 -0.575 1.00 95.56 336 HIS A C 1
ATOM 2692 O O . HIS A 1 336 ? -14.475 -0.678 0.042 1.00 95.56 336 HIS A O 1
ATOM 2698 N N . VAL A 1 337 ? -14.721 1.061 -1.337 1.00 97.06 337 VAL A N 1
ATOM 2699 C CA . VAL A 1 337 ? -13.288 1.313 -1.534 1.00 97.06 337 VAL A CA 1
ATOM 2700 C C . VAL A 1 337 ? -12.998 2.790 -1.307 1.00 97.06 337 VAL A C 1
ATOM 2702 O O . VAL A 1 337 ? -13.432 3.633 -2.091 1.00 97.06 337 VAL A O 1
ATOM 2705 N N . GLY A 1 338 ? -12.253 3.104 -0.249 1.00 96.88 338 GLY A N 1
ATOM 2706 C CA . GLY A 1 338 ? -11.815 4.457 0.086 1.00 96.88 338 GLY A CA 1
ATOM 2707 C C . GLY A 1 338 ? -10.304 4.557 0.073 1.00 96.88 338 GLY A C 1
ATOM 2708 O O . GLY A 1 338 ? -9.645 3.826 0.802 1.00 96.88 338 GLY A O 1
ATOM 2709 N N . ILE A 1 339 ? -9.759 5.472 -0.721 1.00 97.31 339 ILE A N 1
ATOM 2710 C CA . ILE A 1 339 ? -8.323 5.713 -0.841 1.00 97.31 339 ILE A CA 1
ATOM 2711 C C . ILE A 1 339 ? -8.046 7.122 -0.325 1.00 97.31 339 ILE A C 1
ATOM 2713 O O . ILE A 1 339 ? -8.472 8.113 -0.924 1.00 97.31 339 ILE A O 1
ATOM 2717 N N . LYS A 1 340 ? -7.362 7.209 0.815 1.00 96.69 340 LYS A N 1
ATOM 2718 C CA . LYS A 1 340 ? -7.235 8.443 1.584 1.00 96.69 340 LYS A CA 1
ATOM 2719 C C . LYS A 1 340 ? -5.792 8.936 1.676 1.00 96.69 340 LYS A C 1
ATOM 2721 O O . LYS A 1 340 ? -4.891 8.227 2.123 1.00 96.69 340 LYS A O 1
ATOM 2726 N N . CYS A 1 341 ? -5.605 10.205 1.331 1.00 95.12 341 CYS A N 1
ATOM 2727 C CA . CYS A 1 341 ? -4.387 10.960 1.584 1.00 95.12 341 CYS A CA 1
ATOM 2728 C C . CYS A 1 341 ? -4.279 11.352 3.071 1.00 95.12 341 CYS A C 1
ATOM 2730 O O . CYS A 1 341 ? -5.269 11.427 3.809 1.00 95.12 341 CYS A O 1
ATOM 2732 N N . ALA A 1 342 ? -3.061 11.629 3.539 1.00 93.44 342 ALA A N 1
ATOM 2733 C CA . ALA A 1 342 ? -2.860 12.107 4.899 1.00 93.44 342 ALA A CA 1
ATOM 2734 C C . ALA A 1 342 ? -3.501 13.494 5.100 1.00 93.44 342 ALA A C 1
ATOM 2736 O O . ALA A 1 342 ? -3.369 14.400 4.277 1.00 93.44 342 ALA A O 1
ATOM 2737 N N . THR A 1 343 ? -4.196 13.649 6.223 1.00 92.44 343 THR A N 1
ATOM 2738 C CA . THR A 1 343 ? -4.952 14.854 6.592 1.00 92.44 343 THR A CA 1
ATOM 2739 C C . THR A 1 343 ? -4.404 15.422 7.890 1.00 92.44 343 THR A C 1
ATOM 2741 O O . THR A 1 343 ? -4.094 14.665 8.812 1.00 92.44 343 THR A O 1
ATOM 2744 N N . MET A 1 344 ? -4.335 16.742 8.004 1.00 90.00 344 MET A N 1
ATOM 2745 C CA . MET A 1 344 ? -3.886 17.402 9.226 1.00 90.00 344 MET A CA 1
ATOM 2746 C C . MET A 1 344 ? -4.971 17.339 10.311 1.00 90.00 344 MET A C 1
ATOM 2748 O O . MET A 1 344 ? -6.119 17.698 10.065 1.00 90.00 344 MET A O 1
ATOM 2752 N N . THR A 1 345 ? -4.631 16.944 11.538 1.00 88.12 345 THR A N 1
ATOM 2753 C CA . THR A 1 345 ? -5.515 17.163 12.701 1.00 88.12 345 THR A CA 1
ATOM 2754 C C . THR A 1 345 ? -5.041 18.436 13.402 1.00 88.12 345 THR A C 1
ATOM 2756 O O . THR A 1 345 ? -3.888 18.460 13.829 1.00 88.12 345 THR A O 1
ATOM 2759 N N . PRO A 1 346 ? -5.841 19.519 13.440 1.00 87.50 346 PRO A N 1
ATOM 2760 C CA . PRO A 1 346 ? -5.363 20.803 13.936 1.00 87.50 346 PRO A CA 1
ATOM 2761 C C . PRO A 1 346 ? -5.159 20.781 15.455 1.00 87.50 346 PRO A C 1
ATOM 2763 O O . PRO A 1 346 ? -6.021 20.309 16.190 1.00 87.50 346 PRO A O 1
ATOM 2766 N N . ASP A 1 347 ? -4.042 21.345 15.907 1.00 88.19 347 ASP A N 1
ATOM 2767 C CA . ASP A 1 347 ? -3.795 21.752 17.291 1.00 88.19 347 ASP A CA 1
ATOM 2768 C C . ASP A 1 347 ? -4.014 23.273 17.446 1.00 88.19 347 ASP A C 1
ATOM 2770 O O . ASP A 1 347 ? -4.496 23.942 16.525 1.00 88.19 347 ASP A O 1
ATOM 2774 N N . GLY A 1 348 ? -3.689 23.830 18.618 1.00 87.75 348 GLY A N 1
ATOM 2775 C CA . GLY A 1 348 ? -3.838 25.265 18.880 1.00 87.75 348 GLY A CA 1
ATOM 2776 C C . GLY A 1 348 ? -3.069 26.146 17.888 1.00 87.75 348 GLY A C 1
ATOM 2777 O O . GLY A 1 348 ? -3.614 27.141 17.408 1.00 87.75 348 GLY A O 1
ATOM 2778 N N . ASP A 1 349 ? -1.855 25.745 17.511 1.00 91.44 349 ASP A N 1
ATOM 2779 C CA . ASP A 1 349 ? -1.021 26.494 16.570 1.00 91.44 349 ASP A CA 1
ATOM 2780 C C . ASP A 1 349 ? -1.599 26.429 15.153 1.00 91.44 349 ASP A C 1
ATOM 2782 O O . ASP A 1 349 ? -1.633 27.433 14.441 1.00 91.44 349 ASP A O 1
ATOM 2786 N N . ARG A 1 350 ? -2.127 25.270 14.741 1.00 91.25 350 ARG A N 1
ATOM 2787 C CA . ARG A 1 350 ? -2.763 25.105 13.425 1.00 91.25 350 ARG A CA 1
ATOM 2788 C C . ARG A 1 350 ? -4.084 25.848 13.298 1.00 91.25 350 ARG A C 1
ATOM 2790 O O . ARG A 1 350 ? -4.387 26.328 12.206 1.00 91.25 350 ARG A O 1
ATOM 2797 N N . VAL A 1 351 ? -4.856 25.970 14.381 1.00 92.56 351 VAL A N 1
ATOM 2798 C CA . VAL A 1 351 ? -6.063 26.815 14.399 1.00 92.56 351 VAL A CA 1
ATOM 2799 C C . VAL A 1 351 ? -5.701 28.261 14.069 1.00 92.56 351 VAL A C 1
ATOM 2801 O O . VAL A 1 351 ? -6.378 28.879 13.249 1.00 92.56 351 VAL A O 1
ATOM 2804 N N . LEU A 1 352 ? -4.607 28.774 14.639 1.00 94.38 352 LEU A N 1
ATOM 2805 C CA . LEU A 1 352 ? -4.108 30.118 14.348 1.00 94.38 352 LEU A CA 1
ATOM 2806 C C . LEU A 1 352 ? -3.525 30.224 12.933 1.00 94.38 352 LEU A C 1
ATOM 2808 O O . LEU A 1 352 ? -3.851 31.163 12.213 1.00 94.38 352 LEU A O 1
ATOM 2812 N N . GLU A 1 353 ? -2.700 29.258 12.518 1.00 92.62 353 GLU A N 1
ATOM 2813 C CA . GLU A 1 353 ? -2.039 29.263 11.206 1.00 92.62 353 GLU A CA 1
ATOM 2814 C C . GLU A 1 353 ? -3.046 29.321 10.050 1.00 92.62 353 GLU A C 1
ATOM 2816 O O . GLU A 1 353 ? -2.879 30.104 9.115 1.00 92.62 353 GLU A O 1
ATOM 2821 N N . TYR A 1 354 ? -4.090 28.492 10.109 1.00 92.00 354 TYR A N 1
ATOM 2822 C CA . TYR A 1 354 ? -5.083 28.369 9.041 1.00 92.00 354 TYR A CA 1
ATOM 2823 C C . TYR A 1 354 ? -6.346 29.201 9.288 1.00 92.00 354 TYR A C 1
ATOM 2825 O O . TYR A 1 354 ? -7.258 29.161 8.463 1.00 92.00 354 TYR A O 1
ATOM 2833 N N . ASN A 1 355 ? -6.396 29.964 10.388 1.00 94.62 355 ASN A N 1
ATOM 2834 C CA . ASN A 1 355 ? -7.553 30.758 10.805 1.00 94.62 355 ASN A CA 1
ATOM 2835 C C . ASN A 1 355 ? -8.850 29.924 10.849 1.00 94.62 355 ASN A C 1
ATOM 2837 O O . ASN A 1 355 ? -9.861 30.280 10.242 1.00 94.62 355 ASN A O 1
ATOM 2841 N N . LEU A 1 356 ? -8.787 28.779 11.534 1.00 93.94 356 LEU A N 1
ATOM 2842 C CA . LEU A 1 356 ? -9.893 27.823 11.626 1.00 93.94 356 LEU A CA 1
ATOM 2843 C C . LEU A 1 356 ? -10.962 28.313 12.610 1.00 93.94 356 LEU A C 1
ATOM 2845 O O . LEU A 1 356 ? -10.646 28.894 13.648 1.00 93.94 356 LEU A O 1
ATOM 2849 N N . LYS A 1 357 ? -12.233 27.995 12.343 1.00 95.12 357 LYS A N 1
ATOM 2850 C CA . LYS A 1 357 ? -13.366 28.281 13.243 1.00 95.12 357 LYS A CA 1
ATOM 2851 C C . LYS A 1 357 ? -13.194 27.618 14.610 1.00 95.12 357 LYS A C 1
ATOM 2853 O O . LYS A 1 357 ? -13.601 28.177 15.626 1.00 95.12 357 LYS A O 1
ATOM 2858 N N . LYS A 1 358 ? -12.659 26.392 14.626 1.00 92.25 358 LYS A N 1
ATOM 2859 C CA . LYS A 1 358 ? -12.392 25.604 15.837 1.00 92.25 358 LYS A CA 1
ATOM 2860 C C . LYS A 1 358 ? -11.391 24.479 15.573 1.00 92.25 358 LYS A C 1
ATOM 2862 O O . LYS A 1 358 ? -11.042 24.178 14.435 1.00 92.25 358 LYS A O 1
ATOM 2867 N N . MET A 1 359 ? -10.981 23.816 16.649 1.00 89.94 359 MET A N 1
ATOM 2868 C CA . MET A 1 359 ? -10.181 22.596 16.595 1.00 89.94 359 MET A CA 1
ATOM 2869 C C . MET A 1 359 ? -11.053 21.413 16.137 1.00 89.94 359 MET A C 1
ATOM 2871 O O . MET A 1 359 ? -11.835 20.859 16.912 1.00 89.94 359 MET A O 1
ATOM 2875 N N . TRP A 1 360 ? -10.980 21.071 14.851 1.00 90.94 360 TRP A N 1
ATOM 2876 C CA . TRP A 1 360 ? -11.719 19.946 14.266 1.00 90.94 360 TRP A CA 1
ATOM 2877 C C . TRP A 1 360 ? -11.150 18.592 14.698 1.00 90.94 360 TRP A C 1
ATOM 2879 O O . TRP A 1 360 ? -9.947 18.446 14.904 1.00 90.94 360 TRP A O 1
ATOM 2889 N N . LYS A 1 361 ? -12.022 17.580 14.793 1.00 87.50 361 LYS A N 1
ATOM 2890 C CA . LYS A 1 361 ? -11.623 16.201 15.108 1.00 87.50 361 LYS A CA 1
ATOM 2891 C C . LYS A 1 361 ? -10.840 15.574 13.945 1.00 87.50 361 LYS A C 1
ATOM 2893 O O . LYS A 1 361 ? -10.880 16.055 12.812 1.00 87.50 361 LYS A O 1
ATOM 2898 N N . SER A 1 362 ? -10.136 14.479 14.236 1.00 86.56 362 SER A N 1
ATOM 2899 C CA . SER A 1 362 ? -9.414 13.700 13.225 1.00 86.56 362 SER A CA 1
ATOM 2900 C C . SER A 1 362 ? -10.382 13.076 12.205 1.00 86.56 362 SER A C 1
ATOM 2902 O O . SER A 1 362 ? -11.267 12.311 12.608 1.00 86.56 362 SER A O 1
ATOM 2904 N N . PRO A 1 363 ? -10.200 13.325 10.890 1.00 89.94 363 PRO A N 1
ATOM 2905 C CA . PRO A 1 363 ? -10.994 12.679 9.844 1.00 89.94 363 PRO A CA 1
ATOM 2906 C C . PRO A 1 363 ? -10.841 11.160 9.840 1.00 89.94 363 PRO A C 1
ATOM 2908 O O . PRO A 1 363 ? -11.812 10.438 9.631 1.00 89.94 363 PRO A O 1
ATOM 2911 N N . THR A 1 364 ? -9.627 10.667 10.109 1.00 86.56 364 THR A N 1
ATOM 2912 C CA . THR A 1 364 ? -9.326 9.231 10.139 1.00 86.56 364 THR A CA 1
ATOM 2913 C C . THR A 1 364 ? -10.180 8.511 11.179 1.00 86.56 364 THR A C 1
ATOM 2915 O O . THR A 1 364 ? -10.768 7.480 10.868 1.00 86.56 364 THR A O 1
ATOM 2918 N N . SER A 1 365 ? -10.319 9.065 12.387 1.00 81.31 365 SER A N 1
ATOM 2919 C CA . SER A 1 365 ? -11.157 8.460 13.431 1.00 81.31 365 SER A CA 1
ATOM 2920 C C . SER A 1 365 ? -12.628 8.399 13.019 1.00 81.31 365 SER A C 1
ATOM 2922 O O . SER A 1 365 ? -13.275 7.378 13.226 1.00 81.31 365 SER A O 1
ATOM 2924 N N . LEU A 1 366 ? -13.153 9.461 12.395 1.00 85.50 366 LEU A N 1
ATOM 2925 C CA . LEU A 1 366 ? -14.540 9.492 11.920 1.00 85.50 366 LEU A CA 1
ATOM 2926 C C . LEU A 1 366 ? -14.783 8.414 10.857 1.00 85.50 366 LEU A C 1
ATOM 2928 O O . LEU A 1 366 ? -15.743 7.655 10.960 1.00 85.50 366 LEU A O 1
ATOM 2932 N N . LEU A 1 367 ? -13.888 8.311 9.874 1.00 89.81 367 LEU A N 1
ATOM 2933 C CA . LEU A 1 367 ? -13.997 7.331 8.795 1.00 89.81 367 LEU A CA 1
ATOM 2934 C C . LEU A 1 367 ? -13.866 5.892 9.307 1.00 89.81 367 LEU A C 1
ATOM 2936 O O . LEU A 1 367 ? -14.669 5.045 8.931 1.00 89.81 367 LEU A O 1
ATOM 2940 N N . ARG A 1 368 ? -12.910 5.610 10.202 1.00 86.19 368 ARG A N 1
ATOM 2941 C CA . ARG A 1 368 ? -12.744 4.270 10.796 1.00 86.19 368 ARG A CA 1
ATOM 2942 C C . ARG A 1 368 ? -13.965 3.857 11.618 1.00 86.19 368 ARG A C 1
ATOM 2944 O O . ARG A 1 368 ? -14.429 2.729 11.475 1.00 86.19 368 ARG A O 1
ATOM 2951 N N . ASN A 1 369 ? -14.534 4.781 12.395 1.00 80.56 369 ASN A N 1
ATOM 2952 C CA . ASN A 1 369 ? -15.765 4.533 13.149 1.00 80.56 369 ASN A CA 1
ATOM 2953 C C . ASN A 1 369 ? -16.969 4.278 12.232 1.00 80.56 369 ASN A C 1
ATOM 2955 O O . ASN A 1 369 ? -17.841 3.493 12.580 1.00 80.56 369 ASN A O 1
ATOM 2959 N N . ALA A 1 370 ? -17.023 4.922 11.062 1.00 82.62 370 ALA A N 1
ATOM 2960 C CA . ALA A 1 370 ? -18.089 4.690 10.089 1.00 82.62 370 ALA A CA 1
ATOM 2961 C C . ALA A 1 370 ? -18.002 3.307 9.417 1.00 82.62 370 ALA A C 1
ATOM 2963 O O . ALA A 1 370 ? -19.024 2.774 8.995 1.00 82.62 370 ALA A O 1
ATOM 2964 N N . ILE A 1 371 ? -16.799 2.734 9.315 1.00 85.19 371 ILE A N 1
ATOM 2965 C CA . ILE A 1 371 ? -16.570 1.390 8.760 1.00 85.19 371 ILE A CA 1
ATOM 2966 C C . ILE A 1 371 ? -16.837 0.307 9.812 1.00 85.19 371 ILE A C 1
ATOM 2968 O O . ILE A 1 371 ? -17.279 -0.783 9.461 1.00 85.19 371 ILE A O 1
ATOM 2972 N N . GLY A 1 372 ? -16.547 0.595 11.085 1.00 75.50 372 GLY A N 1
ATOM 2973 C CA . GLY A 1 372 ? -16.658 -0.370 12.182 1.00 75.50 372 GLY A CA 1
ATOM 2974 C C . GLY A 1 372 ? -15.729 -1.575 11.996 1.00 75.50 372 GLY A C 1
ATOM 2975 O O . GLY A 1 372 ? -16.169 -2.725 11.934 1.00 75.50 372 GLY A O 1
ATOM 2976 N N . GLY A 1 373 ? -14.445 -1.288 11.758 1.00 81.31 373 GLY A N 1
ATOM 2977 C CA . GLY A 1 373 ? -13.467 -2.246 11.241 1.00 81.31 373 GLY A CA 1
ATOM 2978 C C . GLY A 1 373 ? -12.241 -2.474 12.121 1.00 81.31 373 GLY A C 1
ATOM 2979 O O . GLY A 1 373 ? -12.178 -2.068 13.274 1.00 81.31 373 GLY A O 1
ATOM 2980 N N . THR A 1 374 ? -11.240 -3.150 11.563 1.00 90.62 374 THR A N 1
ATOM 2981 C CA . THR A 1 374 ? -9.909 -3.353 12.163 1.00 90.62 374 THR A CA 1
ATOM 2982 C C . THR A 1 374 ? -8.853 -2.758 11.248 1.00 90.62 374 THR A C 1
ATOM 2984 O O . THR A 1 374 ? -8.916 -2.965 10.036 1.00 90.62 374 THR A O 1
ATOM 2987 N N . THR A 1 375 ? -7.886 -2.026 11.807 1.00 91.88 375 THR A N 1
ATOM 2988 C CA . THR A 1 375 ? -6.785 -1.452 11.020 1.00 91.88 375 THR A CA 1
ATOM 2989 C C . THR A 1 375 ? -5.568 -2.369 11.051 1.00 91.88 375 THR A C 1
ATOM 2991 O O . THR A 1 375 ? -5.008 -2.625 12.113 1.00 91.88 375 THR A O 1
ATOM 2994 N N . PHE A 1 376 ? -5.123 -2.806 9.880 1.00 94.06 376 PHE A N 1
ATOM 2995 C CA . PHE A 1 376 ? -3.923 -3.597 9.660 1.00 94.06 376 PHE A CA 1
ATOM 2996 C C . PHE A 1 376 ? -2.788 -2.714 9.145 1.00 94.06 376 PHE A C 1
ATOM 2998 O O . PHE A 1 376 ? -2.931 -2.011 8.142 1.00 94.06 376 PHE A O 1
ATOM 3005 N N . TRP A 1 377 ? -1.655 -2.772 9.835 1.00 93.81 377 TRP A N 1
ATOM 3006 C CA . TRP A 1 377 ? -0.413 -2.108 9.463 1.00 93.81 377 TRP A CA 1
ATOM 3007 C C . TRP A 1 377 ? 0.552 -3.151 8.914 1.00 93.81 377 TRP A C 1
ATOM 3009 O O . TRP A 1 377 ? 0.944 -4.068 9.636 1.00 93.81 377 TRP A O 1
ATOM 3019 N N . THR A 1 378 ? 0.903 -3.025 7.634 1.00 92.88 378 THR A N 1
ATOM 3020 C CA . THR A 1 378 ? 1.774 -3.980 6.931 1.00 92.88 378 THR A CA 1
ATOM 3021 C C . THR A 1 378 ? 3.034 -3.288 6.411 1.00 92.88 378 THR A C 1
ATOM 3023 O O . THR A 1 378 ? 2.926 -2.345 5.623 1.00 92.88 378 THR A O 1
ATOM 3026 N N . PRO A 1 379 ? 4.232 -3.727 6.833 1.00 91.31 379 PRO A N 1
ATOM 3027 C CA . PRO A 1 379 ? 5.483 -3.200 6.309 1.00 91.31 379 PRO A CA 1
ATOM 3028 C C . PRO A 1 379 ? 5.666 -3.499 4.821 1.00 91.31 379 PRO A C 1
ATOM 3030 O O . PRO A 1 379 ? 5.414 -4.612 4.359 1.00 91.31 379 PRO A O 1
ATOM 3033 N N . ILE A 1 380 ? 6.201 -2.524 4.094 1.00 90.12 380 ILE A N 1
ATOM 3034 C CA . ILE A 1 380 ? 6.676 -2.676 2.721 1.00 90.12 380 ILE A CA 1
ATOM 3035 C C . ILE A 1 380 ? 8.087 -3.262 2.786 1.00 90.12 380 ILE A C 1
ATOM 3037 O O . ILE A 1 380 ? 9.054 -2.569 3.104 1.00 90.12 380 ILE A O 1
ATOM 3041 N N . VAL A 1 381 ? 8.212 -4.557 2.499 1.00 86.62 381 VAL A N 1
ATOM 3042 C CA . VAL A 1 381 ? 9.493 -5.269 2.579 1.00 86.62 381 VAL A CA 1
ATOM 3043 C C . VAL A 1 381 ? 10.287 -5.066 1.287 1.00 86.62 381 VAL A C 1
ATOM 3045 O O . VAL A 1 381 ? 9.972 -5.642 0.251 1.00 86.62 381 VAL A O 1
ATOM 3048 N N . LEU A 1 382 ? 11.355 -4.267 1.355 1.00 82.50 382 LEU A N 1
ATOM 3049 C CA . LEU A 1 382 ? 12.211 -3.933 0.203 1.00 82.50 382 LEU A CA 1
ATOM 3050 C C . LEU A 1 382 ? 13.344 -4.951 -0.046 1.00 82.50 382 LEU A C 1
ATOM 3052 O O . LEU A 1 382 ? 14.099 -4.841 -1.016 1.00 82.50 382 LEU A O 1
ATOM 3056 N N . GLY A 1 383 ? 13.444 -5.979 0.799 1.00 74.69 383 GLY A N 1
ATOM 3057 C CA . GLY A 1 383 ? 14.483 -7.004 0.724 1.00 74.69 383 GLY A CA 1
ATOM 3058 C C . GLY A 1 383 ? 15.855 -6.510 1.213 1.00 74.69 383 GLY A C 1
ATOM 3059 O O . GLY A 1 383 ? 15.949 -5.475 1.869 1.00 74.69 383 GLY A O 1
ATOM 3060 N N . PRO A 1 384 ? 16.944 -7.238 0.907 1.00 72.06 384 PRO A N 1
ATOM 3061 C CA . PRO A 1 384 ? 18.269 -6.968 1.476 1.00 72.06 384 PRO A CA 1
ATOM 3062 C C . PRO A 1 384 ? 18.907 -5.653 0.999 1.00 72.06 384 PRO A C 1
ATOM 3064 O O . PRO A 1 384 ? 19.870 -5.201 1.610 1.00 72.06 384 PRO A O 1
ATOM 3067 N N . ALA A 1 385 ? 18.388 -5.040 -0.072 1.00 72.31 385 ALA A N 1
ATOM 3068 C CA . ALA A 1 385 ? 18.903 -3.781 -0.618 1.00 72.31 385 ALA A CA 1
ATOM 3069 C C . ALA A 1 385 ? 18.725 -2.595 0.345 1.00 72.31 385 ALA A C 1
ATOM 3071 O O . ALA A 1 385 ? 19.549 -1.685 0.357 1.00 72.31 385 ALA A O 1
ATOM 3072 N N . VAL A 1 386 ? 17.671 -2.621 1.168 1.00 79.31 386 VAL A N 1
ATOM 3073 C CA . VAL A 1 386 ? 17.426 -1.626 2.215 1.00 79.31 386 VAL A CA 1
ATOM 3074 C C . VAL A 1 386 ? 17.208 -2.374 3.527 1.00 79.31 386 VAL A C 1
ATOM 3076 O O . VAL A 1 386 ? 16.075 -2.752 3.831 1.00 79.31 386 VAL A O 1
ATOM 3079 N N . PRO A 1 387 ? 18.276 -2.641 4.301 1.00 78.19 387 PRO A N 1
ATOM 3080 C CA . PRO A 1 387 ? 18.134 -3.369 5.549 1.00 78.19 387 PRO A CA 1
ATOM 3081 C C . PRO A 1 387 ? 17.296 -2.558 6.544 1.00 78.19 387 PRO A C 1
ATOM 3083 O O . PRO A 1 387 ? 17.516 -1.360 6.757 1.00 78.19 387 PRO A O 1
ATOM 3086 N N . GLY A 1 388 ? 16.338 -3.238 7.175 1.00 81.94 388 GLY A N 1
ATOM 3087 C CA . GLY A 1 388 ? 15.646 -2.717 8.349 1.00 81.94 388 GLY A CA 1
ATOM 3088 C C . GLY A 1 388 ? 16.608 -2.520 9.526 1.00 81.94 388 GLY A C 1
ATOM 3089 O O . GLY A 1 388 ? 17.758 -2.960 9.503 1.00 81.94 388 GLY A O 1
ATOM 3090 N N . ILE A 1 389 ? 16.124 -1.889 10.597 1.00 87.50 389 ILE A N 1
ATOM 3091 C CA . ILE A 1 389 ? 16.879 -1.787 11.861 1.00 87.50 389 ILE A CA 1
ATOM 3092 C C . ILE A 1 389 ? 17.082 -3.164 12.495 1.00 87.50 389 ILE A C 1
ATOM 3094 O O . ILE A 1 389 ? 18.064 -3.379 13.203 1.00 87.50 389 ILE A O 1
ATOM 3098 N N . LEU A 1 390 ? 16.168 -4.093 12.217 1.00 88.62 390 LEU A N 1
ATOM 3099 C CA . LEU A 1 390 ? 16.263 -5.499 12.587 1.00 88.62 390 LEU A CA 1
ATOM 3100 C C . LEU A 1 390 ? 16.454 -6.322 11.301 1.00 88.62 390 LEU A C 1
ATOM 3102 O O . LEU A 1 390 ? 15.470 -6.738 10.695 1.00 88.62 390 LEU A O 1
ATOM 3106 N N . PRO A 1 391 ? 17.700 -6.549 10.836 1.00 83.44 391 PRO A N 1
ATOM 3107 C CA . PRO A 1 391 ? 17.957 -7.108 9.504 1.00 83.44 391 PRO A CA 1
ATOM 3108 C C . PRO A 1 391 ? 17.457 -8.545 9.304 1.00 83.44 391 PRO A C 1
ATOM 3110 O O . PRO A 1 391 ? 17.278 -8.983 8.172 1.00 83.44 391 PRO A O 1
ATOM 3113 N N . HIS A 1 392 ? 17.240 -9.297 10.387 1.00 87.38 392 HIS A N 1
ATOM 3114 C CA . HIS A 1 392 ? 16.694 -10.657 10.341 1.00 87.38 392 HIS A CA 1
ATOM 3115 C C . HIS A 1 392 ? 15.170 -10.696 10.152 1.00 87.38 392 HIS A C 1
ATOM 3117 O O . HIS A 1 392 ? 14.622 -11.769 9.894 1.00 87.38 392 HIS A O 1
ATOM 3123 N N . TRP A 1 393 ? 14.477 -9.555 10.228 1.00 90.44 393 TRP A N 1
ATOM 3124 C CA . TRP A 1 393 ? 13.069 -9.432 9.850 1.00 90.44 393 TRP A CA 1
ATOM 3125 C C . TRP A 1 393 ? 12.926 -9.390 8.327 1.00 90.44 393 TRP A C 1
ATOM 3127 O O . TRP A 1 393 ? 12.850 -8.337 7.701 1.00 90.44 393 TRP A O 1
ATOM 3137 N N . VAL A 1 394 ? 12.913 -10.576 7.723 1.00 86.56 394 VAL A N 1
ATOM 3138 C CA . VAL A 1 394 ? 12.868 -10.757 6.263 1.00 86.56 394 VAL A CA 1
ATOM 3139 C C . VAL A 1 394 ? 11.455 -10.996 5.721 1.00 86.56 394 VAL A C 1
ATOM 3141 O O . VAL A 1 394 ? 11.245 -10.928 4.513 1.00 86.56 394 VAL A O 1
ATOM 3144 N N . LYS A 1 395 ? 10.479 -11.270 6.595 1.00 90.88 395 LYS A N 1
ATOM 3145 C CA . LYS A 1 395 ? 9.046 -11.381 6.278 1.00 90.88 395 LYS A CA 1
ATOM 3146 C C . LYS A 1 395 ? 8.267 -10.322 7.066 1.00 90.88 395 LYS A C 1
ATOM 3148 O O . LYS A 1 395 ? 8.679 -10.013 8.181 1.00 90.88 395 LYS A O 1
ATOM 3153 N N . PRO A 1 396 ? 7.148 -9.783 6.555 1.00 92.94 396 PRO A N 1
ATOM 3154 C CA . PRO A 1 396 ? 6.415 -8.719 7.241 1.00 92.94 396 PRO A CA 1
ATOM 3155 C C . PRO A 1 396 ? 5.810 -9.199 8.568 1.00 92.94 396 PRO A C 1
ATOM 3157 O O . PRO A 1 396 ? 5.418 -10.359 8.702 1.00 92.94 396 PRO A O 1
ATOM 3160 N N . ILE A 1 397 ? 5.706 -8.294 9.540 1.00 96.44 397 ILE A N 1
ATOM 3161 C CA . ILE A 1 397 ? 4.881 -8.467 10.743 1.00 96.44 397 ILE A CA 1
ATOM 3162 C C . ILE A 1 397 ? 3.662 -7.566 10.562 1.00 96.44 397 ILE A C 1
ATOM 3164 O O . ILE A 1 397 ? 3.813 -6.347 10.523 1.00 96.44 397 ILE A O 1
ATOM 3168 N N . VAL A 1 398 ? 2.476 -8.154 10.413 1.00 96.81 398 VAL A N 1
ATOM 3169 C CA . VAL A 1 398 ? 1.238 -7.394 10.191 1.00 96.81 398 VAL A CA 1
ATOM 3170 C C . VAL A 1 398 ? 0.593 -7.093 11.536 1.00 96.81 398 VAL A C 1
ATOM 3172 O O . VAL A 1 398 ? 0.173 -8.017 12.223 1.00 96.81 398 VAL A O 1
ATOM 3175 N N . VAL A 1 399 ? 0.479 -5.824 11.924 1.00 97.75 399 VAL A N 1
ATOM 3176 C CA . VAL A 1 399 ? -0.156 -5.439 13.197 1.00 97.75 399 VAL A CA 1
ATOM 3177 C C . VAL A 1 399 ? -1.629 -5.120 12.956 1.00 97.75 399 VAL A C 1
ATOM 3179 O O . VAL A 1 399 ? -1.952 -4.122 12.315 1.00 97.75 399 VAL A O 1
ATOM 3182 N N . GLY A 1 400 ? -2.529 -5.961 13.466 1.00 96.19 400 GLY A N 1
ATOM 3183 C CA . GLY A 1 400 ? -3.974 -5.735 13.459 1.00 96.19 400 GLY A CA 1
ATOM 3184 C C . GLY A 1 400 ? -4.413 -5.034 14.740 1.00 96.19 400 GLY A C 1
ATOM 3185 O O . GLY A 1 400 ? -4.460 -5.656 15.797 1.00 96.19 400 GLY A O 1
ATOM 3186 N N . ARG A 1 401 ? -4.739 -3.744 14.662 1.00 93.75 401 ARG A N 1
ATOM 3187 C CA . ARG A 1 401 ? -5.170 -2.926 15.800 1.00 93.75 401 ARG A CA 1
ATOM 3188 C C . ARG A 1 401 ? -6.686 -2.952 15.952 1.00 93.75 401 ARG A C 1
ATOM 3190 O O . ARG A 1 401 ? -7.411 -2.565 15.034 1.00 93.75 401 ARG A O 1
ATOM 3197 N N . HIS A 1 402 ? -7.151 -3.290 17.150 1.00 91.25 402 HIS A N 1
ATOM 3198 C CA . HIS A 1 402 ? -8.546 -3.097 17.539 1.00 91.25 402 HIS A CA 1
ATOM 3199 C C . HIS A 1 402 ? -8.869 -1.602 17.653 1.00 91.25 402 HIS A C 1
ATOM 3201 O O . HIS A 1 402 ? -8.314 -0.918 18.507 1.00 91.25 402 HIS A O 1
ATOM 3207 N N . THR A 1 403 ? -9.732 -1.072 16.784 1.00 77.50 403 THR A N 1
ATOM 3208 C CA . THR A 1 403 ? -10.038 0.373 16.744 1.00 77.50 403 THR A CA 1
ATOM 3209 C C . THR A 1 403 ? -11.307 0.772 17.492 1.00 77.50 403 THR A C 1
ATOM 3211 O O . THR A 1 403 ? -11.535 1.960 17.694 1.00 77.50 403 THR A O 1
ATOM 3214 N N . GLU A 1 404 ? -12.117 -0.196 17.920 1.00 70.38 404 GLU A N 1
ATOM 3215 C CA . GLU A 1 404 ? -13.360 0.025 18.666 1.00 70.38 404 GLU A CA 1
ATOM 3216 C C . GLU A 1 404 ? -13.148 -0.226 20.169 1.00 70.38 404 GLU A C 1
ATOM 3218 O O . GLU A 1 404 ? -13.595 -1.231 20.728 1.00 70.38 404 GLU A O 1
ATOM 3223 N N . GLU A 1 405 ? -12.440 0.689 20.833 1.00 66.56 405 GLU A N 1
ATOM 3224 C CA . GLU A 1 405 ? -12.364 0.730 22.298 1.00 66.56 405 GLU A CA 1
ATOM 3225 C C . GLU A 1 405 ? -13.371 1.741 22.859 1.00 66.56 405 GLU A C 1
ATOM 3227 O O . GLU A 1 405 ? -13.591 2.811 22.282 1.00 66.56 405 GLU A O 1
ATOM 3232 N N . GLY A 1 406 ? -14.012 1.391 23.977 1.00 61.56 406 GLY A N 1
ATOM 3233 C CA . GLY A 1 406 ? -14.923 2.287 24.672 1.00 61.56 406 GLY A CA 1
ATOM 3234 C C . GLY A 1 406 ? -14.213 3.565 25.107 1.00 61.56 406 GLY A C 1
ATOM 3235 O O . GLY A 1 406 ? -13.027 3.557 25.434 1.00 61.56 406 GLY A O 1
ATOM 3236 N N . SER A 1 407 ? -14.935 4.688 25.100 1.00 70.88 407 SER A N 1
ATOM 3237 C CA . SER A 1 407 ? -14.359 5.972 25.501 1.00 70.88 407 SER A CA 1
ATOM 3238 C C . SER A 1 407 ? -13.786 5.899 26.915 1.00 70.88 407 SER A C 1
ATOM 3240 O O . SER A 1 407 ? -14.495 5.542 27.858 1.00 70.88 407 SER A O 1
ATOM 3242 N N . ALA A 1 408 ? -12.513 6.270 27.042 1.00 79.00 408 ALA A N 1
ATOM 3243 C CA . ALA A 1 408 ? -11.861 6.444 28.325 1.00 79.00 408 ALA A CA 1
ATOM 3244 C C . ALA A 1 408 ? -12.504 7.605 29.095 1.00 79.00 408 ALA A C 1
ATOM 3246 O O . ALA A 1 408 ? -12.800 8.661 28.529 1.00 79.00 408 ALA A O 1
ATOM 3247 N N . MET A 1 409 ? -12.717 7.399 30.391 1.00 82.31 409 MET A N 1
ATOM 3248 C CA . MET A 1 409 ? -13.106 8.436 31.338 1.00 82.31 409 MET A CA 1
ATOM 3249 C C . MET A 1 409 ? -11.960 8.656 32.311 1.00 82.31 409 MET A C 1
ATOM 3251 O O . MET A 1 409 ? -11.478 7.704 32.927 1.00 82.31 409 MET A O 1
ATOM 3255 N N . GLU A 1 410 ? -11.557 9.910 32.461 1.00 84.69 410 GLU A N 1
ATOM 3256 C CA . GLU A 1 410 ? -10.454 10.316 33.321 1.00 84.69 410 GLU A CA 1
ATOM 3257 C C . GLU A 1 410 ? -10.965 11.255 34.413 1.00 84.69 410 GLU A C 1
ATOM 3259 O O . GLU A 1 410 ? -11.818 12.110 34.168 1.00 84.69 410 GLU A O 1
ATOM 3264 N N . LEU A 1 411 ? -10.442 11.093 35.626 1.00 87.12 411 LEU A N 1
ATOM 3265 C CA . LEU A 1 411 ? -10.738 11.966 36.757 1.00 87.12 411 LEU A CA 1
ATOM 3266 C C . LEU A 1 411 ? -9.441 12.315 37.480 1.00 87.12 411 LEU A C 1
ATOM 3268 O O . LEU A 1 411 ? -8.764 11.422 37.986 1.00 87.12 411 LEU A O 1
ATOM 3272 N N . THR A 1 412 ? -9.135 13.606 37.572 1.00 88.75 412 THR A N 1
ATOM 3273 C CA . THR A 1 412 ? -8.087 14.126 38.457 1.00 88.75 412 THR A CA 1
ATOM 3274 C C . THR A 1 412 ? -8.687 14.417 39.826 1.00 88.75 412 THR A C 1
ATOM 3276 O O . THR A 1 412 ? -9.727 15.067 39.932 1.00 88.75 412 THR A O 1
ATOM 3279 N N . CYS A 1 413 ? -8.026 13.938 40.873 1.00 87.25 413 CYS A N 1
ATOM 3280 C CA . CYS A 1 413 ? -8.405 14.139 42.263 1.00 87.25 413 CYS A CA 1
ATOM 3281 C C . CYS A 1 413 ? -7.347 15.011 42.946 1.00 87.25 413 CYS A C 1
ATOM 3283 O O . CYS A 1 413 ? -6.178 14.634 42.966 1.00 87.25 413 CYS A O 1
ATOM 3285 N N . ASP A 1 414 ? -7.746 16.124 43.562 1.00 87.69 414 ASP A N 1
ATOM 3286 C CA . ASP A 1 414 ? -6.815 17.057 44.223 1.00 87.69 414 ASP A CA 1
ATOM 3287 C C . ASP A 1 414 ? -6.438 16.644 45.660 1.00 87.69 414 ASP A C 1
ATOM 3289 O O . ASP A 1 414 ? -5.595 17.269 46.300 1.00 87.69 414 ASP A O 1
ATOM 3293 N N . GLY A 1 415 ? -7.062 15.592 46.195 1.00 85.00 415 GLY A N 1
ATOM 3294 C CA . GLY A 1 415 ? -6.848 15.143 47.566 1.00 85.00 415 GLY A CA 1
ATOM 3295 C C . GLY A 1 415 ? -7.496 13.790 47.866 1.00 85.00 415 GLY A C 1
ATOM 3296 O O . GLY A 1 415 ? -7.963 13.113 46.945 1.00 85.00 415 GLY A O 1
ATOM 3297 N N . PRO A 1 416 ? -7.519 13.384 49.146 1.00 88.31 416 PRO A N 1
ATOM 3298 C CA . PRO A 1 416 ? -8.025 12.079 49.551 1.00 88.31 416 PRO A CA 1
ATOM 3299 C C . PRO A 1 416 ? -9.503 11.865 49.196 1.00 88.31 416 PRO A C 1
ATOM 3301 O O . PRO A 1 416 ? -10.312 12.788 49.296 1.00 88.31 416 PRO A O 1
ATOM 3304 N N . GLY A 1 417 ? -9.876 10.638 48.829 1.00 87.06 417 GLY A N 1
ATOM 3305 C CA . GLY A 1 417 ? -11.255 10.299 48.467 1.00 87.06 417 GLY A CA 1
ATOM 3306 C C . GLY A 1 417 ? -11.453 8.833 48.083 1.00 87.06 417 GLY A C 1
ATOM 3307 O O . GLY A 1 417 ? -10.493 8.077 47.958 1.00 87.06 417 GLY A O 1
ATOM 3308 N N . THR A 1 418 ? -12.706 8.423 47.883 1.00 87.12 418 THR A N 1
ATOM 3309 C CA . THR A 1 418 ? -13.060 7.052 47.480 1.00 87.12 418 THR A CA 1
ATOM 3310 C C . THR A 1 418 ? -13.516 7.024 46.025 1.00 87.12 418 THR A C 1
ATOM 3312 O O . THR A 1 418 ? -14.472 7.704 45.657 1.00 87.12 418 THR A O 1
ATOM 3315 N N . PHE A 1 419 ? -12.875 6.195 45.206 1.00 85.62 419 PHE A N 1
ATOM 3316 C CA . PHE A 1 419 ? -13.304 5.888 43.845 1.00 85.62 419 PHE A CA 1
ATOM 3317 C C . PHE A 1 419 ? -14.103 4.584 43.832 1.00 85.62 419 PHE A C 1
ATOM 3319 O O . PHE A 1 419 ? -13.656 3.593 44.406 1.00 85.62 419 PHE A O 1
ATOM 3326 N N . LYS A 1 420 ? -15.269 4.567 43.178 1.00 87.88 420 LYS A N 1
ATOM 3327 C CA . LYS A 1 420 ? -16.141 3.388 43.084 1.00 87.88 420 LYS A CA 1
ATOM 3328 C C . LYS A 1 420 ? -16.478 3.059 41.635 1.00 87.88 420 LYS A C 1
ATOM 3330 O O . LYS A 1 420 ? -16.784 3.959 40.860 1.00 87.88 420 LYS A O 1
ATOM 3335 N N . ILE A 1 421 ? -16.503 1.767 41.302 1.00 87.50 421 ILE A N 1
ATOM 3336 C CA . ILE A 1 421 ? -17.035 1.264 40.025 1.00 87.50 421 ILE A CA 1
ATOM 3337 C C . ILE A 1 421 ? -18.407 0.636 40.274 1.00 87.50 421 ILE A C 1
ATOM 3339 O O . ILE A 1 421 ? -18.511 -0.345 41.019 1.00 87.50 421 ILE A O 1
ATOM 3343 N N . MET A 1 422 ? -19.439 1.180 39.622 1.00 87.88 422 MET A N 1
ATOM 3344 C CA . MET A 1 422 ? -20.816 0.686 39.693 1.00 87.88 422 MET A CA 1
ATOM 3345 C C . MET A 1 422 ? -21.333 0.289 38.309 1.00 87.88 422 MET A C 1
ATOM 3347 O O . MET A 1 422 ? -21.132 1.012 37.336 1.00 87.88 422 MET A O 1
ATOM 3351 N N . PHE A 1 423 ? -22.009 -0.856 38.234 1.00 87.69 423 PHE A N 1
ATOM 3352 C CA . PHE A 1 423 ? -22.765 -1.294 37.063 1.00 87.69 423 PHE A CA 1
ATOM 3353 C C . PHE A 1 423 ? -24.237 -1.443 37.439 1.00 87.69 423 PHE A C 1
ATOM 3355 O O . PHE A 1 423 ? -24.587 -2.289 38.265 1.00 87.69 423 PHE A O 1
ATOM 3362 N N . GLU A 1 424 ? -25.091 -0.636 36.823 1.00 89.00 424 GLU A N 1
ATOM 3363 C CA . GLU A 1 424 ? -26.539 -0.658 37.014 1.00 89.00 424 GLU A CA 1
ATOM 3364 C C . GLU A 1 424 ? -27.181 -1.306 35.780 1.00 89.00 424 GLU A C 1
ATOM 3366 O O . GLU A 1 424 ? -27.109 -0.737 34.689 1.00 89.00 424 GLU A O 1
ATOM 3371 N N . PRO A 1 425 ? -27.740 -2.524 35.899 1.00 87.81 425 PRO A N 1
ATOM 3372 C CA . PRO A 1 425 ? -28.484 -3.137 34.806 1.00 87.81 425 PRO A CA 1
ATOM 3373 C C . PRO A 1 425 ? -29.711 -2.287 34.451 1.00 87.81 425 PRO A C 1
ATOM 3375 O O . PRO A 1 425 ? -30.356 -1.744 35.341 1.00 87.81 425 PRO A O 1
ATOM 3378 N N . ASN A 1 426 ? -30.062 -2.215 33.164 1.00 85.31 426 ASN A N 1
ATOM 3379 C CA . ASN A 1 426 ? -31.289 -1.533 32.725 1.00 85.31 426 ASN A CA 1
ATOM 3380 C C . ASN A 1 426 ? -32.572 -2.288 33.126 1.00 85.31 426 ASN A C 1
ATOM 3382 O O . ASN A 1 426 ? -33.639 -1.684 33.202 1.00 85.31 426 ASN A O 1
ATOM 3386 N N . ASP A 1 427 ? -32.472 -3.596 33.367 1.00 84.38 427 ASP A N 1
ATOM 3387 C CA . ASP A 1 427 ? -33.568 -4.425 33.878 1.00 84.38 427 ASP A CA 1
ATOM 3388 C C . ASP A 1 427 ? -33.666 -4.306 35.415 1.00 84.38 427 ASP A C 1
ATOM 3390 O O . ASP A 1 427 ? -32.793 -3.719 36.047 1.00 84.38 427 ASP A O 1
ATOM 3394 N N . GLU A 1 428 ? -34.656 -4.941 36.063 1.00 72.12 428 GLU A N 1
ATOM 3395 C CA . GLU A 1 428 ? -34.813 -4.979 37.541 1.00 72.12 428 GLU A CA 1
ATOM 3396 C C . GLU A 1 428 ? -33.662 -5.700 38.302 1.00 72.12 428 GLU A C 1
ATOM 3398 O O . GLU A 1 428 ? -33.798 -6.125 39.454 1.00 72.12 428 GLU A O 1
ATOM 3403 N N . GLY A 1 429 ? -32.501 -5.876 37.669 1.00 72.06 429 GLY A N 1
ATOM 3404 C CA . GLY A 1 429 ? -31.305 -6.436 38.274 1.00 72.06 429 GLY A CA 1
ATOM 3405 C C . GLY A 1 429 ? -30.698 -5.503 39.323 1.00 72.06 429 GLY A C 1
ATOM 3406 O O . GLY A 1 429 ? -30.630 -4.289 39.156 1.00 72.06 429 GLY A O 1
ATOM 3407 N N . LYS A 1 430 ? -30.188 -6.080 40.417 1.00 78.81 430 LYS A N 1
ATOM 3408 C CA . LYS A 1 430 ? -29.489 -5.305 41.451 1.00 78.81 430 LYS A CA 1
ATOM 3409 C C . LYS A 1 430 ? -28.206 -4.687 40.892 1.00 78.81 430 LYS A C 1
ATOM 3411 O O . LYS A 1 430 ? -27.396 -5.398 40.288 1.00 78.81 430 LYS A O 1
ATOM 3416 N N . ALA A 1 431 ? -28.009 -3.399 41.174 1.00 81.94 431 ALA A N 1
ATOM 3417 C CA . ALA A 1 431 ? -26.756 -2.696 40.931 1.00 81.94 431 ALA A CA 1
ATOM 3418 C C . ALA A 1 431 ? -25.575 -3.469 41.537 1.00 81.94 431 ALA A C 1
ATOM 3420 O O . ALA A 1 431 ? -25.653 -3.990 42.655 1.00 81.94 431 ALA A O 1
ATOM 3421 N N . LYS A 1 432 ? -24.482 -3.561 40.782 1.00 80.94 432 LYS A N 1
ATOM 3422 C CA . LYS A 1 432 ? -23.247 -4.226 41.192 1.00 80.94 432 LYS A CA 1
ATOM 3423 C C . LYS A 1 432 ? -22.187 -3.167 41.476 1.00 80.94 432 LYS A C 1
ATOM 3425 O O . LYS A 1 432 ? -21.653 -2.567 40.547 1.00 80.94 432 LYS A O 1
ATOM 3430 N N . GLU A 1 433 ? -21.861 -2.964 42.750 1.00 79.75 433 GLU A N 1
ATOM 3431 C CA . GLU A 1 433 ? -20.648 -2.251 43.169 1.00 79.75 433 GLU A CA 1
ATOM 3432 C C . GLU A 1 433 ? -19.493 -3.262 43.186 1.00 79.75 433 GLU A C 1
ATOM 3434 O O . GLU A 1 433 ? -19.573 -4.277 43.879 1.00 79.75 433 GLU A O 1
ATOM 3439 N N . GLN A 1 434 ? -18.455 -3.046 42.372 1.00 70.44 434 GLN A N 1
ATOM 3440 C CA . GLN A 1 434 ? -17.424 -4.069 42.142 1.00 70.44 434 GLN A CA 1
ATOM 3441 C C . GLN A 1 434 ? -16.068 -3.750 42.782 1.00 70.44 434 GLN A C 1
ATOM 3443 O O . GLN A 1 434 ? -15.326 -4.676 43.106 1.00 70.44 434 GLN A O 1
ATOM 3448 N N . ALA A 1 435 ? -15.730 -2.473 42.973 1.00 66.50 435 ALA A N 1
ATOM 3449 C CA . ALA A 1 435 ? -14.498 -2.066 43.644 1.00 66.50 435 ALA A CA 1
ATOM 3450 C C . ALA A 1 435 ? -14.640 -0.658 44.233 1.00 66.50 435 ALA A C 1
ATOM 3452 O O . ALA A 1 435 ? -15.138 0.236 43.547 1.00 66.50 435 ALA A O 1
ATOM 3453 N N . ALA A 1 436 ? -14.163 -0.478 45.467 1.00 71.19 436 ALA A N 1
ATOM 3454 C CA . ALA A 1 436 ? -13.932 0.817 46.095 1.00 71.19 436 ALA A CA 1
ATOM 3455 C C . ALA A 1 436 ? -12.425 0.964 46.356 1.00 71.19 436 ALA A C 1
ATOM 3457 O O . ALA A 1 436 ? -11.832 0.126 47.033 1.00 71.19 436 ALA A O 1
ATOM 3458 N N . PHE A 1 437 ? -11.800 1.991 45.785 1.00 78.50 437 PHE A N 1
ATOM 3459 C CA . PHE A 1 437 ? -10.398 2.329 46.009 1.00 78.50 437 PHE A CA 1
ATOM 3460 C C . PHE A 1 437 ? -10.322 3.608 46.837 1.00 78.50 437 PHE A C 1
ATOM 3462 O O . PHE A 1 437 ? -10.857 4.641 46.435 1.00 78.50 437 PHE A O 1
ATOM 3469 N N . GLU A 1 438 ? -9.668 3.544 47.992 1.00 80.50 438 GLU A N 1
ATOM 3470 C CA . GLU A 1 438 ? -9.418 4.722 48.817 1.00 80.50 438 GLU A CA 1
ATOM 3471 C C . GLU A 1 438 ? -8.081 5.352 48.437 1.00 80.50 438 GLU A C 1
ATOM 3473 O O . GLU A 1 438 ? -7.008 4.786 48.654 1.00 80.50 438 GLU A O 1
ATOM 3478 N N . LEU A 1 439 ? -8.150 6.557 47.882 1.00 80.56 439 LEU A N 1
ATOM 3479 C CA . LEU A 1 439 ? -6.997 7.416 47.704 1.00 80.56 439 LEU A CA 1
ATOM 3480 C C . LEU A 1 439 ? -6.699 8.084 49.050 1.00 80.56 439 LEU A C 1
ATOM 3482 O O . LEU A 1 439 ? -7.380 9.024 49.450 1.00 80.56 439 LEU A O 1
ATOM 3486 N N . SER A 1 440 ? -5.690 7.583 49.759 1.00 75.12 440 SER A N 1
ATOM 3487 C CA . SER A 1 440 ? -5.247 8.114 51.059 1.00 75.12 440 SER A CA 1
ATOM 3488 C C . SER A 1 440 ? -4.152 9.182 50.946 1.00 75.12 440 SER A C 1
ATOM 3490 O O . SER A 1 440 ? -3.750 9.774 51.947 1.00 75.12 440 SER A O 1
ATOM 3492 N N . ALA A 1 441 ? -3.653 9.443 49.735 1.00 69.50 441 ALA A N 1
ATOM 3493 C CA . ALA A 1 441 ? -2.566 10.381 49.500 1.00 69.50 441 ALA A CA 1
ATOM 3494 C C . ALA A 1 441 ? -3.060 11.839 49.471 1.00 69.50 441 ALA A C 1
ATOM 3496 O O . ALA A 1 441 ? -3.891 12.215 48.648 1.00 69.50 441 ALA A O 1
ATOM 3497 N N . ASN A 1 442 ? -2.455 12.695 50.304 1.00 65.50 442 ASN A N 1
ATOM 3498 C CA . ASN A 1 442 ? -2.675 14.151 50.288 1.00 65.50 442 ASN A CA 1
ATOM 3499 C C . ASN A 1 442 ? -2.142 14.842 49.016 1.00 65.50 442 ASN A C 1
ATOM 3501 O O . ASN A 1 442 ? -2.354 16.036 48.843 1.00 65.50 442 ASN A O 1
ATOM 3505 N N . GLY A 1 443 ? -1.420 14.116 48.156 1.00 71.06 443 GLY A N 1
ATOM 3506 C CA . GLY A 1 443 ? -0.871 14.619 46.893 1.00 71.06 443 GLY A CA 1
ATOM 3507 C C . GLY A 1 443 ? -1.808 14.477 45.691 1.00 71.06 443 GLY A C 1
ATOM 3508 O O . GLY A 1 443 ? -1.357 14.692 44.570 1.00 71.06 443 GLY A O 1
ATOM 3509 N N . GLY A 1 444 ? -3.068 14.084 45.910 1.00 82.69 444 GLY A N 1
ATOM 3510 C CA . GLY A 1 444 ? -4.022 13.831 44.835 1.00 82.69 444 GLY A CA 1
ATOM 3511 C C . GLY A 1 444 ? -3.752 12.528 44.076 1.00 82.69 444 GLY A C 1
ATOM 3512 O O . GLY A 1 444 ? -3.007 11.658 44.532 1.00 82.69 444 GLY A O 1
ATOM 3513 N N . GLY A 1 445 ? -4.407 12.361 42.929 1.00 86.69 445 GLY A N 1
ATOM 3514 C CA . GLY A 1 445 ? -4.300 11.171 42.086 1.00 86.69 445 GLY A CA 1
ATOM 3515 C C . GLY A 1 445 ? -5.093 11.296 40.790 1.00 86.69 445 GLY A C 1
ATOM 3516 O O . GLY A 1 445 ? -5.772 12.294 40.560 1.00 86.69 445 GLY A O 1
ATOM 3517 N N . VAL A 1 446 ? -5.016 10.271 39.944 1.00 87.81 446 VAL A N 1
ATOM 3518 C CA . VAL A 1 446 ? -5.798 10.176 38.705 1.00 87.81 446 VAL A CA 1
ATOM 3519 C C . VAL A 1 446 ? -6.467 8.810 38.611 1.00 87.81 446 VAL A C 1
ATOM 3521 O O . VAL A 1 446 ? -5.883 7.805 39.017 1.00 87.81 446 VAL A O 1
ATOM 3524 N N . MET A 1 447 ? -7.688 8.776 38.085 1.00 87.38 447 MET A N 1
ATOM 3525 C CA . MET A 1 447 ? -8.466 7.557 37.859 1.00 87.38 447 MET A CA 1
ATOM 3526 C C . MET A 1 447 ? -8.788 7.424 36.374 1.00 87.38 447 MET A C 1
ATOM 3528 O O . MET A 1 447 ? -9.095 8.419 35.720 1.00 87.38 447 MET A O 1
ATOM 3532 N N . LEU A 1 448 ? -8.757 6.191 35.868 1.00 87.81 448 LEU A N 1
ATOM 3533 C CA . LEU A 1 448 ? -9.094 5.852 34.488 1.00 87.81 448 LEU A CA 1
ATOM 3534 C C . LEU A 1 448 ? -10.135 4.729 34.476 1.00 87.81 448 LEU A C 1
ATOM 3536 O O . LEU A 1 448 ? -9.918 3.665 35.057 1.00 87.81 448 LEU A O 1
ATOM 3540 N N . GLY A 1 449 ? -11.250 4.960 33.789 1.00 87.88 449 GLY A N 1
ATOM 3541 C CA . GLY A 1 449 ? -12.249 3.947 33.464 1.00 87.88 449 GLY A CA 1
ATOM 3542 C C . GLY A 1 449 ? -12.313 3.722 31.957 1.00 87.88 449 GLY A C 1
ATOM 3543 O O . GLY A 1 449 ? -12.350 4.681 31.192 1.00 87.88 449 GLY A O 1
ATOM 3544 N N . THR A 1 450 ? -12.347 2.463 31.527 1.00 89.31 450 THR A N 1
ATOM 3545 C CA . THR A 1 450 ? -12.533 2.074 30.120 1.00 89.31 450 THR A CA 1
ATOM 3546 C C . THR A 1 450 ? -13.434 0.844 30.031 1.00 89.31 450 THR A C 1
ATOM 3548 O O . THR A 1 450 ? -13.639 0.136 31.023 1.00 89.31 450 THR A O 1
ATOM 3551 N N . TYR A 1 451 ? -13.989 0.586 28.850 1.00 88.75 451 TYR A N 1
ATOM 3552 C CA . TYR A 1 451 ? -14.837 -0.569 28.585 1.00 88.75 451 TYR A CA 1
ATOM 3553 C C . TYR A 1 451 ? -14.622 -1.107 27.170 1.00 88.75 451 TYR A C 1
ATOM 3555 O O . TYR A 1 451 ? -14.113 -0.427 26.281 1.00 88.75 451 TYR A O 1
ATOM 3563 N N . ASN A 1 452 ? -15.056 -2.343 26.955 1.00 91.25 452 ASN A N 1
ATOM 3564 C CA . ASN A 1 452 ? -15.219 -2.909 25.626 1.00 91.25 452 ASN A CA 1
ATOM 3565 C C . ASN A 1 452 ? -16.458 -3.811 25.601 1.00 91.25 452 ASN A C 1
ATOM 3567 O O . ASN A 1 452 ? -16.953 -4.216 26.658 1.00 91.25 452 ASN A O 1
ATOM 3571 N N . THR A 1 453 ? -16.975 -4.114 24.414 1.00 90.62 453 THR A N 1
ATOM 3572 C CA . THR A 1 453 ? -18.152 -4.971 24.242 1.00 90.62 453 THR A CA 1
ATOM 3573 C C . THR A 1 453 ? -17.747 -6.294 23.609 1.00 90.62 453 THR A C 1
ATOM 3575 O O . THR A 1 453 ? -16.853 -6.352 22.769 1.00 90.62 453 THR A O 1
ATOM 3578 N N . ARG A 1 454 ? -18.428 -7.382 23.984 1.00 93.31 454 ARG A N 1
ATOM 3579 C CA . ARG A 1 454 ? -18.197 -8.699 23.371 1.00 93.31 454 ARG A CA 1
ATOM 3580 C C . ARG A 1 454 ? -18.367 -8.659 21.848 1.00 93.31 454 ARG A C 1
ATOM 3582 O O . ARG A 1 454 ? -17.556 -9.239 21.143 1.00 93.31 454 ARG A O 1
ATOM 3589 N N . GLU A 1 455 ? -19.370 -7.934 21.358 1.00 91.06 455 GLU A N 1
ATOM 3590 C CA . GLU A 1 455 ? -19.632 -7.773 19.924 1.00 91.06 455 GLU A CA 1
ATOM 3591 C C . GLU A 1 455 ? -18.444 -7.143 19.178 1.00 91.06 455 GLU A C 1
ATOM 3593 O O . GLU A 1 455 ? -18.017 -7.660 18.148 1.00 91.06 455 GLU A O 1
ATOM 3598 N N . SER A 1 456 ? -17.877 -6.059 19.719 1.00 89.69 456 SER A N 1
ATOM 3599 C CA . SER A 1 456 ? -16.704 -5.387 19.146 1.00 89.69 456 SER A CA 1
ATOM 3600 C C . SER A 1 456 ? -15.487 -6.319 19.109 1.00 89.69 456 SER A C 1
ATOM 3602 O O . SER A 1 456 ? -14.799 -6.430 18.092 1.00 89.69 456 SER A O 1
ATOM 3604 N N . VAL A 1 457 ? -15.259 -7.066 20.193 1.00 93.75 457 VAL A N 1
ATOM 3605 C CA . VAL A 1 457 ? -14.167 -8.046 20.286 1.00 93.75 457 VAL A CA 1
ATOM 3606 C C . VAL A 1 457 ? -14.353 -9.203 19.297 1.00 93.75 457 VAL A C 1
ATOM 3608 O O . VAL A 1 457 ? -13.386 -9.633 18.671 1.00 93.75 457 VAL A O 1
ATOM 3611 N N . GLU A 1 458 ? -15.579 -9.693 19.107 1.00 93.38 458 GLU A N 1
ATOM 3612 C CA . GLU A 1 458 ? -15.891 -10.740 18.126 1.00 93.38 458 GLU A CA 1
ATOM 3613 C C . GLU A 1 458 ? -15.673 -10.264 16.687 1.00 93.38 458 GLU A C 1
ATOM 3615 O O . GLU A 1 458 ? -15.089 -10.996 15.887 1.00 93.38 458 GLU A O 1
ATOM 3620 N N . LYS A 1 459 ? -16.082 -9.032 16.358 1.00 90.88 459 LYS A N 1
ATOM 3621 C CA . LYS A 1 459 ? -15.819 -8.411 15.050 1.00 90.88 459 LYS A CA 1
ATOM 3622 C C . LYS A 1 459 ? -14.321 -8.274 14.789 1.00 90.88 459 LYS A C 1
ATOM 3624 O O . LYS A 1 459 ? -13.851 -8.679 13.730 1.00 90.88 459 LYS A O 1
ATOM 3629 N N . PHE A 1 460 ? -13.572 -7.771 15.770 1.00 93.31 460 PHE A N 1
ATOM 3630 C CA . PHE A 1 460 ? -12.115 -7.668 15.700 1.00 93.31 460 PHE A CA 1
ATOM 3631 C C . PHE A 1 460 ? -11.451 -9.030 15.464 1.00 93.31 460 PHE A C 1
ATOM 3633 O O . PHE A 1 460 ? -10.641 -9.175 14.549 1.00 93.31 460 PHE A O 1
ATOM 3640 N N . ALA A 1 461 ? -11.836 -10.050 16.235 1.00 95.38 461 ALA A N 1
ATOM 3641 C CA . ALA A 1 461 ? -11.301 -11.397 16.082 1.00 95.38 461 ALA A CA 1
ATOM 3642 C C . ALA A 1 461 ? -11.573 -11.970 14.684 1.00 95.38 461 ALA A C 1
ATOM 3644 O O . ALA A 1 461 ? -10.647 -12.473 14.048 1.00 95.38 461 ALA A O 1
ATOM 3645 N N . ARG A 1 462 ? -12.807 -11.835 14.172 1.00 92.94 462 ARG A N 1
ATOM 3646 C CA . ARG A 1 462 ? -13.160 -12.237 12.798 1.00 92.94 462 ARG A CA 1
ATOM 3647 C C . ARG A 1 462 ? -12.272 -11.544 11.770 1.00 92.94 462 ARG A C 1
ATOM 3649 O O . ARG A 1 462 ? -11.630 -12.237 10.990 1.00 92.94 462 ARG A O 1
ATOM 3656 N N . CYS A 1 463 ? -12.146 -10.214 11.823 1.00 92.06 463 CYS A N 1
ATOM 3657 C CA . CYS A 1 463 ? -11.256 -9.469 10.927 1.00 92.06 463 CYS A CA 1
ATOM 3658 C C . CYS A 1 463 ? -9.835 -10.043 10.926 1.00 92.06 463 CYS A C 1
ATOM 3660 O O . CYS A 1 463 ? -9.242 -10.220 9.864 1.00 92.06 463 CYS A O 1
ATOM 3662 N N . CYS A 1 464 ? -9.276 -10.331 12.104 1.00 95.56 464 CYS A N 1
ATOM 3663 C CA . CYS A 1 464 ? -7.924 -10.865 12.227 1.00 95.56 464 CYS A CA 1
ATOM 3664 C C . CYS A 1 464 ? -7.778 -12.276 11.643 1.00 95.56 464 CYS A C 1
ATOM 3666 O O . CYS A 1 464 ? -6.787 -12.527 10.957 1.00 95.56 464 CYS A O 1
ATOM 3668 N N . PHE A 1 465 ? -8.737 -13.178 11.877 1.00 95.19 465 PHE A N 1
ATOM 3669 C CA . PHE A 1 465 ? -8.709 -14.525 11.296 1.00 95.19 465 PHE A CA 1
ATOM 3670 C C . PHE A 1 465 ? -8.813 -14.489 9.771 1.00 95.19 465 PHE A C 1
ATOM 3672 O O . PHE A 1 465 ? -7.994 -15.104 9.091 1.00 95.19 465 PHE A O 1
ATOM 3679 N N . GLU A 1 466 ? -9.760 -13.722 9.232 1.00 89.75 466 GLU A N 1
ATOM 3680 C CA . GLU A 1 466 ? -9.953 -13.593 7.783 1.00 89.75 466 GLU A CA 1
ATOM 3681 C C . GLU A 1 466 ? -8.738 -12.949 7.106 1.00 89.75 466 GLU A C 1
ATOM 3683 O O . GLU A 1 466 ? -8.279 -13.398 6.055 1.00 89.75 466 GLU A O 1
ATOM 3688 N N . HIS A 1 467 ? -8.153 -11.922 7.730 1.00 89.94 467 HIS A N 1
ATOM 3689 C CA . HIS A 1 467 ? -6.951 -11.287 7.201 1.00 89.94 467 HIS A CA 1
ATOM 3690 C C . HIS A 1 467 ? -5.741 -12.231 7.230 1.00 89.94 467 HIS A C 1
ATOM 3692 O O . HIS A 1 467 ? -4.978 -12.286 6.267 1.00 89.94 467 HIS A O 1
ATOM 3698 N N . ALA A 1 468 ? -5.580 -13.019 8.295 1.00 93.12 468 ALA A N 1
ATOM 3699 C CA . ALA A 1 468 ? -4.533 -14.033 8.389 1.00 93.12 468 ALA A CA 1
ATOM 3700 C C . ALA A 1 468 ? -4.699 -15.146 7.338 1.00 93.12 468 ALA A C 1
ATOM 3702 O O . ALA A 1 468 ? -3.711 -15.552 6.728 1.00 93.12 468 ALA A O 1
ATOM 3703 N N . LEU A 1 469 ? -5.936 -15.576 7.055 1.00 90.62 469 LEU A N 1
ATOM 3704 C CA . LEU A 1 469 ? -6.245 -16.510 5.964 1.00 90.62 469 LEU A CA 1
ATOM 3705 C C . LEU A 1 469 ? -5.908 -15.929 4.591 1.00 90.62 469 LEU A C 1
ATOM 3707 O O . LEU A 1 469 ? -5.332 -16.629 3.760 1.00 90.62 469 LEU A O 1
ATOM 3711 N N . HIS A 1 470 ? -6.255 -14.661 4.361 1.00 83.75 470 HIS A N 1
ATOM 3712 C CA . HIS A 1 470 ? -5.960 -13.963 3.111 1.00 83.75 470 HIS A CA 1
ATOM 3713 C C . HIS A 1 470 ? -4.452 -13.840 2.864 1.00 83.75 470 HIS A C 1
ATOM 3715 O O . HIS A 1 470 ? -3.992 -14.051 1.745 1.00 83.75 470 HIS A O 1
ATOM 3721 N N . MET A 1 471 ? -3.693 -13.526 3.914 1.00 84.69 471 MET A N 1
ATOM 3722 C CA . MET A 1 471 ? -2.236 -13.391 3.862 1.00 84.69 471 MET A CA 1
ATOM 3723 C C . MET A 1 471 ? -1.498 -14.734 3.958 1.00 84.69 471 MET A C 1
ATOM 3725 O O . MET A 1 471 ? -0.277 -14.756 3.815 1.00 84.69 471 MET A O 1
ATOM 3729 N N . GLU A 1 472 ? -2.215 -15.831 4.225 1.00 93.44 472 GLU A N 1
ATOM 3730 C CA . GLU A 1 472 ? -1.667 -17.167 4.499 1.00 93.44 472 GLU A CA 1
ATOM 3731 C C . GLU A 1 472 ? -0.584 -17.148 5.590 1.00 93.44 472 GLU A C 1
ATOM 3733 O O . GLU A 1 472 ? 0.494 -17.729 5.462 1.00 93.44 472 GLU A O 1
ATOM 3738 N N . MET A 1 473 ? -0.873 -16.445 6.687 1.00 95.94 473 MET A N 1
ATOM 3739 C CA . MET A 1 473 ? 0.041 -16.247 7.811 1.00 95.94 473 MET A CA 1
ATOM 3740 C C . MET A 1 473 ? -0.563 -16.764 9.121 1.00 95.94 473 MET A C 1
ATOM 3742 O O . MET A 1 473 ? -1.769 -16.637 9.327 1.00 95.94 473 MET A O 1
ATOM 3746 N N . PRO A 1 474 ? 0.248 -17.301 10.051 1.00 98.19 474 PRO A N 1
ATOM 3747 C CA . PRO A 1 474 ? -0.226 -17.602 11.396 1.00 98.19 474 PRO A CA 1
ATOM 3748 C C . PRO A 1 474 ? -0.656 -16.322 12.127 1.00 98.19 474 PRO A C 1
ATOM 3750 O O . PRO A 1 474 ? -0.133 -15.233 11.866 1.00 98.19 474 PRO A O 1
ATOM 3753 N N . LEU A 1 475 ? -1.598 -16.467 13.060 1.00 98.69 475 LEU A N 1
ATOM 3754 C CA . LEU A 1 475 ? -2.181 -15.370 13.828 1.00 98.69 475 LEU A CA 1
ATOM 3755 C C . LEU A 1 475 ? -1.803 -15.474 15.308 1.00 98.69 475 LEU A C 1
ATOM 3757 O O . LEU A 1 475 ? -2.005 -16.506 15.945 1.00 98.69 475 LEU A O 1
ATOM 3761 N N . TYR A 1 476 ? -1.334 -14.367 15.873 1.00 98.75 476 TYR A N 1
ATOM 3762 C CA . TYR A 1 476 ? -1.103 -14.216 17.304 1.00 98.75 476 TYR A CA 1
ATOM 3763 C C . TYR A 1 476 ? -2.018 -13.146 17.881 1.00 98.75 476 TYR A C 1
ATOM 3765 O O . TYR A 1 476 ? -2.083 -12.049 17.334 1.00 98.75 476 TYR A O 1
ATOM 3773 N N . PHE A 1 477 ? -2.671 -13.424 19.008 1.00 98.69 477 PHE A N 1
ATOM 3774 C CA . PHE A 1 477 ? -3.321 -12.392 19.821 1.00 98.69 477 PHE A CA 1
ATOM 3775 C C . PHE A 1 477 ? -2.534 -12.169 21.112 1.00 98.69 477 PHE A C 1
ATOM 3777 O O . PHE A 1 477 ? -2.267 -13.123 21.846 1.00 98.69 477 PHE A O 1
ATOM 3784 N N . SER A 1 478 ? -2.170 -10.920 21.405 1.00 98.25 478 SER A N 1
ATOM 3785 C CA . SER A 1 478 ? -1.453 -10.572 22.636 1.00 98.25 478 SER A CA 1
ATOM 3786 C C . SER A 1 478 ? -2.345 -9.890 23.663 1.00 98.25 478 SER A C 1
ATOM 3788 O O . SER A 1 478 ? -3.091 -8.972 23.327 1.00 98.25 478 SER A O 1
ATOM 3790 N N . SER A 1 479 ? -2.200 -10.270 24.931 1.00 97.44 479 SER A N 1
ATOM 3791 C CA . SER A 1 479 ? -2.925 -9.648 26.045 1.00 97.44 479 SER A CA 1
ATOM 3792 C C . SER A 1 479 ? -2.098 -9.602 27.331 1.00 97.44 479 SER A C 1
ATOM 3794 O O . SER A 1 479 ? -0.993 -10.139 27.401 1.00 97.44 479 SER A O 1
ATOM 3796 N N . LYS A 1 480 ? -2.643 -9.000 28.389 1.00 96.81 480 LYS A N 1
ATOM 3797 C CA . LYS A 1 480 ? -2.141 -9.122 29.762 1.00 96.81 480 LYS A CA 1
ATOM 3798 C C . LYS A 1 480 ? -3.167 -9.818 30.661 1.00 96.81 480 LYS A C 1
ATOM 3800 O O . LYS A 1 480 ? -3.390 -9.404 31.797 1.00 96.81 480 LYS A O 1
ATOM 3805 N N . ALA A 1 481 ? -3.792 -10.891 30.166 1.00 94.38 481 ALA A N 1
ATOM 3806 C CA . ALA A 1 481 ? -4.842 -11.632 30.877 1.00 94.38 481 ALA A CA 1
ATOM 3807 C C . ALA A 1 481 ? -4.402 -12.224 32.233 1.00 94.38 481 ALA A C 1
ATOM 3809 O O . ALA A 1 481 ? -5.242 -12.460 33.095 1.00 94.38 481 ALA A O 1
ATOM 3810 N N . ASN A 1 482 ? -3.099 -12.400 32.476 1.00 92.88 482 ASN A N 1
ATOM 3811 C CA . ASN A 1 482 ? -2.588 -12.782 33.798 1.00 92.88 482 ASN A CA 1
ATOM 3812 C C . ASN A 1 482 ? -2.745 -11.680 34.866 1.00 92.88 482 ASN A C 1
ATOM 3814 O O . ASN A 1 482 ? -2.767 -11.992 36.053 1.00 92.88 482 ASN A O 1
ATOM 3818 N N . ILE A 1 483 ? -2.860 -10.411 34.457 1.00 94.81 483 ILE A N 1
ATOM 3819 C CA . ILE A 1 483 ? -3.116 -9.260 35.336 1.00 94.81 483 ILE A CA 1
ATOM 3820 C C . ILE A 1 483 ? -4.573 -8.797 35.199 1.00 94.81 483 ILE A C 1
ATOM 3822 O O . ILE A 1 483 ? -5.274 -8.621 36.193 1.00 94.81 483 ILE A O 1
ATOM 3826 N N . LEU A 1 484 ? -5.060 -8.645 33.966 1.00 92.56 484 LEU A N 1
ATOM 3827 C CA . LEU A 1 484 ? -6.413 -8.190 33.640 1.00 92.56 484 LEU A CA 1
ATOM 3828 C C . LEU A 1 484 ? -7.349 -9.369 33.340 1.00 92.56 484 LEU A C 1
ATOM 3830 O O . LEU A 1 484 ? -7.969 -9.432 32.280 1.00 92.56 484 LEU A O 1
ATOM 3834 N N . GLY A 1 485 ? -7.484 -10.297 34.290 1.00 92.56 485 GLY A N 1
ATOM 3835 C CA . GLY A 1 485 ? -8.157 -11.586 34.067 1.00 92.56 485 GLY A CA 1
ATOM 3836 C C . GLY A 1 485 ? -9.607 -11.519 33.578 1.00 92.56 485 GLY A C 1
ATOM 3837 O O . GLY A 1 485 ? -10.052 -12.433 32.899 1.00 92.56 485 GLY A O 1
ATOM 3838 N N . ARG A 1 486 ? -10.351 -10.442 33.872 1.00 92.56 486 ARG A N 1
ATOM 3839 C CA . ARG A 1 486 ? -11.719 -10.253 33.347 1.00 92.56 486 ARG A CA 1
ATOM 3840 C C . ARG A 1 486 ? -11.746 -9.487 32.026 1.00 92.56 486 ARG A C 1
ATOM 3842 O O . ARG A 1 486 ? -12.445 -9.892 31.107 1.00 92.56 486 ARG A O 1
ATOM 3849 N N . PHE A 1 487 ? -11.012 -8.377 31.947 1.00 92.94 487 PHE A N 1
ATOM 3850 C CA . PHE A 1 487 ? -11.046 -7.489 30.782 1.00 92.94 487 PHE A CA 1
ATOM 3851 C C . PHE A 1 487 ? -10.346 -8.132 29.582 1.00 92.94 487 PHE A C 1
ATOM 3853 O O . PHE A 1 487 ? -10.954 -8.306 28.534 1.00 92.94 487 PHE A O 1
ATOM 3860 N N . ASP A 1 488 ? -9.100 -8.567 29.762 1.00 96.31 488 ASP A N 1
ATOM 3861 C CA . ASP A 1 488 ? -8.328 -9.231 28.710 1.00 96.31 488 ASP A CA 1
ATOM 3862 C C . ASP A 1 488 ? -8.740 -10.699 28.550 1.00 96.31 488 ASP A C 1
ATOM 3864 O O . ASP A 1 488 ? -8.643 -11.243 27.451 1.00 96.31 488 ASP A O 1
ATOM 3868 N N . GLY A 1 489 ? -9.263 -11.321 29.615 1.00 97.06 489 GLY A N 1
ATOM 3869 C CA . GLY A 1 489 ? -9.852 -12.661 29.551 1.00 97.06 489 GLY A CA 1
ATOM 3870 C C . GLY A 1 489 ? -10.990 -12.754 28.534 1.00 97.06 489 GLY A C 1
ATOM 3871 O O . GLY A 1 489 ? -11.019 -13.698 27.754 1.00 97.06 489 GLY A O 1
ATOM 3872 N N . LEU A 1 490 ? -11.848 -11.726 28.438 1.00 96.94 490 LEU A N 1
ATOM 3873 C CA . LEU A 1 490 ? -12.902 -11.666 27.418 1.00 96.94 490 LEU A CA 1
ATOM 3874 C C . LEU A 1 490 ? -12.343 -11.804 25.993 1.00 96.94 490 LEU A C 1
ATOM 3876 O O . LEU A 1 490 ? -12.920 -12.523 25.181 1.00 96.94 490 LEU A O 1
ATOM 3880 N N . PHE A 1 491 ? -11.233 -11.128 25.688 1.00 97.50 491 PHE A N 1
ATOM 3881 C CA . PHE A 1 491 ? -10.608 -11.214 24.369 1.00 97.50 491 PHE A CA 1
ATOM 3882 C C . PHE A 1 491 ? -10.050 -12.609 24.107 1.00 97.50 491 PHE A C 1
ATOM 3884 O O . PHE A 1 491 ? -10.332 -13.194 23.064 1.00 97.50 491 PHE A O 1
ATOM 3891 N N . VAL A 1 492 ? -9.296 -13.153 25.064 1.00 97.94 492 VAL A N 1
ATOM 3892 C CA . VAL A 1 492 ? -8.727 -14.503 24.964 1.00 97.94 492 VAL A CA 1
ATOM 3893 C C . VAL A 1 492 ? -9.831 -15.538 24.729 1.00 97.94 492 VAL A C 1
ATOM 3895 O O . VAL A 1 492 ? -9.717 -16.354 23.814 1.00 97.94 492 VAL A O 1
ATOM 3898 N N . ASP A 1 493 ? -10.923 -15.463 25.490 1.00 98.06 493 ASP A N 1
ATOM 3899 C CA . ASP A 1 493 ? -12.062 -16.373 25.367 1.00 98.06 493 ASP A CA 1
ATOM 3900 C C . ASP A 1 493 ? -12.729 -16.270 23.991 1.00 98.06 493 ASP A C 1
ATOM 3902 O O . ASP A 1 493 ? -12.995 -17.290 23.356 1.00 98.06 493 ASP A O 1
ATOM 3906 N N . VAL A 1 494 ? -12.981 -15.048 23.506 1.00 98.19 494 VAL A N 1
ATOM 3907 C CA . VAL A 1 494 ? -13.607 -14.815 22.195 1.00 98.19 494 VAL A CA 1
ATOM 3908 C C . VAL A 1 494 ? -12.749 -15.367 21.060 1.00 98.19 494 VAL A C 1
ATOM 3910 O O . VAL A 1 494 ? -13.261 -16.091 20.204 1.00 98.19 494 VAL A O 1
ATOM 3913 N N . PHE A 1 495 ? -11.453 -15.052 21.047 1.00 98.50 495 PHE A N 1
ATOM 3914 C CA . PHE A 1 495 ? -10.551 -15.524 20.001 1.00 98.50 495 PHE A CA 1
ATOM 3915 C C . PHE A 1 495 ? -10.441 -17.054 19.996 1.00 98.50 495 PHE A C 1
ATOM 3917 O O . PHE A 1 495 ? -10.557 -17.669 18.937 1.00 98.50 495 PHE A O 1
ATOM 3924 N N . ASN A 1 496 ? -10.272 -17.678 21.167 1.00 98.38 496 ASN A N 1
ATOM 3925 C CA . ASN A 1 496 ? -10.193 -19.135 21.275 1.00 98.38 496 ASN A CA 1
ATOM 3926 C C . ASN A 1 496 ? -11.499 -19.808 20.843 1.00 98.38 496 ASN A C 1
ATOM 3928 O O . ASN A 1 496 ? -11.465 -20.774 20.079 1.00 98.38 496 ASN A O 1
ATOM 3932 N N . HIS A 1 497 ? -12.647 -19.284 21.282 1.00 98.06 497 HIS A N 1
ATOM 3933 C CA . HIS A 1 497 ? -13.951 -19.807 20.884 1.00 98.06 497 HIS A CA 1
ATOM 3934 C C . HIS A 1 497 ? -14.125 -19.757 19.363 1.00 98.06 497 HIS A C 1
ATOM 3936 O O . HIS A 1 497 ? -14.411 -20.778 18.746 1.00 98.06 497 HIS A O 1
ATOM 3942 N N . LEU A 1 498 ? -13.898 -18.595 18.739 1.00 96.81 498 LEU A N 1
ATOM 3943 C CA . LEU A 1 498 ? -14.027 -18.443 17.287 1.00 96.81 498 LEU A CA 1
ATOM 3944 C C . LEU A 1 498 ? -13.045 -19.322 16.513 1.00 96.81 498 LEU A C 1
ATOM 3946 O O . LEU A 1 498 ? -13.423 -19.893 15.489 1.00 96.81 498 LEU A O 1
ATOM 3950 N N . TYR A 1 499 ? -11.807 -19.457 16.993 1.00 98.12 499 TYR A N 1
ATOM 3951 C CA . TYR A 1 499 ? -10.830 -20.331 16.358 1.00 98.12 499 TYR A CA 1
ATOM 3952 C C . TYR A 1 499 ? -11.311 -21.780 16.335 1.00 98.12 499 TYR A C 1
ATOM 3954 O O . TYR A 1 499 ? -11.353 -22.394 15.271 1.00 98.12 499 TYR A O 1
ATOM 3962 N N . HIS A 1 500 ? -11.706 -22.318 17.490 1.00 97.62 500 HIS A N 1
ATOM 3963 C CA . HIS A 1 500 ? -12.136 -23.709 17.601 1.00 97.62 500 HIS A CA 1
ATOM 3964 C C . HIS A 1 500 ? -13.458 -23.994 16.885 1.00 97.62 500 HIS A C 1
ATOM 3966 O O . HIS A 1 500 ? -13.595 -25.074 16.317 1.00 97.62 500 HIS A O 1
ATOM 3972 N N . ASP A 1 501 ? -14.387 -23.038 16.893 1.00 96.75 501 ASP A N 1
ATOM 3973 C CA . ASP A 1 501 ? -15.704 -23.163 16.264 1.00 96.75 501 ASP A CA 1
ATOM 3974 C C . ASP A 1 501 ? -15.629 -23.063 14.731 1.00 96.75 501 ASP A C 1
ATOM 3976 O O . ASP A 1 501 ? -16.211 -23.883 14.025 1.00 96.75 501 ASP A O 1
ATOM 3980 N N . LYS A 1 502 ? -14.884 -22.082 14.192 1.00 94.69 502 LYS A N 1
ATOM 3981 C CA . LYS A 1 502 ? -14.984 -21.710 12.765 1.00 94.69 502 LYS A CA 1
ATOM 3982 C C . LYS A 1 502 ? -13.693 -21.829 11.964 1.00 94.69 502 LYS A C 1
ATOM 3984 O O . LYS A 1 502 ? -13.742 -22.201 10.795 1.00 94.69 502 LYS A O 1
ATOM 3989 N N . TYR A 1 503 ? -12.545 -21.503 12.553 1.00 95.69 503 TYR A N 1
ATOM 3990 C CA . TYR A 1 503 ? -11.327 -21.245 11.770 1.00 95.69 503 TYR A CA 1
ATOM 3991 C C . TYR A 1 503 ? -10.301 -22.374 11.789 1.00 95.69 503 TYR A C 1
ATOM 3993 O O . TYR A 1 503 ? -9.529 -22.506 10.841 1.00 95.69 503 TYR A O 1
ATOM 4001 N N . ARG A 1 504 ? -10.298 -23.219 12.823 1.00 97.50 504 ARG A N 1
ATOM 4002 C CA . ARG A 1 504 ? -9.262 -24.233 13.046 1.00 97.50 504 ARG A CA 1
ATOM 4003 C C . ARG A 1 504 ? -9.030 -25.127 11.831 1.00 97.50 504 ARG A C 1
ATOM 4005 O O . ARG A 1 504 ? -7.890 -25.286 11.413 1.00 97.50 504 ARG A O 1
ATOM 4012 N N . LYS A 1 505 ? -10.101 -25.670 11.248 1.00 97.19 505 LYS A N 1
ATOM 4013 C CA . LYS A 1 505 ? -10.004 -26.584 10.102 1.00 97.19 505 LYS A CA 1
ATOM 4014 C C . LYS A 1 505 ? -9.349 -25.912 8.889 1.00 97.19 505 LYS A C 1
ATOM 4016 O O . LYS A 1 505 ? -8.436 -26.475 8.300 1.00 97.19 505 LYS A O 1
ATOM 4021 N N . VAL A 1 506 ? -9.770 -24.690 8.561 1.00 95.00 506 VAL A N 1
ATOM 4022 C CA . VAL A 1 506 ? -9.252 -23.940 7.403 1.00 95.00 506 VAL A CA 1
ATOM 4023 C C . VAL A 1 506 ? -7.800 -23.497 7.628 1.00 95.00 506 VAL A C 1
ATOM 4025 O O . VAL A 1 506 ? -6.992 -23.510 6.701 1.00 95.00 506 VAL A O 1
ATOM 4028 N N . PHE A 1 507 ? -7.439 -23.146 8.866 1.00 97.12 507 PHE A N 1
ATOM 4029 C CA . PHE A 1 507 ? -6.056 -22.832 9.239 1.00 97.12 507 PHE A CA 1
ATOM 4030 C C . PHE A 1 507 ? -5.142 -24.057 9.094 1.00 97.12 507 PHE A C 1
ATOM 4032 O O . PHE A 1 507 ? -4.087 -23.959 8.467 1.00 97.12 507 PHE A O 1
ATOM 4039 N N . GLU A 1 508 ? -5.573 -25.218 9.601 1.00 96.81 508 GLU A N 1
ATOM 4040 C CA . GLU A 1 508 ? -4.841 -26.485 9.486 1.00 96.81 508 GLU A CA 1
ATOM 4041 C C . GLU A 1 508 ? -4.665 -26.911 8.014 1.00 96.81 508 GLU A C 1
ATOM 4043 O O . GLU A 1 508 ? -3.568 -27.309 7.625 1.00 96.81 508 GLU A O 1
ATOM 4048 N N . GLU A 1 509 ? -5.692 -26.746 7.170 1.00 96.38 509 GLU A N 1
ATOM 4049 C CA . GLU A 1 509 ? -5.624 -27.008 5.720 1.00 96.38 509 GLU A CA 1
ATOM 4050 C C . GLU A 1 509 ? -4.597 -26.120 4.994 1.00 96.38 509 GLU A C 1
ATOM 4052 O O . GLU A 1 509 ? -3.937 -26.576 4.059 1.00 96.38 509 GLU A O 1
ATOM 4057 N N . LYS A 1 510 ? -4.420 -24.868 5.439 1.00 94.19 510 LYS A N 1
ATOM 4058 C CA . LYS A 1 510 ? -3.402 -23.935 4.921 1.00 94.19 510 LYS A CA 1
ATOM 4059 C C . LYS A 1 510 ? -2.035 -24.061 5.610 1.00 94.19 510 LYS A C 1
ATOM 4061 O O . LYS A 1 510 ? -1.105 -23.348 5.241 1.00 94.19 510 LYS A O 1
ATOM 4066 N N . GLY A 1 511 ? -1.888 -24.945 6.599 1.00 96.69 511 GLY A N 1
ATOM 4067 C CA . GLY A 1 511 ? -0.638 -25.122 7.346 1.00 96.69 511 GLY A CA 1
ATOM 4068 C C . GLY A 1 511 ? -0.259 -23.934 8.242 1.00 96.69 511 GLY A C 1
ATOM 4069 O O . GLY A 1 511 ? 0.917 -23.762 8.566 1.00 96.69 511 GLY A O 1
ATOM 4070 N N . ILE A 1 512 ? -1.236 -23.117 8.640 1.00 97.75 512 ILE A N 1
ATOM 4071 C CA . ILE A 1 512 ? -1.073 -21.982 9.560 1.00 97.75 512 ILE A CA 1
ATOM 4072 C C . ILE A 1 512 ? -1.807 -22.256 10.880 1.00 97.75 512 ILE A C 1
ATOM 4074 O O . ILE A 1 512 ? -2.584 -23.199 10.993 1.00 97.75 512 ILE A O 1
ATOM 4078 N N . TRP A 1 513 ? -1.543 -21.459 11.916 1.00 98.31 513 TRP A N 1
ATOM 4079 C CA . TRP A 1 513 ? -2.094 -21.677 13.259 1.00 98.31 513 TRP A CA 1
ATOM 4080 C C . TRP A 1 513 ? -2.491 -20.367 13.940 1.00 98.31 513 TRP A C 1
ATOM 4082 O O . TRP A 1 513 ? -2.098 -19.280 13.511 1.00 98.31 513 TRP A O 1
ATOM 4092 N N . PHE A 1 514 ? -3.256 -20.492 15.022 1.00 98.62 514 PHE A N 1
ATOM 4093 C CA . PHE A 1 514 ? -3.600 -19.401 15.926 1.00 98.62 514 PHE A CA 1
ATOM 4094 C C . PHE A 1 514 ? -3.055 -19.666 17.331 1.00 98.62 514 PHE A C 1
ATOM 4096 O O . PHE A 1 514 ? -3.125 -20.794 17.820 1.00 98.62 514 PHE A O 1
ATOM 4103 N N . GLU A 1 515 ? -2.537 -18.629 17.989 1.00 97.81 515 GLU A N 1
ATOM 4104 C CA . GLU A 1 515 ? -2.072 -18.709 19.374 1.00 97.81 515 GLU A CA 1
ATOM 4105 C C . GLU A 1 515 ? -2.332 -17.404 20.148 1.00 97.81 515 GLU A C 1
ATOM 4107 O O . GLU A 1 515 ? -2.110 -16.300 19.647 1.00 97.81 515 GLU A O 1
ATOM 4112 N N . THR A 1 516 ? -2.747 -17.515 21.412 1.00 97.81 516 THR A N 1
ATOM 4113 C CA . THR A 1 516 ? -2.779 -16.380 22.348 1.00 97.81 516 THR A CA 1
ATOM 4114 C C . THR A 1 516 ? -1.495 -16.319 23.166 1.00 97.81 516 THR A C 1
ATOM 4116 O O . THR A 1 516 ? -1.075 -17.338 23.714 1.00 97.81 516 THR A O 1
ATOM 4119 N N . ARG A 1 517 ? -0.907 -15.131 23.330 1.00 97.94 517 ARG A N 1
ATOM 4120 C CA . ARG A 1 517 ? 0.299 -14.913 24.144 1.00 97.94 517 ARG A CA 1
ATOM 4121 C C . ARG A 1 517 ? 0.150 -13.746 25.106 1.00 97.94 517 ARG A C 1
ATOM 4123 O O . ARG A 1 517 ? -0.660 -12.841 24.900 1.00 97.94 517 ARG A O 1
ATOM 4130 N N . LEU A 1 518 ? 0.964 -13.749 26.157 1.00 98.00 518 LEU A N 1
ATOM 4131 C CA . LEU A 1 518 ? 1.152 -12.546 26.958 1.00 98.00 518 LEU A CA 1
ATOM 4132 C C . LEU A 1 518 ? 1.948 -11.512 26.149 1.00 98.00 518 LEU A C 1
ATOM 4134 O O . LEU A 1 518 ? 2.833 -11.873 25.375 1.00 98.00 518 LEU A O 1
ATOM 4138 N N . ILE A 1 519 ? 1.619 -10.228 26.294 1.00 97.88 519 ILE A N 1
ATOM 4139 C CA . ILE A 1 519 ? 2.200 -9.145 25.483 1.00 97.88 519 ILE A CA 1
ATOM 4140 C C . ILE A 1 519 ? 3.728 -9.051 25.607 1.00 97.88 519 ILE A C 1
ATOM 4142 O O . ILE A 1 519 ? 4.413 -8.838 24.612 1.00 97.88 519 ILE A O 1
ATOM 4146 N N . ASP A 1 520 ? 4.273 -9.281 26.798 1.00 96.69 520 ASP A N 1
ATOM 4147 C CA . ASP A 1 520 ? 5.712 -9.338 27.065 1.00 96.69 520 ASP A CA 1
ATOM 4148 C C . ASP A 1 520 ? 6.401 -10.489 26.321 1.00 96.69 520 ASP A C 1
ATOM 4150 O O . ASP A 1 520 ? 7.436 -10.277 25.683 1.00 96.69 520 ASP A O 1
ATOM 4154 N N . ASP A 1 521 ? 5.796 -11.678 26.317 1.00 97.25 521 ASP A N 1
ATOM 4155 C CA . ASP A 1 521 ? 6.305 -12.818 25.549 1.00 97.25 521 ASP A CA 1
ATOM 4156 C C . ASP A 1 521 ? 6.182 -12.588 24.038 1.00 97.25 521 ASP A C 1
ATOM 4158 O O . ASP A 1 521 ? 7.080 -12.961 23.276 1.00 97.25 521 ASP A O 1
ATOM 4162 N N . MET A 1 522 ? 5.092 -11.951 23.599 1.00 98.19 522 MET A N 1
ATOM 4163 C CA . MET A 1 522 ? 4.832 -11.680 22.187 1.00 98.19 522 MET A CA 1
ATOM 4164 C C . MET A 1 522 ? 5.820 -10.664 21.607 1.00 98.19 522 MET A C 1
ATOM 4166 O O . MET A 1 522 ? 6.377 -10.905 20.537 1.00 98.19 522 MET A O 1
ATOM 4170 N N . VAL A 1 523 ? 6.117 -9.574 22.325 1.00 97.44 523 VAL A N 1
ATOM 4171 C CA . VAL A 1 523 ? 7.147 -8.601 21.914 1.00 97.44 523 VAL A CA 1
ATOM 4172 C C . VAL A 1 523 ? 8.511 -9.291 21.796 1.00 97.44 523 VAL A C 1
ATOM 4174 O O . VAL A 1 523 ? 9.212 -9.132 20.794 1.00 97.44 523 VAL A O 1
ATOM 4177 N N . ALA A 1 524 ? 8.879 -10.121 22.779 1.00 96.75 524 ALA A N 1
ATOM 4178 C CA . ALA A 1 524 ? 10.142 -10.854 22.755 1.00 96.75 524 ALA A CA 1
ATOM 4179 C C . ALA A 1 524 ? 10.209 -11.877 21.604 1.00 96.75 524 ALA A C 1
ATOM 4181 O O . ALA A 1 524 ? 11.261 -12.054 20.983 1.00 96.75 524 ALA A O 1
ATOM 4182 N N . GLN A 1 525 ? 9.096 -12.548 21.293 1.00 96.00 525 GLN A N 1
ATOM 4183 C CA . GLN A 1 525 ? 8.988 -13.424 20.129 1.00 96.00 525 GLN A CA 1
ATOM 4184 C C . GLN A 1 525 ? 9.125 -12.643 18.824 1.00 96.00 525 GLN A C 1
ATOM 4186 O O . GLN A 1 525 ? 9.910 -13.061 17.976 1.00 96.00 525 GLN A O 1
ATOM 4191 N N . ALA A 1 526 ? 8.412 -11.525 18.664 1.00 96.38 526 ALA A N 1
ATOM 4192 C CA . ALA A 1 526 ? 8.484 -10.691 17.470 1.00 96.38 526 ALA A CA 1
ATOM 4193 C C . ALA A 1 526 ? 9.934 -10.264 17.202 1.00 96.38 526 ALA A C 1
ATOM 4195 O O . ALA A 1 526 ? 10.452 -10.500 16.110 1.00 96.38 526 ALA A O 1
ATOM 4196 N N . MET A 1 527 ? 10.636 -9.775 18.232 1.00 95.69 527 MET A N 1
ATOM 4197 C CA . MET A 1 527 ? 12.052 -9.405 18.147 1.00 95.69 527 MET A CA 1
ATOM 4198 C C . MET A 1 527 ? 12.971 -10.552 17.710 1.00 95.69 527 MET A C 1
ATOM 4200 O O . MET A 1 527 ? 13.917 -10.305 16.969 1.00 95.69 527 MET A O 1
ATOM 4204 N N . ARG A 1 528 ? 12.727 -11.794 18.148 1.00 94.62 528 ARG A N 1
ATOM 4205 C CA . ARG A 1 528 ? 13.560 -12.962 17.786 1.00 94.62 528 ARG A CA 1
ATOM 4206 C C . ARG A 1 528 ? 13.155 -13.637 16.474 1.00 94.62 528 ARG A C 1
ATOM 4208 O O . ARG A 1 528 ? 13.939 -14.405 15.925 1.00 94.62 528 ARG A O 1
ATOM 4215 N N . SER A 1 529 ? 11.931 -13.411 16.009 1.00 95.06 529 SER A N 1
ATOM 4216 C CA . SER A 1 529 ? 11.389 -14.033 14.801 1.00 95.06 529 SER A CA 1
ATOM 4217 C C . SER A 1 529 ? 12.026 -13.479 13.525 1.00 95.06 529 SER A C 1
ATOM 4219 O O . SER A 1 529 ? 12.653 -12.424 13.537 1.00 95.06 529 SER A O 1
ATOM 4221 N N . SER A 1 530 ? 11.781 -14.144 12.397 1.00 91.75 530 SER A N 1
ATOM 4222 C CA . SER A 1 530 ? 12.045 -13.600 11.059 1.00 91.75 530 SER A CA 1
ATOM 4223 C C . SER A 1 530 ? 10.865 -12.801 10.477 1.00 91.75 530 SER A C 1
ATOM 4225 O O . SER A 1 530 ? 10.854 -12.526 9.277 1.00 91.75 530 SER A O 1
ATOM 4227 N N . GLY A 1 531 ? 9.844 -12.508 11.293 1.00 93.56 531 GLY A N 1
ATOM 4228 C CA . GLY A 1 531 ? 8.518 -12.053 10.865 1.00 93.56 531 GLY A CA 1
ATOM 4229 C C . GLY A 1 531 ? 7.679 -13.144 10.182 1.00 93.56 531 GLY A C 1
ATOM 4230 O O . GLY A 1 531 ? 7.977 -14.335 10.306 1.00 93.56 531 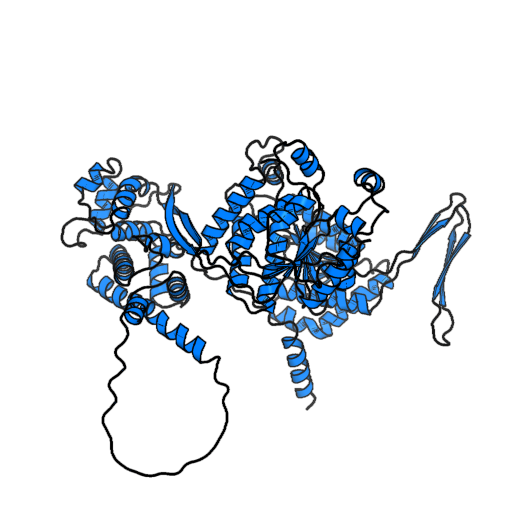GLY A O 1
ATOM 4231 N N . GLY A 1 532 ? 6.644 -12.742 9.440 1.00 95.06 532 GLY A N 1
ATOM 4232 C CA . GLY A 1 532 ? 5.751 -13.627 8.680 1.00 95.06 532 GLY A CA 1
ATOM 4233 C C . GLY A 1 532 ? 4.523 -14.092 9.458 1.00 95.06 532 GLY A C 1
ATOM 4234 O O . GLY A 1 532 ? 4.187 -15.271 9.402 1.00 95.06 532 GLY A O 1
ATOM 4235 N N . PHE A 1 533 ? 3.896 -13.194 10.216 1.00 97.62 533 PHE A N 1
ATOM 4236 C CA . PHE A 1 533 ? 2.693 -13.474 10.999 1.00 97.62 533 PHE A CA 1
ATOM 4237 C C . PHE A 1 533 ? 1.816 -12.225 11.134 1.00 97.62 533 PHE A C 1
ATOM 4239 O O . PHE A 1 533 ? 2.302 -11.094 11.022 1.00 97.62 533 PHE A O 1
ATOM 4246 N N . VAL A 1 534 ? 0.533 -12.443 11.425 1.00 98.25 534 VAL A N 1
ATOM 4247 C CA . VAL A 1 534 ? -0.394 -11.393 11.857 1.00 98.25 534 VAL A CA 1
ATOM 4248 C C . VAL A 1 534 ? -0.385 -11.326 13.382 1.00 98.25 534 VAL A C 1
ATOM 4250 O O . VAL A 1 534 ? -0.476 -12.343 14.066 1.00 98.25 534 VAL A O 1
ATOM 4253 N N . TRP A 1 535 ? -0.273 -10.121 13.923 1.00 98.50 535 TRP A N 1
ATOM 4254 C CA . TRP A 1 535 ? -0.290 -9.817 15.345 1.00 98.50 535 TRP A CA 1
ATOM 4255 C C . TRP A 1 535 ? -1.513 -8.957 15.660 1.00 98.50 535 TRP A C 1
ATOM 4257 O O . TRP A 1 535 ? -1.533 -7.753 15.414 1.00 98.50 535 TRP A O 1
ATOM 4267 N N . ALA A 1 536 ? -2.552 -9.595 16.186 1.00 98.12 536 ALA A N 1
ATOM 4268 C CA . ALA A 1 536 ? -3.735 -8.939 16.712 1.00 98.12 536 ALA A CA 1
ATOM 4269 C C . ALA A 1 536 ? -3.419 -8.289 18.066 1.00 98.12 536 ALA A C 1
ATOM 4271 O O . ALA A 1 536 ? -3.081 -8.965 19.044 1.00 98.12 536 ALA A O 1
ATOM 4272 N N . CYS A 1 537 ? -3.569 -6.970 18.116 1.00 97.81 537 CYS A N 1
ATOM 4273 C CA . CYS A 1 537 ? -3.310 -6.138 19.277 1.00 97.81 537 CYS A CA 1
ATOM 4274 C C . CYS A 1 537 ? -4.581 -5.409 19.720 1.00 97.81 537 CYS A C 1
ATOM 4276 O O . CYS A 1 537 ? -5.347 -4.892 18.899 1.00 97.81 537 CYS A O 1
ATOM 4278 N N . LYS A 1 538 ? -4.752 -5.272 21.039 1.00 94.25 538 LYS A N 1
ATOM 4279 C CA . LYS A 1 538 ? -5.686 -4.295 21.618 1.00 94.25 538 LYS A CA 1
ATOM 4280 C C . LYS A 1 538 ? -5.333 -2.883 21.139 1.00 94.25 538 LYS A C 1
ATOM 4282 O O . LYS A 1 538 ? -4.214 -2.645 20.698 1.00 94.25 538 LYS A O 1
ATOM 4287 N N . SER A 1 539 ? -6.264 -1.940 21.259 1.00 89.69 539 SER A N 1
ATOM 4288 C CA . SER A 1 539 ? -6.116 -0.577 20.724 1.00 89.69 539 SER A CA 1
ATOM 4289 C C . SER A 1 539 ? -4.784 0.097 21.076 1.00 89.69 539 SER A C 1
ATOM 4291 O O . SER A 1 539 ? -4.066 0.504 20.162 1.00 89.69 539 SER A O 1
ATOM 4293 N N . TYR A 1 540 ? -4.430 0.168 22.366 1.00 88.75 540 TYR A N 1
ATOM 4294 C CA . TYR A 1 540 ? -3.179 0.789 22.822 1.00 88.75 540 TYR A CA 1
ATOM 4295 C C . TYR A 1 540 ? -1.935 0.024 22.355 1.00 88.75 540 TYR A C 1
ATOM 4297 O O . TYR A 1 540 ? -1.021 0.616 21.784 1.00 88.75 540 TYR A O 1
ATOM 4305 N N . ASP A 1 541 ? -1.920 -1.301 22.539 1.00 94.12 541 ASP A N 1
ATOM 4306 C CA . ASP A 1 541 ? -0.802 -2.142 22.103 1.00 94.12 541 ASP A CA 1
ATOM 4307 C C . ASP A 1 541 ? -0.592 -2.018 20.589 1.00 94.12 541 ASP A C 1
ATOM 4309 O O . ASP A 1 541 ? 0.533 -1.912 20.122 1.00 94.12 541 ASP A O 1
ATOM 4313 N N . GLY A 1 542 ? -1.671 -1.976 19.808 1.00 92.31 542 GLY A N 1
ATOM 4314 C CA . GLY A 1 542 ? -1.611 -1.861 18.357 1.00 92.31 542 GLY A CA 1
ATOM 4315 C C . GLY A 1 542 ? -1.018 -0.536 17.903 1.00 92.31 542 GLY A C 1
ATOM 4316 O O . GLY A 1 542 ? -0.261 -0.540 16.944 1.00 92.31 542 GLY A O 1
ATOM 4317 N N . ASP A 1 543 ? -1.319 0.559 18.605 1.00 86.62 543 ASP A N 1
ATOM 4318 C CA . ASP A 1 543 ? -0.763 1.891 18.337 1.00 86.62 543 ASP A CA 1
ATOM 4319 C C . ASP A 1 543 ? 0.755 1.923 18.570 1.00 86.62 543 ASP A C 1
ATOM 4321 O O . ASP A 1 543 ? 1.531 2.301 17.695 1.00 86.62 543 ASP A O 1
ATOM 4325 N N . VAL A 1 544 ? 1.199 1.435 19.732 1.00 90.88 544 VAL A N 1
ATOM 4326 C CA . VAL A 1 544 ? 2.623 1.427 20.097 1.00 90.88 544 VAL A CA 1
ATOM 4327 C C . VAL A 1 544 ? 3.414 0.437 19.237 1.00 90.88 544 VAL A C 1
ATOM 4329 O O . VAL A 1 544 ? 4.505 0.747 18.753 1.00 90.88 544 VAL A O 1
ATOM 4332 N N . GLN A 1 545 ? 2.884 -0.773 19.041 1.00 95.00 545 GLN A N 1
ATOM 4333 C CA . GLN A 1 545 ? 3.597 -1.824 18.320 1.00 95.00 545 GLN A CA 1
ATOM 4334 C C . GLN A 1 545 ? 3.620 -1.581 16.807 1.00 95.00 545 GLN A C 1
ATOM 4336 O O . GLN A 1 545 ? 4.598 -1.973 16.173 1.00 95.00 545 GLN A O 1
ATOM 4341 N N . SER A 1 546 ? 2.626 -0.907 16.209 1.00 92.12 546 SER A N 1
ATOM 4342 C CA . SER A 1 546 ? 2.696 -0.555 14.783 1.00 92.12 546 SER A CA 1
ATOM 4343 C C . SER A 1 546 ? 3.866 0.379 14.480 1.00 92.12 546 SER A C 1
ATOM 4345 O O . SER A 1 546 ? 4.568 0.160 13.491 1.00 92.12 546 SER A O 1
ATOM 4347 N N . ASP A 1 547 ? 4.134 1.356 15.350 1.00 88.31 547 ASP A N 1
ATOM 4348 C CA . ASP A 1 547 ? 5.268 2.275 15.199 1.00 88.31 547 ASP A CA 1
ATOM 4349 C C . ASP A 1 547 ? 6.607 1.563 15.414 1.00 88.31 547 ASP A C 1
ATOM 4351 O O . ASP A 1 547 ? 7.551 1.750 14.639 1.00 88.31 547 ASP A O 1
ATOM 4355 N N . PHE A 1 548 ? 6.682 0.690 16.425 1.00 93.06 548 PHE A N 1
ATOM 4356 C CA . PHE A 1 548 ? 7.861 -0.143 16.659 1.00 93.06 548 PHE A CA 1
ATOM 4357 C C . PHE A 1 548 ? 8.174 -1.029 15.445 1.00 93.06 548 PHE A C 1
ATOM 4359 O O . PHE A 1 548 ? 9.312 -1.060 14.968 1.00 93.06 548 PHE A O 1
ATOM 4366 N N . VAL A 1 549 ? 7.158 -1.706 14.903 1.00 94.12 549 VAL A N 1
ATOM 4367 C CA . VAL A 1 549 ? 7.301 -2.552 13.717 1.00 94.12 549 VAL A CA 1
ATOM 4368 C C . VAL A 1 549 ? 7.694 -1.714 12.498 1.00 94.12 549 VAL A C 1
ATOM 4370 O O . VAL A 1 549 ? 8.642 -2.079 11.803 1.00 94.12 549 VAL A O 1
ATOM 4373 N N . ALA A 1 550 ? 7.052 -0.564 12.263 1.00 90.06 550 ALA A N 1
ATOM 4374 C CA . ALA A 1 550 ? 7.412 0.341 11.169 1.00 90.06 550 ALA A CA 1
ATOM 4375 C C . ALA A 1 550 ? 8.884 0.744 11.228 1.00 90.06 550 ALA A C 1
ATOM 4377 O O . ALA A 1 550 ? 9.602 0.640 10.232 1.00 90.06 550 ALA A O 1
ATOM 4378 N N . GLN A 1 551 ? 9.359 1.146 12.406 1.00 89.19 551 GLN A N 1
ATOM 4379 C CA . GLN A 1 551 ? 10.749 1.528 12.602 1.00 89.19 551 GLN A CA 1
ATOM 4380 C C . GLN A 1 551 ? 11.703 0.344 12.370 1.00 89.19 551 GLN A C 1
ATOM 4382 O O . GLN A 1 551 ? 12.737 0.516 11.719 1.00 89.19 551 GLN A O 1
ATOM 4387 N N . GLY A 1 552 ? 11.326 -0.862 12.811 1.00 91.12 552 GLY A N 1
ATOM 4388 C CA . GLY A 1 552 ? 12.061 -2.103 12.556 1.00 91.12 552 GLY A CA 1
ATOM 4389 C C . GLY A 1 552 ? 12.300 -2.381 11.068 1.00 91.12 552 GLY A C 1
ATOM 4390 O O . GLY A 1 552 ? 13.404 -2.787 10.703 1.00 91.12 552 GLY A O 1
ATOM 4391 N N . PHE A 1 553 ? 11.324 -2.074 10.207 1.00 87.50 553 PHE A N 1
ATOM 4392 C CA . PHE A 1 553 ? 11.404 -2.265 8.749 1.00 87.50 553 PHE A CA 1
ATOM 4393 C C . PHE A 1 553 ? 11.947 -1.067 7.960 1.00 87.50 553 PHE A C 1
ATOM 4395 O O . PHE A 1 553 ? 12.181 -1.184 6.762 1.00 87.50 553 PHE A O 1
ATOM 4402 N N . GLY A 1 554 ? 12.193 0.076 8.601 1.00 83.56 554 GLY A N 1
ATOM 4403 C CA . GLY A 1 554 ? 12.826 1.224 7.945 1.00 83.56 554 GLY A CA 1
ATOM 4404 C C . GLY A 1 554 ? 12.228 2.580 8.312 1.00 83.56 554 GLY A C 1
ATOM 4405 O O . GLY A 1 554 ? 12.941 3.585 8.265 1.00 83.56 554 GLY A O 1
ATOM 4406 N N . GLY A 1 555 ? 10.975 2.600 8.755 1.00 85.44 555 GLY A N 1
ATOM 4407 C CA . GLY A 1 555 ? 10.227 3.788 9.155 1.00 85.44 555 GLY A CA 1
ATOM 4408 C C . GLY A 1 555 ? 8.792 3.777 8.622 1.00 85.44 555 GLY A C 1
ATOM 4409 O O . GLY A 1 555 ? 8.417 2.961 7.784 1.00 85.44 555 GLY A O 1
ATOM 4410 N N . VAL A 1 556 ? 7.989 4.740 9.078 1.00 83.62 556 VAL A N 1
ATOM 4411 C CA . VAL A 1 556 ? 6.561 4.881 8.721 1.00 83.62 556 VAL A CA 1
ATOM 4412 C C . VAL A 1 556 ? 6.296 5.151 7.233 1.00 83.62 556 VAL A C 1
ATOM 4414 O O . VAL A 1 556 ? 5.172 4.999 6.769 1.00 83.62 556 VAL A O 1
ATOM 4417 N N . THR A 1 557 ? 7.312 5.543 6.457 1.00 87.31 557 THR A N 1
ATOM 4418 C CA . THR A 1 557 ? 7.210 5.708 4.995 1.00 87.31 557 THR A CA 1
ATOM 4419 C C . THR A 1 557 ? 7.172 4.376 4.242 1.00 87.31 557 THR A C 1
ATOM 4421 O O . THR A 1 557 ? 6.769 4.352 3.079 1.00 87.31 557 THR A O 1
ATOM 4424 N N . LEU A 1 558 ? 7.543 3.275 4.907 1.00 89.38 558 LEU A N 1
ATOM 4425 C CA . LEU A 1 558 ? 7.550 1.905 4.387 1.00 89.38 558 LEU A CA 1
ATOM 4426 C C . LEU A 1 558 ? 6.461 1.050 5.036 1.00 89.38 558 LEU A C 1
ATOM 4428 O O . LEU A 1 558 ? 6.682 -0.106 5.385 1.00 89.38 558 LEU A O 1
ATOM 4432 N N . MET A 1 559 ? 5.288 1.630 5.247 1.00 89.75 559 MET A N 1
ATOM 4433 C CA . MET A 1 559 ? 4.192 0.976 5.941 1.00 89.75 559 MET A CA 1
ATOM 4434 C C . MET A 1 559 ? 2.879 1.331 5.247 1.00 89.75 559 MET A C 1
ATOM 4436 O O . MET A 1 559 ? 2.660 2.480 4.871 1.00 89.75 559 MET A O 1
ATOM 4440 N N . SER A 1 560 ? 2.009 0.345 5.059 1.00 90.50 560 SER A N 1
ATOM 4441 C CA . SER A 1 560 ? 0.644 0.545 4.567 1.00 90.50 560 SER A CA 1
ATOM 4442 C C . 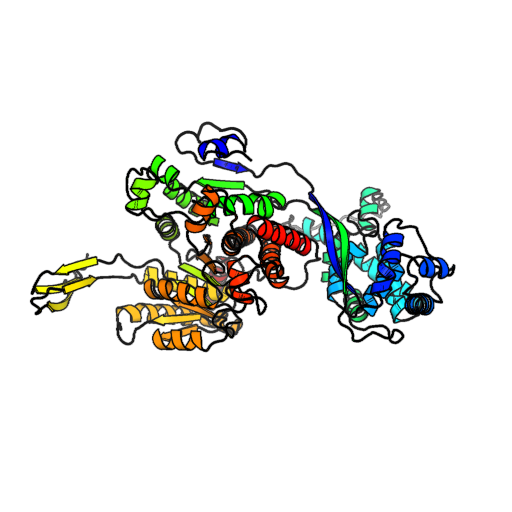SER A 1 560 ? -0.346 0.450 5.722 1.00 90.50 560 SER A C 1
ATOM 4444 O O . SER A 1 560 ? -0.182 -0.425 6.576 1.00 90.50 560 SER A O 1
ATOM 4446 N N . SER A 1 561 ? -1.395 1.275 5.717 1.00 91.69 561 SER A N 1
ATOM 4447 C CA . SER A 1 561 ? -2.492 1.202 6.686 1.00 91.69 561 SER A CA 1
ATOM 4448 C C . SER A 1 561 ? -3.806 0.869 5.981 1.00 91.69 561 SER A C 1
ATOM 4450 O O . SER A 1 561 ? -4.262 1.612 5.110 1.00 91.69 561 SER A O 1
ATOM 4452 N N . VAL A 1 562 ? -4.412 -0.262 6.345 1.00 92.38 562 VAL A N 1
ATOM 4453 C CA . VAL A 1 562 ? -5.654 -0.767 5.745 1.00 92.38 562 VAL A CA 1
ATOM 4454 C C . VAL A 1 562 ? -6.677 -1.016 6.842 1.00 92.38 562 VAL A C 1
ATOM 4456 O O . VAL A 1 562 ? -6.477 -1.872 7.691 1.00 92.38 562 VAL A O 1
ATOM 4459 N N . THR A 1 563 ? -7.793 -0.297 6.828 1.00 91.69 563 THR A N 1
ATOM 4460 C CA . THR A 1 563 ? -8.944 -0.579 7.693 1.00 91.69 563 THR A CA 1
ATOM 4461 C C . THR A 1 563 ? -9.976 -1.382 6.923 1.00 91.69 563 THR A C 1
ATOM 4463 O O . THR A 1 563 ? -10.446 -0.933 5.881 1.00 91.69 563 THR A O 1
ATOM 4466 N N . MET A 1 564 ? -10.331 -2.551 7.448 1.00 89.06 564 MET A N 1
ATOM 4467 C CA . MET A 1 564 ? -11.300 -3.460 6.840 1.00 89.06 564 MET A CA 1
ATOM 4468 C C . MET A 1 564 ? -12.517 -3.627 7.748 1.00 89.06 564 MET A C 1
ATOM 4470 O O . MET A 1 564 ? -12.351 -3.796 8.958 1.00 89.06 564 MET A O 1
ATOM 4474 N N . SER A 1 565 ? -13.720 -3.602 7.174 1.00 87.81 565 SER A N 1
ATOM 4475 C CA . SER A 1 565 ? -14.956 -3.978 7.869 1.00 87.81 565 SER A CA 1
ATOM 4476 C C . SER A 1 565 ? -15.002 -5.477 8.182 1.00 87.81 565 SER A C 1
ATOM 4478 O O . SER A 1 565 ? -14.364 -6.292 7.519 1.00 87.81 565 SER A O 1
ATOM 4480 N N . SER A 1 566 ? -15.789 -5.859 9.190 1.00 79.75 566 SER A N 1
ATOM 4481 C CA . SER A 1 566 ? -15.880 -7.261 9.641 1.00 79.75 566 SER A CA 1
ATOM 4482 C C . SER A 1 566 ? -16.418 -8.269 8.620 1.00 79.75 566 SER A C 1
ATOM 4484 O O . SER A 1 566 ? -16.139 -9.458 8.740 1.00 79.75 566 SER A O 1
ATOM 4486 N N . ASP A 1 567 ? -17.146 -7.804 7.609 1.00 82.44 567 ASP A N 1
ATOM 4487 C CA . ASP A 1 567 ? -17.637 -8.595 6.475 1.00 82.44 567 ASP A CA 1
ATOM 4488 C C . ASP A 1 567 ? -16.637 -8.650 5.298 1.00 82.44 567 ASP A C 1
ATOM 4490 O O . ASP A 1 567 ? -16.910 -9.281 4.280 1.00 82.44 567 ASP A O 1
ATOM 4494 N N . GLY A 1 568 ? -15.495 -7.957 5.397 1.00 81.31 568 GLY A N 1
ATOM 4495 C CA . GLY A 1 568 ? -14.484 -7.882 4.342 1.00 81.31 568 GLY A CA 1
ATOM 4496 C C . GLY A 1 568 ? -14.919 -7.138 3.073 1.00 81.31 568 GLY A C 1
ATOM 4497 O O . GLY A 1 568 ? -14.223 -7.207 2.051 1.00 81.31 568 GLY A O 1
ATOM 4498 N N . THR A 1 569 ? -16.062 -6.445 3.084 1.00 88.19 569 THR A N 1
ATOM 4499 C CA . THR A 1 569 ? -16.571 -5.729 1.904 1.00 88.19 569 THR A CA 1
ATOM 4500 C C . THR A 1 569 ? -15.933 -4.355 1.775 1.00 88.19 569 THR A C 1
ATOM 4502 O O . THR A 1 569 ? -15.419 -4.015 0.711 1.00 88.19 569 THR A O 1
ATOM 4505 N N . THR A 1 570 ? -15.902 -3.583 2.860 1.00 92.69 570 THR A N 1
ATOM 4506 C CA . THR A 1 570 ? -15.515 -2.174 2.870 1.00 92.69 570 THR A CA 1
ATOM 4507 C C . THR A 1 570 ? -14.081 -2.010 3.350 1.00 92.69 570 THR A C 1
ATOM 4509 O O . THR A 1 570 ? -13.715 -2.439 4.443 1.00 92.69 570 THR A O 1
ATOM 4512 N N . MET A 1 571 ? -13.268 -1.339 2.537 1.00 93.25 571 MET A N 1
ATOM 4513 C CA . MET A 1 571 ? -11.864 -1.077 2.817 1.00 93.25 571 MET A CA 1
ATOM 4514 C C . MET A 1 571 ? -11.565 0.420 2.728 1.00 93.25 571 MET A C 1
ATOM 4516 O O . MET A 1 571 ? -11.834 1.057 1.709 1.00 93.25 571 MET A O 1
ATOM 4520 N N . LEU A 1 572 ? -10.945 0.962 3.775 1.00 94.88 572 LEU A N 1
ATOM 4521 C CA . LEU A 1 572 ? -10.283 2.264 3.756 1.00 94.88 572 LEU A CA 1
ATOM 4522 C C . LEU A 1 572 ? -8.778 2.061 3.818 1.00 94.88 572 LEU A C 1
ATOM 4524 O O . LEU A 1 572 ? -8.268 1.470 4.766 1.00 94.88 572 LEU A O 1
ATOM 4528 N N . VAL A 1 573 ? -8.067 2.602 2.843 1.00 94.19 573 VAL A N 1
ATOM 4529 C CA . VAL A 1 573 ? -6.609 2.549 2.773 1.00 94.19 573 VAL A CA 1
ATOM 4530 C C . VAL A 1 573 ? -6.036 3.948 2.890 1.00 94.19 573 VAL A C 1
ATOM 4532 O O . VAL A 1 573 ? -6.546 4.892 2.285 1.00 94.19 573 VAL A O 1
ATOM 4535 N N . GLU A 1 574 ? -4.976 4.094 3.676 1.00 90.94 574 GLU A N 1
ATOM 4536 C CA . GLU A 1 574 ? -4.270 5.359 3.838 1.00 90.94 574 GLU A CA 1
ATOM 4537 C C . GLU A 1 574 ? -2.762 5.147 3.977 1.00 90.94 574 GLU A C 1
ATOM 4539 O O . GLU A 1 574 ? -2.274 4.054 4.283 1.00 90.94 574 GLU A O 1
ATOM 4544 N N . ALA A 1 575 ? -2.016 6.223 3.737 1.00 85.75 575 ALA A N 1
ATOM 4545 C CA . ALA A 1 575 ? -0.608 6.262 4.081 1.00 85.75 575 ALA A CA 1
ATOM 4546 C C . ALA A 1 575 ? -0.441 6.141 5.606 1.00 85.75 575 ALA A C 1
ATOM 4548 O O . ALA A 1 575 ? -1.169 6.770 6.371 1.00 85.75 575 ALA A O 1
ATOM 4549 N N . ALA A 1 576 ? 0.558 5.378 6.041 1.00 83.06 576 ALA A N 1
ATOM 4550 C CA . ALA A 1 576 ? 0.883 5.172 7.453 1.00 83.06 576 ALA A CA 1
ATOM 4551 C C . ALA A 1 576 ? 1.382 6.439 8.177 1.00 83.06 576 ALA A C 1
ATOM 4553 O O . ALA A 1 576 ? 1.365 6.517 9.402 1.00 83.06 576 ALA A O 1
ATOM 4554 N N . HIS A 1 577 ? 1.847 7.437 7.426 1.00 87.81 577 HIS A N 1
ATOM 4555 C CA . HIS A 1 577 ? 2.415 8.674 7.952 1.00 87.81 577 HIS A CA 1
ATOM 4556 C C . HIS A 1 577 ? 1.441 9.861 7.859 1.00 87.81 577 HIS A C 1
ATOM 4558 O O . HIS A 1 577 ? 0.489 9.863 7.082 1.00 87.81 577 HIS A O 1
ATOM 4564 N N . GLY A 1 578 ? 1.738 10.933 8.602 1.00 87.81 578 GLY A N 1
ATOM 4565 C CA . GLY A 1 578 ? 1.022 12.211 8.511 1.00 87.81 578 GLY A CA 1
ATOM 4566 C C . GLY A 1 578 ? 1.308 13.008 7.225 1.00 87.81 578 GLY A C 1
ATOM 4567 O O . GLY A 1 578 ? 1.887 12.508 6.263 1.00 87.81 578 GLY A O 1
ATOM 4568 N N . SER A 1 579 ? 0.940 14.289 7.211 1.00 89.44 579 SER A N 1
ATOM 4569 C CA . SER A 1 579 ? 0.988 15.180 6.034 1.00 89.44 579 SER A CA 1
ATOM 4570 C C . SER A 1 579 ? 2.391 15.693 5.637 1.00 89.44 579 SER A C 1
ATOM 4572 O O . SER A 1 579 ? 2.546 16.363 4.613 1.00 89.44 579 SER A O 1
ATOM 4574 N N . ILE A 1 580 ? 3.429 15.331 6.407 1.00 92.75 580 ILE A N 1
ATOM 4575 C CA . ILE A 1 580 ? 4.858 15.628 6.168 1.00 92.75 580 ILE A CA 1
ATOM 4576 C C . ILE A 1 580 ? 5.143 17.146 6.106 1.00 92.75 580 ILE A C 1
ATOM 4578 O O . ILE A 1 580 ? 5.781 17.668 5.184 1.00 92.75 580 ILE A O 1
ATOM 4582 N N . THR A 1 581 ? 4.708 17.870 7.143 1.00 92.44 581 THR A N 1
ATOM 4583 C CA . THR A 1 581 ? 4.822 19.336 7.259 1.00 92.44 581 THR A CA 1
ATOM 4584 C C . THR A 1 581 ? 6.230 19.869 7.005 1.00 92.44 581 THR A C 1
ATOM 4586 O O . THR A 1 58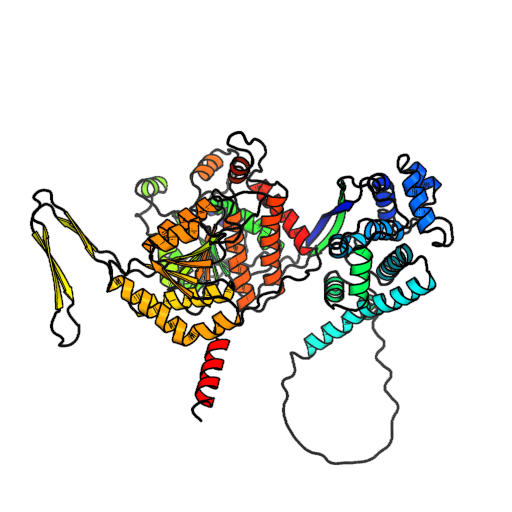1 ? 6.390 20.872 6.317 1.00 92.44 581 THR A O 1
ATOM 4589 N N . LYS A 1 582 ? 7.280 19.219 7.529 1.00 93.06 582 LYS A N 1
ATOM 4590 C CA . LYS A 1 582 ? 8.664 19.704 7.376 1.00 93.06 582 LYS A CA 1
ATOM 4591 C C . LYS A 1 582 ? 9.059 19.848 5.903 1.00 93.06 582 LYS A C 1
ATOM 4593 O O . LYS A 1 582 ? 9.603 20.878 5.513 1.00 93.06 582 LYS A O 1
ATOM 4598 N N . HIS A 1 583 ? 8.757 18.837 5.089 1.00 94.00 583 HIS A N 1
ATOM 4599 C CA . HIS A 1 583 ? 9.035 18.878 3.652 1.00 94.00 583 HIS A CA 1
ATOM 4600 C C . HIS A 1 583 ? 8.102 19.860 2.943 1.00 94.00 583 HIS A C 1
ATOM 4602 O O . HIS A 1 583 ? 8.538 20.550 2.029 1.00 94.00 583 HIS A O 1
ATOM 4608 N N . TYR A 1 584 ? 6.860 20.007 3.412 1.00 94.50 584 TYR A N 1
ATOM 4609 C CA . TYR A 1 584 ? 5.959 21.033 2.895 1.00 94.50 584 TYR A CA 1
ATOM 4610 C C . TYR A 1 584 ? 6.502 22.452 3.110 1.00 94.50 584 TYR A C 1
ATOM 4612 O O . TYR A 1 584 ? 6.472 23.256 2.185 1.00 94.50 584 TYR A O 1
ATOM 4620 N N . ARG A 1 585 ? 7.078 22.765 4.280 1.00 94.31 585 ARG A N 1
ATOM 4621 C CA . ARG A 1 585 ? 7.708 24.079 4.525 1.00 94.31 585 ARG A CA 1
ATOM 4622 C C . ARG A 1 585 ? 8.902 24.336 3.614 1.00 94.31 585 ARG A C 1
ATOM 4624 O O . ARG A 1 585 ? 9.055 25.456 3.136 1.00 94.31 585 ARG A O 1
ATOM 4631 N N . ALA A 1 586 ? 9.723 23.316 3.369 1.00 93.50 586 ALA A N 1
ATOM 4632 C CA . ALA A 1 586 ? 10.818 23.390 2.404 1.00 93.50 586 ALA A CA 1
ATOM 4633 C C . ALA A 1 586 ? 10.274 23.641 0.983 1.00 93.50 586 ALA A C 1
ATOM 4635 O O . ALA A 1 586 ? 10.687 24.580 0.305 1.00 93.50 586 ALA A O 1
ATOM 4636 N N . HIS A 1 587 ? 9.244 22.892 0.577 1.00 91.38 587 HIS A N 1
ATOM 4637 C CA . HIS A 1 587 ? 8.564 23.078 -0.703 1.00 91.38 587 HIS A CA 1
ATOM 4638 C C . HIS A 1 587 ? 7.969 24.488 -0.863 1.00 91.38 587 HIS A C 1
ATOM 4640 O O . HIS A 1 587 ? 8.131 25.104 -1.914 1.00 91.38 587 HIS A O 1
ATOM 4646 N N . GLN A 1 588 ? 7.343 25.052 0.179 1.00 91.38 588 GLN A N 1
ATOM 4647 C CA . GLN A 1 588 ? 6.821 26.427 0.164 1.00 91.38 588 GLN A CA 1
ATOM 4648 C C . GLN A 1 588 ? 7.920 27.469 -0.106 1.00 91.38 588 GLN A C 1
ATOM 4650 O O . GLN A 1 588 ? 7.652 28.506 -0.710 1.00 91.38 588 GLN A O 1
ATOM 4655 N N . LYS A 1 589 ? 9.162 27.179 0.294 1.00 94.12 589 LYS A N 1
ATOM 4656 C CA . LYS A 1 589 ? 10.351 27.999 0.021 1.00 94.12 589 LYS A CA 1
ATOM 4657 C C . LYS A 1 589 ? 11.029 27.669 -1.314 1.00 94.12 589 LYS A C 1
ATOM 4659 O O . LYS A 1 589 ? 12.082 28.221 -1.606 1.00 94.12 589 LYS A O 1
ATOM 4664 N N . SER A 1 590 ? 10.427 26.807 -2.138 1.00 91.44 590 SER A N 1
ATOM 4665 C CA . SER A 1 590 ? 11.014 26.279 -3.382 1.00 91.44 590 SER A CA 1
ATOM 4666 C C . SER A 1 590 ? 12.331 25.520 -3.171 1.00 91.44 590 SER A C 1
ATOM 4668 O O . SER A 1 590 ? 13.154 25.435 -4.081 1.00 91.44 590 SER A O 1
ATOM 4670 N N . GLU A 1 591 ? 12.540 24.963 -1.976 1.00 91.62 591 GLU A N 1
ATOM 4671 C CA . GLU A 1 591 ? 13.669 24.081 -1.693 1.00 91.62 591 GLU A CA 1
ATOM 4672 C C . GLU A 1 591 ? 13.417 22.685 -2.286 1.00 91.62 591 GLU A C 1
ATOM 4674 O O . GLU A 1 591 ? 12.277 22.228 -2.427 1.00 91.62 591 GLU A O 1
ATOM 4679 N N . VAL A 1 592 ? 14.502 21.987 -2.619 1.00 86.62 592 VAL A N 1
ATOM 4680 C CA . VAL A 1 592 ? 14.449 20.613 -3.126 1.00 86.62 592 VAL A CA 1
ATOM 4681 C C . VAL A 1 592 ? 13.977 19.665 -2.021 1.00 86.62 592 VAL A C 1
ATOM 4683 O O . VAL A 1 592 ? 14.481 19.702 -0.900 1.00 86.62 592 VAL A O 1
ATOM 4686 N N . THR A 1 593 ? 13.034 18.776 -2.344 1.00 92.69 593 THR A N 1
ATOM 4687 C CA . THR A 1 593 ? 12.511 17.774 -1.402 1.00 92.69 593 THR A CA 1
ATOM 4688 C C . THR A 1 593 ? 12.690 16.354 -1.934 1.00 92.69 593 THR A C 1
ATOM 4690 O O . THR A 1 593 ? 12.466 16.072 -3.114 1.00 92.69 593 THR A O 1
ATOM 4693 N N . SER A 1 594 ? 13.039 15.435 -1.035 1.00 94.75 594 SER A N 1
ATOM 4694 C CA . SER A 1 594 ? 13.109 13.993 -1.290 1.00 94.75 594 SER A CA 1
ATOM 4695 C C . SER A 1 594 ? 12.182 13.280 -0.310 1.00 94.75 594 SER A C 1
ATOM 4697 O O . SER A 1 594 ? 12.591 12.792 0.742 1.00 94.75 594 SER A O 1
ATOM 4699 N N . THR A 1 595 ? 10.886 13.351 -0.599 1.00 94.88 595 THR A N 1
ATOM 4700 C CA . THR A 1 595 ? 9.842 12.712 0.199 1.00 94.88 595 THR A CA 1
ATOM 4701 C C . THR A 1 595 ? 9.565 11.337 -0.380 1.00 94.88 595 THR A C 1
ATOM 4703 O O . THR A 1 595 ? 9.242 11.232 -1.560 1.00 94.88 595 THR A O 1
ATOM 4706 N N . ASN A 1 596 ? 9.676 10.298 0.442 1.00 94.56 596 ASN A N 1
ATOM 4707 C CA . ASN A 1 596 ? 9.405 8.926 0.033 1.00 94.56 596 ASN A CA 1
ATOM 4708 C C . ASN A 1 596 ? 7.912 8.733 -0.304 1.00 94.56 596 ASN A C 1
ATOM 4710 O O . ASN A 1 596 ? 7.073 8.917 0.581 1.00 94.56 596 ASN A O 1
ATOM 4714 N N . PRO A 1 597 ? 7.558 8.383 -1.557 1.00 95.25 597 PRO A N 1
ATOM 4715 C CA . PRO A 1 597 ? 6.166 8.260 -1.975 1.00 95.25 597 PRO A CA 1
ATOM 4716 C C . PRO A 1 597 ? 5.567 6.866 -1.733 1.00 95.25 597 PRO A C 1
ATOM 4718 O O . PRO A 1 597 ? 4.377 6.685 -1.986 1.00 95.25 597 PRO A O 1
ATOM 4721 N N . LEU A 1 598 ? 6.354 5.874 -1.294 1.00 94.25 598 LEU A N 1
ATOM 4722 C CA . LEU A 1 598 ? 5.968 4.459 -1.346 1.00 94.25 598 LEU A CA 1
ATOM 4723 C C . LEU A 1 598 ? 4.690 4.149 -0.561 1.00 94.25 598 LEU A C 1
ATOM 4725 O O . LEU A 1 598 ? 3.767 3.585 -1.137 1.00 94.25 598 LEU A O 1
ATOM 4729 N N . SER A 1 599 ? 4.581 4.582 0.696 1.00 93.25 599 SER A N 1
ATOM 4730 C CA . SER A 1 599 ? 3.358 4.415 1.501 1.00 93.25 599 SER A CA 1
ATOM 4731 C C . SER A 1 599 ? 2.104 4.999 0.813 1.00 93.25 599 SER A C 1
ATOM 4733 O O . SER A 1 599 ? 1.057 4.351 0.774 1.00 93.25 599 SER A O 1
ATOM 4735 N N . CYS A 1 600 ? 2.205 6.174 0.177 1.00 95.62 600 CYS A N 1
ATOM 4736 C CA . CYS A 1 600 ? 1.094 6.753 -0.591 1.00 95.62 600 CYS A CA 1
ATOM 4737 C C . CYS A 1 600 ? 0.753 5.936 -1.848 1.00 95.62 600 CYS A C 1
ATOM 4739 O O . CYS A 1 600 ? -0.421 5.788 -2.178 1.00 95.62 600 CYS A O 1
ATOM 4741 N N . ILE A 1 601 ? 1.757 5.400 -2.553 1.00 97.38 601 ILE A N 1
ATOM 4742 C CA . ILE A 1 601 ? 1.537 4.525 -3.717 1.00 97.38 601 ILE A CA 1
ATOM 4743 C C . ILE A 1 601 ? 0.861 3.222 -3.273 1.00 97.38 601 ILE A C 1
ATOM 4745 O O . ILE A 1 601 ? -0.084 2.777 -3.918 1.00 97.38 601 ILE A O 1
ATOM 4749 N N . TYR A 1 602 ? 1.283 2.646 -2.145 1.00 95.88 602 TYR A N 1
ATOM 4750 C CA . TYR A 1 602 ? 0.691 1.429 -1.589 1.00 95.88 602 TYR A CA 1
ATOM 4751 C C . TYR A 1 602 ? -0.767 1.618 -1.170 1.00 95.88 602 TYR A C 1
ATOM 4753 O O . TYR A 1 602 ? -1.570 0.712 -1.381 1.00 95.88 602 TYR A O 1
ATOM 4761 N N . ALA A 1 603 ? -1.158 2.802 -0.686 1.00 96.00 603 ALA A N 1
ATOM 4762 C CA . ALA A 1 603 ? -2.574 3.109 -0.483 1.00 96.00 603 ALA A CA 1
ATOM 4763 C C . ALA A 1 603 ? -3.372 2.945 -1.794 1.00 96.00 603 ALA A C 1
ATOM 4765 O O . ALA A 1 603 ? -4.379 2.242 -1.817 1.00 96.00 603 ALA A O 1
ATOM 4766 N N . TRP A 1 604 ? -2.890 3.487 -2.919 1.00 97.69 604 TRP A N 1
ATOM 4767 C CA . TRP A 1 604 ? -3.531 3.263 -4.222 1.00 97.69 604 TRP A CA 1
ATOM 4768 C C . TRP A 1 604 ? -3.515 1.793 -4.649 1.00 97.69 604 TRP A C 1
ATOM 4770 O O . TRP A 1 604 ? -4.547 1.283 -5.081 1.00 97.69 604 TRP A O 1
ATOM 4780 N N . ILE A 1 605 ? -2.383 1.096 -4.496 1.00 97.00 605 ILE A N 1
ATOM 4781 C CA . ILE A 1 605 ? -2.254 -0.332 -4.831 1.00 97.00 605 ILE A CA 1
ATOM 4782 C C . ILE A 1 605 ? -3.329 -1.155 -4.114 1.00 97.00 605 ILE A C 1
ATOM 4784 O O . ILE A 1 605 ? -4.054 -1.907 -4.770 1.00 97.00 605 ILE A O 1
ATOM 4788 N N . HIS A 1 606 ? -3.451 -1.010 -2.791 1.00 94.94 606 HIS A N 1
ATOM 4789 C CA . HIS A 1 606 ? -4.395 -1.788 -1.989 1.00 94.94 606 HIS A CA 1
ATOM 4790 C C . HIS A 1 606 ? -5.848 -1.455 -2.330 1.00 94.94 606 HIS A C 1
ATOM 4792 O O . HIS A 1 606 ? -6.649 -2.371 -2.515 1.00 94.94 606 HIS A O 1
ATOM 4798 N N . GLY A 1 607 ? -6.179 -0.170 -2.495 1.00 96.50 607 GLY A N 1
ATOM 4799 C CA . GLY A 1 607 ? -7.526 0.248 -2.883 1.00 96.50 607 GLY A CA 1
ATOM 4800 C C . GLY A 1 607 ? -7.934 -0.307 -4.249 1.00 96.50 607 GLY A C 1
ATOM 4801 O O . GLY A 1 607 ? -8.990 -0.922 -4.384 1.00 96.50 607 GLY A O 1
ATOM 4802 N N . LEU A 1 608 ? -7.064 -0.174 -5.254 1.00 97.00 608 LEU A N 1
ATOM 4803 C CA . LEU A 1 608 ? -7.311 -0.700 -6.600 1.00 97.00 608 LEU A CA 1
ATOM 4804 C C . LEU A 1 608 ? -7.358 -2.232 -6.626 1.00 97.00 608 LEU A C 1
ATOM 4806 O O . LEU A 1 608 ? -8.177 -2.805 -7.338 1.00 97.00 608 LEU A O 1
ATOM 4810 N N . ARG A 1 609 ? -6.534 -2.908 -5.815 1.00 94.81 609 ARG A N 1
ATOM 4811 C CA . ARG A 1 609 ? -6.562 -4.373 -5.678 1.00 94.81 609 ARG A CA 1
ATOM 4812 C C . ARG A 1 609 ? -7.883 -4.848 -5.078 1.00 94.81 609 ARG A C 1
ATOM 4814 O O . ARG A 1 609 ? -8.449 -5.833 -5.543 1.00 94.81 609 ARG A O 1
ATOM 4821 N N . HIS A 1 610 ? -8.394 -4.142 -4.074 1.00 94.62 610 HIS A N 1
ATOM 4822 C CA . HIS A 1 610 ? -9.690 -4.461 -3.480 1.00 94.62 610 HIS A CA 1
ATOM 4823 C C . HIS A 1 610 ? -10.842 -4.183 -4.444 1.00 94.62 610 HIS A C 1
ATOM 4825 O O . HIS A 1 610 ? -11.727 -5.024 -4.579 1.00 94.62 610 HIS A O 1
ATOM 4831 N N . ARG A 1 611 ? -10.791 -3.069 -5.190 1.00 96.69 611 ARG A N 1
ATOM 4832 C CA . ARG A 1 611 ? -11.746 -2.783 -6.272 1.00 96.69 611 ARG A CA 1
ATOM 4833 C C . ARG A 1 611 ? -11.738 -3.887 -7.329 1.00 96.69 611 ARG A C 1
ATOM 4835 O O . ARG A 1 611 ? -12.794 -4.399 -7.679 1.00 96.69 611 ARG A O 1
ATOM 4842 N N . ALA A 1 612 ? -10.551 -4.326 -7.751 1.00 93.88 612 ALA A N 1
ATOM 4843 C CA . ALA A 1 612 ? -10.384 -5.426 -8.694 1.00 93.88 612 ALA A CA 1
ATOM 4844 C C . ALA A 1 612 ? -11.014 -6.730 -8.194 1.00 93.88 612 ALA A C 1
ATOM 4846 O O . ALA A 1 612 ? -11.662 -7.429 -8.966 1.00 93.88 612 ALA A O 1
ATOM 4847 N N . ARG A 1 613 ? -10.854 -7.045 -6.903 1.00 92.12 613 ARG A N 1
ATOM 4848 C CA . ARG A 1 613 ? -11.475 -8.220 -6.278 1.00 92.12 613 ARG A CA 1
ATOM 4849 C C . ARG A 1 613 ? -12.998 -8.128 -6.302 1.00 92.12 613 ARG A C 1
ATOM 4851 O O . ARG A 1 613 ? -13.645 -9.095 -6.684 1.00 92.12 613 ARG A O 1
ATOM 4858 N N . LEU A 1 614 ? -13.554 -6.988 -5.895 1.00 92.75 614 LEU A N 1
ATOM 4859 C CA . LEU A 1 614 ? -15.001 -6.776 -5.860 1.00 92.75 614 LEU A CA 1
ATOM 4860 C C . LEU A 1 614 ? -15.629 -6.787 -7.266 1.00 92.75 614 LEU A C 1
ATOM 4862 O O . LEU A 1 614 ? -16.761 -7.231 -7.412 1.00 92.75 614 LEU A O 1
ATOM 4866 N N . ASP A 1 615 ? -14.892 -6.336 -8.286 1.00 92.38 615 ASP A N 1
ATOM 4867 C CA . ASP A 1 615 ? -15.360 -6.285 -9.680 1.00 92.38 615 ASP A CA 1
ATOM 4868 C C . ASP A 1 615 ? -15.030 -7.550 -10.491 1.00 92.38 615 ASP A C 1
ATOM 4870 O O . ASP A 1 615 ? -15.454 -7.674 -11.634 1.00 92.38 615 ASP A O 1
ATOM 4874 N N . GLY A 1 616 ? -14.223 -8.472 -9.955 1.00 88.19 616 GLY A N 1
ATOM 4875 C CA . GLY A 1 616 ? -13.670 -9.582 -10.741 1.00 88.19 616 GLY A CA 1
ATOM 4876 C C . GLY A 1 616 ? -12.721 -9.131 -11.867 1.00 88.19 616 GLY A C 1
ATOM 4877 O O . GLY A 1 616 ? -12.535 -9.841 -12.853 1.00 88.19 616 GLY A O 1
ATOM 4878 N N . ASN A 1 617 ? -12.101 -7.953 -11.743 1.00 85.25 617 ASN A N 1
ATOM 4879 C CA . ASN A 1 617 ? -11.285 -7.337 -12.789 1.00 85.25 617 ASN A CA 1
ATOM 4880 C C . ASN A 1 617 ? -9.818 -7.800 -12.723 1.00 85.25 617 ASN A C 1
ATOM 4882 O O . ASN A 1 617 ? -8.966 -7.192 -12.067 1.00 85.25 617 ASN A O 1
ATOM 4886 N N . ALA A 1 618 ? -9.501 -8.874 -13.448 1.00 82.69 618 ALA A N 1
ATOM 4887 C CA . ALA A 1 618 ? -8.159 -9.461 -13.472 1.00 82.69 618 ALA A CA 1
ATOM 4888 C C . ALA A 1 618 ? -7.068 -8.507 -14.004 1.00 82.69 618 ALA A C 1
ATOM 4890 O O . ALA A 1 618 ? -5.930 -8.549 -13.530 1.00 82.69 618 ALA A O 1
ATOM 4891 N N . ARG A 1 619 ? -7.396 -7.616 -14.955 1.00 82.38 619 ARG A N 1
ATOM 4892 C CA . ARG A 1 619 ? -6.435 -6.636 -15.497 1.00 82.38 619 ARG A CA 1
ATOM 4893 C C . ARG A 1 619 ? -6.044 -5.605 -14.442 1.00 82.38 619 ARG A C 1
ATOM 4895 O O . ARG A 1 619 ? -4.860 -5.303 -14.303 1.00 82.38 619 ARG A O 1
ATOM 4902 N N . LEU A 1 620 ? -7.014 -5.103 -13.676 1.00 89.12 620 LEU A N 1
ATOM 4903 C CA . LEU A 1 620 ? -6.753 -4.171 -12.581 1.00 89.12 620 LEU A CA 1
ATOM 4904 C C . LEU A 1 620 ? -5.967 -4.844 -11.449 1.00 89.12 620 LEU A C 1
ATOM 4906 O O . LEU A 1 620 ? -5.025 -4.253 -10.927 1.00 89.12 620 LEU A O 1
ATOM 4910 N N . ALA A 1 621 ? -6.297 -6.095 -11.118 1.00 85.38 621 ALA A N 1
ATOM 4911 C CA . ALA A 1 621 ? -5.542 -6.869 -10.137 1.00 85.38 621 ALA A CA 1
ATOM 4912 C C . ALA A 1 621 ? -4.068 -7.020 -10.544 1.00 85.38 621 ALA A C 1
ATOM 4914 O O . ALA A 1 621 ? -3.171 -6.780 -9.730 1.00 85.38 621 ALA A O 1
ATOM 4915 N N . HIS A 1 622 ? -3.816 -7.352 -11.815 1.00 84.06 622 HIS A N 1
ATOM 4916 C CA . HIS A 1 622 ? -2.461 -7.423 -12.347 1.00 84.06 622 HIS A CA 1
ATOM 4917 C C . HIS A 1 622 ? -1.753 -6.065 -12.292 1.00 84.06 622 HIS A C 1
ATOM 4919 O O . HIS A 1 622 ? -0.617 -6.002 -11.831 1.00 84.06 622 HIS A O 1
ATOM 4925 N N . PHE A 1 623 ? -2.418 -4.980 -12.694 1.00 91.25 623 PHE A N 1
ATOM 4926 C CA . PHE A 1 623 ? -1.851 -3.636 -12.613 1.00 91.25 623 PHE A CA 1
ATOM 4927 C C . PHE A 1 623 ? -1.421 -3.268 -11.187 1.00 91.25 623 PHE A C 1
ATOM 4929 O O . PHE A 1 623 ? -0.295 -2.814 -10.985 1.00 91.25 623 PHE A O 1
ATOM 4936 N N . SER A 1 624 ? -2.274 -3.517 -10.188 1.00 94.00 624 SER A N 1
ATOM 4937 C CA . SER A 1 624 ? -1.935 -3.270 -8.784 1.00 94.00 624 SER A CA 1
ATOM 4938 C C . SER A 1 624 ? -0.712 -4.070 -8.339 1.00 94.00 624 SER A C 1
ATOM 4940 O O . SER A 1 624 ? 0.104 -3.570 -7.570 1.00 94.00 624 SER A O 1
ATOM 4942 N N . GLN A 1 625 ? -0.565 -5.311 -8.804 1.00 88.12 625 GLN A N 1
ATOM 4943 C CA . GLN A 1 625 ? 0.617 -6.117 -8.509 1.00 88.12 625 GLN A CA 1
ATOM 4944 C C . GLN A 1 625 ? 1.869 -5.615 -9.241 1.00 88.12 625 GLN A C 1
ATOM 4946 O O . GLN A 1 625 ? 2.924 -5.499 -8.625 1.00 88.12 625 GLN A O 1
ATOM 4951 N N . ALA A 1 626 ? 1.753 -5.245 -10.516 1.00 88.62 626 ALA A N 1
ATOM 4952 C CA . ALA A 1 626 ? 2.860 -4.696 -11.291 1.00 88.62 626 ALA A CA 1
ATOM 4953 C C . ALA A 1 626 ? 3.393 -3.387 -10.687 1.00 88.62 626 ALA A C 1
ATOM 4955 O O . ALA A 1 626 ? 4.601 -3.160 -10.673 1.00 88.62 626 ALA A O 1
ATOM 4956 N N . LEU A 1 627 ? 2.506 -2.540 -10.153 1.00 95.69 627 LEU A N 1
ATOM 4957 C CA . LEU A 1 627 ? 2.885 -1.311 -9.456 1.00 95.69 627 LEU A CA 1
ATOM 4958 C C . LEU A 1 627 ? 3.593 -1.592 -8.124 1.00 95.69 627 LEU A C 1
ATOM 4960 O O . LEU A 1 627 ? 4.575 -0.921 -7.811 1.00 95.69 627 LEU A O 1
ATOM 4964 N N . GLU A 1 628 ? 3.160 -2.610 -7.377 1.00 93.94 628 GLU A N 1
ATOM 4965 C CA . GLU A 1 628 ? 3.860 -3.071 -6.171 1.00 93.94 628 GLU A CA 1
ATOM 4966 C C . GLU A 1 628 ? 5.285 -3.551 -6.494 1.00 93.94 628 GLU A C 1
ATOM 4968 O O . GLU A 1 628 ? 6.259 -3.101 -5.884 1.00 93.94 628 GLU A O 1
ATOM 4973 N N . GLU A 1 629 ? 5.411 -4.411 -7.506 1.00 89.12 629 GLU A N 1
ATOM 4974 C CA . GLU A 1 629 ? 6.687 -4.952 -7.976 1.00 89.12 629 GLU A CA 1
ATOM 4975 C C . GLU A 1 629 ? 7.609 -3.845 -8.503 1.00 89.12 629 GLU A C 1
ATOM 4977 O O . GLU A 1 629 ? 8.793 -3.828 -8.170 1.00 89.12 629 GLU A O 1
ATOM 4982 N N . ALA A 1 630 ? 7.070 -2.873 -9.244 1.00 92.69 630 ALA A N 1
ATOM 4983 C CA . ALA A 1 630 ? 7.818 -1.720 -9.736 1.00 92.69 630 ALA A CA 1
ATOM 4984 C C . ALA A 1 630 ? 8.378 -0.853 -8.602 1.00 92.69 630 ALA A C 1
ATOM 4986 O O . ALA A 1 630 ? 9.523 -0.405 -8.681 1.00 92.69 630 ALA A O 1
ATOM 4987 N N . CYS A 1 631 ? 7.612 -0.634 -7.529 1.00 93.94 631 CYS A N 1
ATOM 4988 C CA . CYS A 1 631 ? 8.093 0.074 -6.343 1.00 93.94 631 CYS A CA 1
ATOM 4989 C C . CYS A 1 631 ? 9.298 -0.629 -5.705 1.00 93.94 631 CYS A C 1
ATOM 4991 O O . CYS A 1 631 ? 10.306 0.019 -5.422 1.00 93.94 631 CYS A O 1
ATOM 4993 N N . VAL A 1 632 ? 9.205 -1.947 -5.502 1.00 90.62 632 VAL A N 1
ATOM 4994 C CA . VAL A 1 632 ? 10.288 -2.746 -4.908 1.00 90.62 632 VAL A CA 1
ATOM 4995 C C . VAL A 1 632 ? 11.507 -2.782 -5.833 1.00 90.62 632 VAL A C 1
ATOM 4997 O O . VAL A 1 632 ? 12.619 -2.505 -5.384 1.00 90.62 632 VAL A O 1
ATOM 5000 N N . ALA A 1 633 ? 11.303 -3.046 -7.127 1.00 87.69 633 ALA A N 1
ATOM 5001 C CA . ALA A 1 633 ? 12.365 -3.097 -8.129 1.00 87.69 633 ALA A CA 1
ATOM 5002 C C . ALA A 1 633 ? 13.109 -1.760 -8.250 1.00 87.69 633 ALA A C 1
ATOM 5004 O O . ALA A 1 633 ? 14.336 -1.746 -8.272 1.00 87.69 633 ALA A O 1
ATOM 5005 N N . THR A 1 634 ? 12.389 -0.632 -8.234 1.00 92.25 634 THR A N 1
ATOM 5006 C CA . THR A 1 634 ? 12.986 0.715 -8.277 1.00 92.25 634 THR A CA 1
ATOM 5007 C C . THR A 1 634 ? 14.036 0.884 -7.179 1.00 92.25 634 THR A C 1
ATOM 5009 O O . THR A 1 634 ? 15.180 1.245 -7.462 1.00 92.25 634 THR A O 1
ATOM 5012 N N . VAL A 1 635 ? 13.665 0.560 -5.937 1.00 91.56 635 VAL A N 1
ATOM 5013 C CA . VAL A 1 635 ? 14.564 0.648 -4.780 1.00 91.56 635 VAL A CA 1
ATOM 5014 C C . VAL A 1 635 ? 15.710 -0.357 -4.895 1.00 91.56 635 VAL A C 1
ATOM 5016 O O . VAL A 1 635 ? 16.862 0.005 -4.665 1.00 91.56 635 VAL A O 1
ATOM 5019 N N . GLN A 1 636 ? 15.423 -1.609 -5.262 1.00 86.31 636 GLN A N 1
ATOM 5020 C CA . GLN A 1 636 ? 16.445 -2.652 -5.412 1.00 86.31 636 GLN A CA 1
ATOM 5021 C C . GLN A 1 636 ? 17.474 -2.321 -6.503 1.00 86.31 636 GLN A C 1
ATOM 5023 O O . GLN A 1 636 ? 18.632 -2.717 -6.387 1.00 86.31 636 GLN A O 1
ATOM 5028 N N . ASN A 1 637 ? 17.081 -1.527 -7.500 1.00 87.12 637 ASN A N 1
ATOM 5029 C CA . ASN A 1 637 ? 17.949 -0.986 -8.543 1.00 87.12 637 ASN A CA 1
ATOM 5030 C C . ASN A 1 637 ? 18.759 0.250 -8.089 1.00 87.12 637 ASN A C 1
ATOM 5032 O O . ASN A 1 637 ? 19.411 0.884 -8.913 1.00 87.12 637 ASN A O 1
ATOM 5036 N N . GLY A 1 638 ? 18.731 0.612 -6.800 1.00 89.56 638 GLY A N 1
ATOM 5037 C CA . GLY A 1 638 ? 19.520 1.710 -6.227 1.00 89.56 638 GLY A CA 1
ATOM 5038 C C . GLY A 1 638 ? 18.879 3.096 -6.344 1.00 89.56 638 GLY A C 1
ATOM 5039 O O . GLY A 1 638 ? 19.493 4.091 -5.964 1.00 89.56 638 GLY A O 1
ATOM 5040 N N . HIS A 1 639 ? 17.638 3.196 -6.828 1.00 93.56 639 HIS A N 1
ATOM 5041 C CA . HIS A 1 639 ? 16.912 4.464 -6.874 1.00 93.56 639 HIS A CA 1
ATOM 5042 C C . HIS A 1 639 ? 16.272 4.739 -5.510 1.00 93.56 639 HIS A C 1
ATOM 5044 O O . HIS A 1 639 ? 15.170 4.280 -5.205 1.00 93.56 639 HIS A O 1
ATOM 5050 N N . LEU A 1 640 ? 16.996 5.476 -4.670 1.00 94.38 640 LEU A N 1
ATOM 5051 C CA . LEU A 1 640 ? 16.633 5.716 -3.277 1.00 94.38 640 LEU A CA 1
ATOM 5052 C C . LEU A 1 640 ? 16.225 7.173 -3.055 1.00 94.38 640 LEU A C 1
ATOM 5054 O O . LEU A 1 640 ? 16.890 8.093 -3.526 1.00 94.38 640 LEU A O 1
ATOM 5058 N N . THR A 1 641 ? 15.169 7.406 -2.278 1.00 95.12 641 THR A N 1
ATOM 5059 C CA . THR A 1 641 ? 14.931 8.718 -1.658 1.00 95.12 641 THR A CA 1
ATOM 5060 C C . THR A 1 641 ? 15.894 8.937 -0.494 1.00 95.12 641 THR A C 1
ATOM 5062 O O . THR A 1 641 ? 16.509 7.995 0.005 1.00 95.12 641 THR A O 1
ATOM 5065 N N . ARG A 1 642 ? 16.048 10.184 -0.041 1.00 93.38 642 ARG A N 1
ATOM 5066 C CA . ARG A 1 642 ? 17.054 10.567 0.959 1.00 93.38 642 ARG A CA 1
ATOM 5067 C C . ARG A 1 642 ? 16.939 9.769 2.262 1.00 93.38 642 ARG A C 1
ATOM 5069 O O . ARG A 1 642 ? 17.961 9.430 2.844 1.00 93.38 642 ARG A O 1
ATOM 5076 N N . ASP A 1 643 ? 15.727 9.466 2.722 1.00 91.31 643 ASP A N 1
ATOM 5077 C CA . ASP A 1 643 ? 15.485 8.635 3.912 1.00 91.31 643 ASP A CA 1
ATOM 5078 C C . ASP A 1 643 ? 16.029 7.207 3.756 1.00 91.31 643 ASP A C 1
ATOM 5080 O O . ASP A 1 643 ? 16.640 6.679 4.687 1.00 91.31 643 ASP A O 1
ATOM 5084 N N . LEU A 1 644 ? 15.864 6.609 2.573 1.00 92.06 644 LEU A N 1
ATOM 5085 C CA . LEU A 1 644 ? 16.381 5.277 2.256 1.00 92.06 644 LEU A CA 1
ATOM 5086 C C . LEU A 1 644 ? 17.892 5.310 1.997 1.00 92.06 644 LEU A C 1
ATOM 5088 O O . LEU A 1 644 ? 18.617 4.462 2.505 1.00 92.06 644 LEU A O 1
ATOM 5092 N N . ALA A 1 645 ? 18.395 6.316 1.281 1.00 92.50 645 ALA A N 1
ATOM 5093 C CA . ALA A 1 645 ? 19.820 6.463 0.991 1.00 92.50 645 ALA A CA 1
ATOM 5094 C C . ALA A 1 645 ? 20.649 6.649 2.267 1.00 92.50 645 ALA A C 1
ATOM 5096 O O . ALA A 1 645 ? 21.674 5.995 2.432 1.00 92.50 645 ALA A O 1
ATOM 5097 N N . VAL A 1 646 ? 20.172 7.471 3.210 1.00 90.94 646 VAL A N 1
ATOM 5098 C CA . VAL A 1 646 ? 20.805 7.619 4.531 1.00 90.94 646 VAL A CA 1
ATOM 5099 C C . VAL A 1 646 ? 20.809 6.294 5.294 1.00 90.94 646 VAL A C 1
ATOM 5101 O O . VAL A 1 646 ? 21.756 6.002 6.017 1.00 90.94 646 VAL A O 1
ATOM 5104 N N . ARG A 1 647 ? 19.787 5.448 5.115 1.00 86.81 647 ARG A N 1
ATOM 5105 C CA . ARG A 1 647 ? 19.753 4.121 5.744 1.00 86.81 647 ARG A CA 1
ATOM 5106 C C . ARG A 1 647 ? 20.796 3.173 5.162 1.00 86.81 647 ARG A C 1
ATOM 5108 O O . ARG A 1 647 ? 21.442 2.458 5.919 1.00 86.81 647 ARG A O 1
ATOM 5115 N N . VAL A 1 648 ? 20.931 3.153 3.838 1.00 88.00 648 VAL A N 1
ATOM 5116 C CA . VAL A 1 648 ? 21.822 2.225 3.127 1.00 88.00 648 VAL A CA 1
ATOM 5117 C C . VAL A 1 648 ? 23.284 2.675 3.210 1.00 88.00 648 VAL A C 1
ATOM 5119 O O . VAL A 1 648 ? 24.171 1.845 3.390 1.00 88.00 648 VAL A O 1
ATOM 5122 N N . HIS A 1 649 ? 23.542 3.980 3.103 1.00 89.25 649 HIS A N 1
ATOM 5123 C CA . HIS A 1 649 ? 24.888 4.544 2.950 1.00 89.25 649 HIS A CA 1
ATOM 5124 C C . HIS A 1 649 ? 25.359 5.389 4.151 1.00 89.25 649 HIS A C 1
ATOM 5126 O O . HIS A 1 649 ? 26.503 5.843 4.165 1.00 89.25 649 HIS A O 1
ATOM 5132 N N . GLY A 1 650 ? 24.514 5.589 5.168 1.00 88.25 650 GLY A N 1
ATOM 5133 C CA . GLY A 1 650 ? 24.802 6.403 6.353 1.00 88.25 650 GLY A CA 1
ATOM 5134 C C . GLY A 1 650 ? 24.504 7.898 6.176 1.00 88.25 650 GLY A C 1
ATOM 5135 O O . GLY A 1 650 ? 24.134 8.365 5.099 1.00 88.25 650 GLY A O 1
ATOM 5136 N N . ASP A 1 651 ? 24.697 8.681 7.243 1.00 85.88 651 ASP A N 1
ATOM 5137 C CA . ASP A 1 651 ? 24.330 10.111 7.309 1.00 85.88 651 ASP A CA 1
ATOM 5138 C C . ASP A 1 651 ? 25.020 11.003 6.258 1.00 85.88 651 ASP A C 1
ATOM 5140 O O . ASP A 1 651 ? 24.549 12.105 5.970 1.00 85.88 651 ASP A O 1
ATOM 5144 N N . GLY A 1 652 ? 26.117 10.523 5.663 1.00 84.56 652 GLY A N 1
ATOM 5145 C CA . GLY A 1 652 ? 26.858 11.189 4.590 1.00 84.56 652 GLY A CA 1
ATOM 5146 C C . GLY A 1 652 ? 26.330 10.933 3.173 1.00 84.56 652 GLY A C 1
ATOM 5147 O O . GLY A 1 652 ? 26.987 11.347 2.223 1.00 84.56 652 GLY A O 1
ATOM 5148 N N . ALA A 1 653 ? 25.194 10.248 3.004 1.00 87.31 653 ALA A N 1
ATOM 5149 C CA . ALA A 1 653 ? 24.653 9.904 1.689 1.00 87.31 653 ALA A CA 1
ATOM 5150 C C . ALA A 1 653 ? 24.378 11.146 0.812 1.00 87.31 653 ALA A C 1
ATOM 5152 O O . ALA A 1 653 ? 23.516 11.977 1.118 1.00 87.31 653 ALA A O 1
ATOM 5153 N N . THR A 1 654 ? 25.089 11.244 -0.313 1.00 86.12 654 THR A N 1
ATOM 5154 C CA . THR A 1 654 ? 24.934 12.316 -1.313 1.00 86.12 654 THR A CA 1
ATOM 5155 C C . THR A 1 654 ? 24.130 11.892 -2.538 1.00 86.12 654 THR A C 1
ATOM 5157 O O . THR A 1 654 ? 23.584 12.750 -3.224 1.00 86.12 654 THR A O 1
ATOM 5160 N N . GLU A 1 655 ? 24.048 10.589 -2.808 1.00 89.75 655 GLU A N 1
ATOM 5161 C CA . GLU A 1 655 ? 23.330 10.024 -3.951 1.00 89.75 655 GLU A CA 1
ATOM 5162 C C . GLU A 1 655 ? 21.921 9.604 -3.523 1.00 89.75 655 GLU A C 1
ATOM 5164 O O . GLU A 1 655 ? 21.731 8.630 -2.797 1.00 89.75 655 GLU A O 1
ATOM 5169 N N . TRP A 1 656 ? 20.926 10.388 -3.929 1.00 94.50 656 TRP A N 1
ATOM 5170 C CA . TRP A 1 656 ? 19.507 10.113 -3.717 1.00 94.50 656 TRP A CA 1
ATOM 5171 C C . TRP A 1 656 ? 18.668 10.893 -4.728 1.00 94.50 656 TRP A C 1
ATOM 5173 O O . TRP A 1 656 ? 19.108 11.898 -5.284 1.00 94.50 656 TRP A O 1
ATOM 5183 N N . LEU A 1 657 ? 17.439 10.439 -4.941 1.00 96.19 657 LEU A N 1
ATOM 5184 C CA . LEU A 1 657 ? 16.490 11.043 -5.865 1.00 96.19 657 LEU A CA 1
ATOM 5185 C C . LEU A 1 657 ? 15.583 12.051 -5.176 1.00 96.19 657 LEU A C 1
ATOM 5187 O O . LEU A 1 657 ? 15.107 11.843 -4.054 1.00 96.19 657 LEU A O 1
ATOM 5191 N N . GLN A 1 658 ? 15.266 13.129 -5.881 1.00 95.75 658 GLN A N 1
ATOM 5192 C CA . GLN A 1 658 ? 14.166 14.007 -5.515 1.00 95.75 658 GLN A CA 1
ATOM 5193 C C . GLN A 1 658 ? 12.828 13.274 -5.637 1.00 95.75 658 GLN A C 1
ATOM 5195 O O . GLN A 1 658 ? 12.689 12.264 -6.328 1.00 95.75 658 GLN A O 1
ATOM 5200 N N . THR A 1 659 ? 11.807 13.825 -4.988 1.00 92.81 659 THR A N 1
ATOM 5201 C CA . THR A 1 659 ? 10.460 13.239 -4.945 1.00 92.81 659 THR A CA 1
ATOM 5202 C C . THR A 1 659 ? 9.911 12.891 -6.337 1.00 92.81 659 THR A C 1
ATOM 5204 O O . THR A 1 659 ? 9.408 11.792 -6.564 1.00 92.81 659 THR A O 1
ATOM 5207 N N . GLU A 1 660 ? 10.016 13.819 -7.291 1.00 92.94 660 GLU A N 1
ATOM 5208 C CA . GLU A 1 660 ? 9.504 13.607 -8.646 1.00 92.94 660 GLU A CA 1
ATOM 5209 C C . GLU A 1 660 ? 10.365 12.626 -9.455 1.00 92.94 660 GLU A C 1
ATOM 5211 O O . GLU A 1 660 ? 9.834 11.832 -10.230 1.00 92.94 660 GLU A O 1
ATOM 5216 N N . GLU A 1 661 ? 11.682 12.634 -9.247 1.00 95.94 661 GLU A N 1
ATOM 5217 C CA . GLU A 1 661 ? 12.613 11.701 -9.887 1.00 95.94 661 GLU A CA 1
ATOM 5218 C C . GLU A 1 661 ? 12.346 10.261 -9.443 1.00 95.94 661 GLU A C 1
ATOM 5220 O O . GLU A 1 661 ? 12.322 9.366 -10.288 1.00 95.94 661 GLU A O 1
ATOM 5225 N N . MET A 1 662 ? 12.056 10.050 -8.153 1.00 96.00 662 MET A N 1
ATOM 5226 C CA . MET A 1 662 ? 11.631 8.752 -7.624 1.00 96.00 662 MET A CA 1
ATOM 5227 C C . MET A 1 662 ? 10.333 8.279 -8.288 1.00 96.00 662 MET A C 1
ATOM 5229 O O . MET A 1 662 ? 10.255 7.145 -8.753 1.00 96.00 662 MET A O 1
ATOM 5233 N N . LEU A 1 663 ? 9.320 9.146 -8.403 1.00 96.19 663 LEU A N 1
ATOM 5234 C CA . LEU A 1 663 ? 8.064 8.799 -9.083 1.00 96.19 663 LEU A CA 1
ATOM 5235 C C . LEU A 1 663 ? 8.273 8.482 -10.568 1.00 96.19 663 LEU A C 1
ATOM 5237 O O . LEU A 1 663 ? 7.641 7.570 -11.096 1.00 96.19 663 LEU A O 1
ATOM 5241 N N . ASN A 1 664 ? 9.168 9.205 -11.244 1.00 94.44 664 ASN A N 1
ATOM 5242 C CA . ASN A 1 664 ? 9.534 8.915 -12.628 1.00 94.44 664 ASN A CA 1
ATOM 5243 C C . ASN A 1 664 ? 10.267 7.569 -12.748 1.00 94.44 664 ASN A C 1
ATOM 5245 O O . ASN A 1 664 ? 10.034 6.850 -13.717 1.00 94.44 664 ASN A O 1
ATOM 5249 N N . ALA A 1 665 ? 11.123 7.215 -11.784 1.00 95.19 665 ALA A N 1
ATOM 5250 C CA . ALA A 1 665 ? 11.782 5.913 -11.738 1.00 95.19 665 ALA A CA 1
ATOM 5251 C C . ALA A 1 665 ? 10.762 4.777 -11.562 1.00 95.19 665 ALA A C 1
ATOM 5253 O O . ALA A 1 665 ? 10.745 3.860 -12.379 1.00 95.19 665 ALA A O 1
ATOM 5254 N N . VAL A 1 666 ? 9.827 4.912 -10.612 1.00 96.44 666 VAL A N 1
ATOM 5255 C CA . VAL A 1 666 ? 8.718 3.955 -10.434 1.00 96.44 666 VAL A CA 1
ATOM 5256 C C . VAL A 1 666 ? 7.855 3.856 -11.692 1.00 96.44 666 VAL A C 1
ATOM 5258 O O . VAL A 1 666 ? 7.485 2.759 -12.091 1.00 96.44 666 VAL A O 1
ATOM 5261 N N . ALA A 1 667 ? 7.558 4.973 -12.363 1.00 93.69 667 ALA A N 1
ATOM 5262 C CA . ALA A 1 667 ? 6.778 4.957 -13.601 1.00 93.69 667 ALA A CA 1
ATOM 5263 C C . ALA A 1 667 ? 7.495 4.214 -14.743 1.00 93.69 667 ALA A C 1
ATOM 5265 O O . ALA A 1 667 ? 6.837 3.532 -15.531 1.00 93.69 667 ALA A O 1
ATOM 5266 N N . ARG A 1 668 ? 8.829 4.330 -14.845 1.00 90.31 668 ARG A N 1
ATOM 5267 C CA . ARG A 1 668 ? 9.627 3.556 -15.810 1.00 90.31 668 ARG A CA 1
ATOM 5268 C C . ARG A 1 668 ? 9.574 2.066 -15.487 1.00 90.31 668 ARG A C 1
ATOM 5270 O O . ARG A 1 668 ? 9.237 1.286 -16.373 1.00 90.31 668 ARG A O 1
ATOM 5277 N N . GLU A 1 669 ? 9.823 1.693 -14.233 1.00 89.88 669 GLU A N 1
ATOM 5278 C CA . GLU A 1 669 ? 9.756 0.293 -13.795 1.00 89.88 669 GLU A CA 1
ATOM 5279 C C . GLU A 1 669 ? 8.352 -0.293 -13.975 1.00 89.88 669 GLU A C 1
ATOM 5281 O O . GLU A 1 669 ? 8.217 -1.406 -14.461 1.00 89.88 669 GLU A O 1
ATOM 5286 N N . LEU A 1 670 ? 7.285 0.464 -13.701 1.00 92.12 670 LEU A N 1
ATOM 5287 C CA . LEU A 1 670 ? 5.908 0.011 -13.922 1.00 92.12 670 LEU A CA 1
ATOM 5288 C C . LEU A 1 670 ? 5.658 -0.343 -15.392 1.00 92.12 670 LEU A C 1
ATOM 5290 O O . LEU A 1 670 ? 5.088 -1.392 -15.679 1.00 92.12 670 LEU A O 1
ATOM 5294 N N . ARG A 1 671 ? 6.100 0.498 -16.334 1.00 87.00 671 ARG A N 1
ATOM 5295 C CA . ARG A 1 671 ? 5.972 0.195 -17.769 1.00 87.00 671 ARG A CA 1
ATOM 5296 C C . ARG A 1 671 ? 6.794 -1.042 -18.153 1.00 87.00 671 ARG A C 1
ATOM 5298 O O . ARG A 1 671 ? 6.334 -1.853 -18.953 1.00 87.00 671 ARG A O 1
ATOM 5305 N N . LEU A 1 672 ? 7.981 -1.214 -17.567 1.00 80.81 672 LEU A N 1
ATOM 5306 C CA . LEU A 1 672 ? 8.814 -2.408 -17.758 1.00 80.81 672 LEU A CA 1
ATOM 5307 C C . LEU A 1 672 ? 8.198 -3.671 -17.142 1.00 80.81 672 LEU A C 1
ATOM 5309 O O . LEU A 1 672 ? 8.404 -4.762 -17.656 1.00 80.81 672 LEU A O 1
ATOM 5313 N N . THR A 1 673 ? 7.435 -3.555 -16.062 1.00 82.62 673 THR A N 1
ATOM 5314 C CA . THR A 1 673 ? 6.739 -4.698 -15.463 1.00 82.62 673 THR A CA 1
ATOM 5315 C C . THR A 1 673 ? 5.491 -5.062 -16.264 1.00 82.62 673 THR A C 1
ATOM 5317 O O . THR A 1 673 ? 5.279 -6.234 -16.552 1.00 82.62 673 THR A O 1
ATOM 5320 N N . LEU A 1 674 ? 4.705 -4.073 -16.701 1.00 80.31 674 LEU A N 1
ATOM 5321 C CA . LEU A 1 674 ? 3.491 -4.282 -17.509 1.00 80.31 674 LEU A CA 1
ATOM 5322 C C . LEU A 1 674 ? 3.766 -4.805 -18.928 1.00 80.31 674 LEU A C 1
ATOM 5324 O O . LEU A 1 674 ? 2.855 -5.300 -19.585 1.00 80.31 674 LEU A O 1
ATOM 5328 N N . SER A 1 675 ? 4.998 -4.670 -19.411 1.00 72.25 675 SER A N 1
ATOM 5329 C CA . SER A 1 675 ? 5.439 -5.190 -20.711 1.00 72.25 675 SER A CA 1
ATOM 5330 C C . SER A 1 675 ? 5.872 -6.649 -20.676 1.00 72.25 675 SER A C 1
ATOM 5332 O O . SER A 1 675 ? 6.010 -7.275 -21.726 1.00 72.25 675 SER A O 1
ATOM 5334 N N . LYS A 1 676 ? 6.096 -7.206 -19.482 1.00 67.69 676 LYS A N 1
ATOM 5335 C CA . LYS A 1 676 ? 6.481 -8.605 -19.334 1.00 67.69 676 LYS A CA 1
ATOM 5336 C C . LYS A 1 676 ? 5.240 -9.503 -19.447 1.00 67.69 676 LYS A C 1
ATOM 5338 O O . LYS A 1 676 ? 4.194 -9.178 -18.880 1.00 67.69 676 LYS A O 1
ATOM 5343 N N . PRO A 1 677 ? 5.348 -10.657 -20.130 1.00 54.19 677 PRO A N 1
ATOM 5344 C CA . PRO A 1 677 ? 4.320 -11.677 -20.133 1.00 54.19 677 PRO A CA 1
ATOM 5345 C C . PRO A 1 677 ? 4.145 -12.158 -18.701 1.00 54.19 677 PRO A C 1
ATOM 5347 O O . PRO A 1 677 ? 5.085 -12.688 -18.108 1.00 54.19 677 PRO A O 1
ATOM 5350 N N . LEU A 1 678 ? 2.970 -11.941 -18.105 1.00 50.56 678 LEU A N 1
ATOM 5351 C CA . LEU A 1 678 ? 2.876 -12.203 -16.679 1.00 50.56 678 LEU A CA 1
ATOM 5352 C C . LEU A 1 678 ? 2.992 -13.710 -16.382 1.00 50.56 678 LEU A C 1
ATOM 5354 O O . LEU A 1 678 ? 2.251 -14.499 -16.938 1.00 50.56 678 LEU A O 1
ATOM 5358 N N . TRP A 1 679 ? 3.962 -14.153 -15.591 1.00 45.34 679 TRP A N 1
ATOM 5359 C CA . TRP A 1 679 ? 4.197 -15.576 -15.311 1.00 45.34 679 TRP A CA 1
ATOM 5360 C C . TRP A 1 679 ? 4.225 -15.818 -13.809 1.00 45.34 679 TRP A C 1
ATOM 5362 O O . TRP A 1 679 ? 4.828 -15.053 -13.066 1.00 45.34 679 TRP A O 1
ATOM 5372 N N . ASN A 1 680 ? 3.536 -16.884 -13.388 1.00 37.53 680 ASN A N 1
ATOM 5373 C CA . ASN A 1 680 ? 3.566 -17.505 -12.063 1.00 37.53 680 ASN A CA 1
ATOM 5374 C C . ASN A 1 680 ? 3.960 -16.599 -10.887 1.00 37.53 680 ASN A C 1
ATOM 5376 O O . ASN A 1 680 ? 4.986 -16.784 -10.233 1.00 37.53 680 ASN A O 1
ATOM 5380 N N . ARG A 1 681 ? 3.027 -15.736 -10.496 1.00 38.06 681 ARG A N 1
ATOM 5381 C CA . ARG A 1 681 ? 2.654 -15.687 -9.084 1.00 38.06 681 ARG A CA 1
ATOM 5382 C C . ARG A 1 681 ? 1.174 -16.021 -9.014 1.00 38.06 681 ARG A C 1
ATOM 5384 O O . ARG A 1 681 ? 0.409 -15.378 -9.734 1.00 38.06 681 ARG A O 1
ATOM 5391 N N . PRO A 1 682 ? 0.766 -17.057 -8.260 1.00 30.25 682 PRO A N 1
ATOM 5392 C CA . PRO A 1 682 ? -0.645 -17.334 -8.091 1.00 30.25 682 PRO A CA 1
ATOM 5393 C C . PRO A 1 682 ? -1.315 -16.049 -7.615 1.00 30.25 682 PRO A C 1
ATOM 5395 O O . PRO A 1 682 ? -0.952 -15.477 -6.587 1.00 30.25 682 PRO A O 1
ATOM 5398 N N . PHE A 1 683 ? -2.276 -15.586 -8.407 1.00 32.91 683 PHE A N 1
ATOM 5399 C CA . PHE A 1 683 ? -3.313 -14.717 -7.902 1.00 32.91 683 PHE A CA 1
ATOM 5400 C C . PHE A 1 683 ? -3.992 -15.536 -6.806 1.00 32.91 683 PHE A C 1
ATOM 5402 O O . PHE A 1 683 ? -4.676 -16.517 -7.104 1.00 32.91 683 PHE A O 1
ATOM 5409 N N . VAL A 1 684 ? -3.752 -15.197 -5.536 1.00 31.06 684 VAL A N 1
ATOM 5410 C CA . VAL A 1 684 ? -4.609 -15.673 -4.450 1.00 31.06 684 VAL A CA 1
ATOM 5411 C C . VAL A 1 684 ? -5.926 -14.937 -4.647 1.00 31.06 684 VAL A C 1
ATOM 5413 O O . VAL A 1 684 ? -6.202 -13.901 -4.044 1.00 31.06 684 VAL A O 1
ATOM 5416 N N . GLN A 1 685 ? -6.720 -15.450 -5.584 1.00 29.72 685 GLN A N 1
ATOM 5417 C CA . GLN A 1 685 ? -8.134 -15.173 -5.700 1.00 29.72 685 GLN A CA 1
ATOM 5418 C C . GLN A 1 685 ? -8.759 -15.763 -4.439 1.00 29.72 685 GLN A C 1
ATOM 5420 O O . GLN A 1 685 ? -9.262 -16.882 -4.434 1.00 29.72 685 GLN A O 1
ATOM 5425 N N . ALA A 1 686 ? -8.641 -15.049 -3.321 1.00 30.53 686 ALA A N 1
ATOM 5426 C CA . ALA A 1 686 ? -9.450 -15.353 -2.163 1.00 30.53 6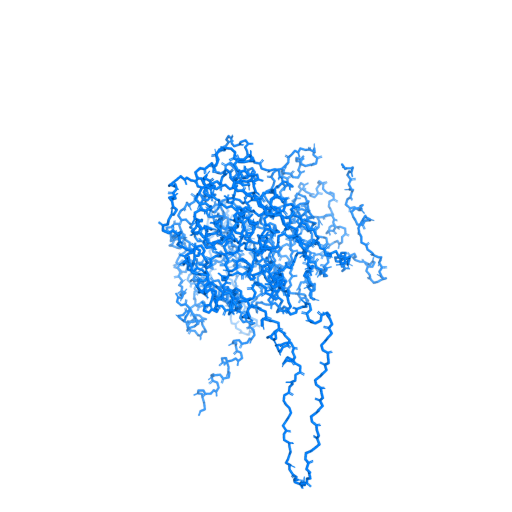86 ALA A CA 1
ATOM 5427 C C . ALA A 1 686 ? -10.897 -15.144 -2.616 1.00 30.53 686 ALA A C 1
ATOM 5429 O O . ALA A 1 686 ? -11.268 -14.051 -3.060 1.00 30.53 686 ALA A O 1
ATOM 5430 N N . ALA A 1 687 ? -11.661 -16.235 -2.595 1.00 24.69 687 ALA A N 1
ATOM 5431 C CA . ALA A 1 687 ? -13.081 -16.258 -2.893 1.00 24.69 687 ALA A CA 1
ATOM 5432 C C . ALA A 1 687 ? -13.812 -15.111 -2.162 1.00 24.69 687 ALA A C 1
ATOM 5434 O O . ALA A 1 687 ? -13.344 -14.644 -1.118 1.00 24.69 687 ALA A O 1
ATOM 5435 N N . PRO A 1 688 ? -14.950 -14.628 -2.689 1.00 29.39 688 PRO A N 1
ATOM 5436 C CA . PRO A 1 688 ? -15.749 -13.631 -1.990 1.00 29.39 688 PRO A CA 1
ATOM 5437 C C . PRO A 1 688 ? -16.089 -14.101 -0.568 1.00 29.39 688 PRO A C 1
ATOM 5439 O O . PRO A 1 688 ? -16.471 -15.255 -0.361 1.00 29.39 688 PRO A O 1
ATOM 5442 N N . PHE A 1 689 ? -15.965 -13.168 0.381 1.00 39.69 689 PHE A N 1
ATOM 5443 C CA . PHE A 1 689 ? -16.245 -13.315 1.816 1.00 39.69 689 PHE A CA 1
ATOM 5444 C C . PHE A 1 689 ? -17.619 -13.946 2.122 1.00 39.69 689 PHE A C 1
ATOM 5446 O O . PHE A 1 689 ? -17.791 -14.572 3.161 1.00 39.69 689 PHE A O 1
ATOM 5453 N N . GLU A 1 690 ? -18.591 -13.843 1.214 1.00 31.52 690 GLU A N 1
ATOM 5454 C CA . GLU A 1 690 ? -19.948 -14.371 1.416 1.00 31.52 690 GLU A CA 1
ATOM 5455 C C . GLU A 1 690 ? -20.101 -15.856 1.027 1.00 31.52 690 GLU A C 1
ATOM 5457 O O . GLU A 1 690 ? -20.969 -16.552 1.548 1.00 31.52 690 GLU A O 1
ATOM 5462 N N . GLY A 1 691 ? -19.233 -16.394 0.161 1.00 32.75 691 GLY A N 1
ATOM 5463 C CA . GLY A 1 691 ? -19.433 -17.727 -0.426 1.00 32.75 691 GLY A CA 1
ATOM 5464 C C . GLY A 1 691 ? -19.021 -18.907 0.460 1.00 32.75 691 GLY A C 1
ATOM 5465 O O . GLY A 1 691 ? -19.485 -20.028 0.244 1.00 32.75 691 GLY A O 1
ATOM 5466 N N . GLN A 1 692 ? -18.154 -18.688 1.454 1.00 34.97 692 GLN A N 1
ATOM 5467 C CA . GLN A 1 692 ? -17.663 -19.772 2.318 1.00 34.97 692 GLN A CA 1
ATOM 5468 C C . GLN A 1 692 ? -18.547 -20.025 3.547 1.00 34.97 692 GLN A C 1
ATOM 5470 O O . GLN A 1 692 ? -18.504 -21.125 4.093 1.00 34.97 692 GLN A O 1
ATOM 5475 N N . ILE A 1 693 ? -19.403 -19.072 3.935 1.00 36.72 693 ILE A N 1
ATOM 5476 C CA . ILE A 1 693 ? -20.311 -19.220 5.086 1.00 36.72 693 ILE A CA 1
ATOM 5477 C C . ILE A 1 693 ? -21.605 -19.943 4.671 1.00 36.72 693 ILE A C 1
ATOM 5479 O O . ILE A 1 693 ? -22.001 -20.901 5.331 1.00 36.72 693 ILE A O 1
ATOM 5483 N N . GLU A 1 694 ? -22.199 -19.614 3.515 1.00 34.75 694 GLU A N 1
ATOM 5484 C CA . GLU A 1 694 ? -23.394 -20.327 3.016 1.00 34.75 694 GLU A CA 1
ATOM 5485 C C . GLU A 1 694 ? -23.120 -21.789 2.615 1.00 34.75 694 GLU A C 1
ATOM 5487 O O . GLU A 1 694 ? -24.017 -22.640 2.647 1.00 34.75 694 GLU A O 1
ATOM 5492 N N . GLY A 1 695 ? -21.884 -22.097 2.206 1.00 34.56 695 GLY A N 1
ATOM 5493 C CA . GLY A 1 695 ? -21.442 -23.470 1.954 1.00 34.56 695 GLY A CA 1
ATOM 5494 C C . GLY A 1 695 ? -21.309 -24.285 3.243 1.00 34.56 695 GLY A C 1
ATOM 5495 O O . GLY A 1 695 ? -21.614 -25.479 3.247 1.00 34.56 695 GLY A O 1
ATOM 5496 N N . LEU A 1 696 ? -20.916 -23.633 4.342 1.00 36.38 696 LEU A N 1
ATOM 5497 C CA . LEU A 1 696 ? -20.779 -24.244 5.662 1.00 36.38 696 LEU A CA 1
ATOM 5498 C C . LEU A 1 696 ? -22.152 -24.534 6.284 1.00 36.38 696 LEU A C 1
ATOM 5500 O O . LEU A 1 696 ? -22.373 -25.649 6.747 1.00 36.38 696 LEU A O 1
ATOM 5504 N N . ASP A 1 697 ? -23.111 -23.609 6.179 1.00 36.66 697 ASP A N 1
ATOM 5505 C CA . ASP A 1 697 ? -24.485 -23.822 6.663 1.00 36.66 697 ASP A CA 1
ATOM 5506 C C . ASP A 1 697 ? -25.211 -24.936 5.885 1.00 36.66 697 ASP A C 1
ATOM 5508 O O . ASP A 1 697 ? -25.972 -25.718 6.460 1.00 36.66 697 ASP A O 1
ATOM 5512 N N . ARG A 1 698 ? -24.942 -25.089 4.578 1.00 36.72 698 ARG A N 1
ATOM 5513 C CA . ARG A 1 698 ? -25.464 -26.219 3.781 1.00 36.72 698 ARG A CA 1
ATOM 5514 C C . ARG A 1 698 ? -24.789 -27.556 4.095 1.00 36.72 698 ARG A C 1
ATOM 5516 O O . ARG A 1 698 ? -25.428 -28.596 3.944 1.00 36.72 698 ARG A O 1
ATOM 5523 N N . ALA A 1 699 ? -23.524 -27.547 4.513 1.00 34.19 699 ALA A N 1
ATOM 5524 C CA . ALA A 1 699 ? -22.804 -28.751 4.924 1.00 34.19 699 ALA A CA 1
ATOM 5525 C C . ALA A 1 699 ? -23.198 -29.203 6.341 1.00 34.19 699 ALA A C 1
ATOM 5527 O O . ALA A 1 699 ? -23.352 -30.399 6.565 1.00 34.19 699 ALA A O 1
ATOM 5528 N N . ILE A 1 700 ? -23.437 -28.264 7.262 1.00 39.47 700 ILE A N 1
ATOM 5529 C CA . ILE A 1 700 ? -23.905 -28.538 8.629 1.00 39.47 700 ILE A CA 1
ATOM 5530 C C . ILE A 1 700 ? -25.331 -29.112 8.605 1.00 39.47 700 ILE A C 1
ATOM 5532 O O . ILE A 1 700 ? -25.582 -30.149 9.211 1.00 39.47 700 ILE A O 1
ATOM 5536 N N . ASN A 1 701 ? -26.231 -28.557 7.783 1.00 38.19 701 ASN A N 1
ATOM 5537 C CA . ASN A 1 701 ? -27.595 -29.086 7.626 1.00 38.19 701 ASN A CA 1
ATOM 5538 C C . ASN A 1 701 ? -27.682 -30.455 6.915 1.00 38.19 701 ASN A C 1
ATOM 5540 O O . ASN A 1 701 ? -28.749 -31.059 6.900 1.00 38.19 701 ASN A O 1
ATOM 5544 N N . ARG A 1 702 ? -26.589 -30.950 6.314 1.00 37.78 702 ARG A N 1
ATOM 5545 C CA . ARG A 1 702 ? -26.505 -32.308 5.738 1.00 37.78 702 ARG A CA 1
ATOM 5546 C C . ARG A 1 702 ? -25.927 -33.348 6.698 1.00 37.78 702 ARG A C 1
ATOM 5548 O O . ARG A 1 702 ? -25.942 -34.524 6.360 1.00 37.78 702 ARG A O 1
ATOM 5555 N N . ILE A 1 703 ? -25.377 -32.927 7.837 1.00 41.25 703 ILE A N 1
ATOM 5556 C CA . ILE A 1 703 ? -24.836 -33.829 8.866 1.00 41.25 703 ILE A CA 1
ATOM 5557 C C . ILE A 1 703 ? -25.890 -34.111 9.955 1.00 41.25 703 ILE A C 1
ATOM 5559 O O . ILE A 1 703 ? -25.818 -35.151 10.601 1.00 41.25 703 ILE A O 1
ATOM 5563 N N . ASP A 1 704 ? -26.908 -33.251 10.087 1.00 35.94 704 ASP A N 1
ATOM 5564 C CA . ASP A 1 704 ? -28.084 -33.452 10.957 1.00 35.94 704 ASP A CA 1
ATOM 5565 C C . ASP A 1 704 ? -29.296 -34.121 10.255 1.00 35.94 704 ASP A C 1
ATOM 5567 O O . ASP A 1 704 ? -30.381 -34.214 10.835 1.00 35.94 704 ASP A O 1
ATOM 5571 N N . SER A 1 705 ? -29.123 -34.627 9.026 1.00 33.59 705 SER A N 1
ATOM 5572 C CA . SER A 1 705 ? -30.080 -35.493 8.304 1.00 33.59 705 SER A CA 1
ATOM 5573 C C . SER A 1 705 ? -29.449 -36.839 7.992 1.00 33.59 705 SER A C 1
ATOM 5575 O O . SER A 1 705 ? -30.143 -37.872 8.118 1.00 33.59 705 SER A O 1
#